Protein AF-A0A9D8J2C5-F1 (afdb_monomer_lite)

Radius of gyration: 29.08 Å; chains: 1; bounding box: 83×60×89 Å

Sequence (668 aa):
MTFWRFGPELDEENDNEKLGALWRLLPADTRIPDHSIWDHLDLTSAFAGAFADDPEDEVALLALSIGPVQGFIAAARTTSDLWAGSHLLSRLAWEAMKPVCAALGPDAILFPRLRGIPQVDLWLRDEMGLPRDLFRKCAWTKGGTDANPLFSAALPNRFVAVVPASKARQIAEQVTDAVRQWLQKLGQTVVKRLLEVADLSGEGEQHCHRQMREQLAGFPEVHWAAVPFSLIHPRNEARQTDLDVSALSSAMAPFFGAAANEGSGFLETNAWKTLSQSIDWGDNTAFFAPNPGVLYPAIYDLAERVLAAAKATRAFAQNAHSGWRCSLTGETEWLTTDPNHLAIPAGKRRSREDKQFREGEHTETLWTRVADKKPAWARKGEHLGALPAIKRLWPTLFVDEVRQALGGDVGRFVVSTHTMALAHQLDQWLEHGGHTDSDLAFVLKRYRAEPVALPNRLMRRHYANREALDDAKRILGLLELAGEADVDEQEASAINRAVRQTLGTSKDKKNEVKLEAYYALLMMDGDRMGAILSGDENTAISYRASFHPQVQKGFDEHAVRQARIRQYGAQKRAISPNRHLAISGALNDFSQTVVRHVIETEYLGRVIYAGGDDVLAMLPVADLLSTMQRLRHAYSGHDPEHPGGVSGLLTLHNGFAILRTGHAEKER

Secondary structure (DSSP, 8-state):
-HHHHHGGG---TTTTTSSGGGGGG-BS-TTS-SSBHHHHHHHHHHHHHHHHTSTTS-EEEEEEEEE--HHHHH--SSHHHHHHHHHHHHHHHHHHHHHHHHHH-GGGEEES--TT-HHHHHHHHHTS---GGGGTTSGGGS-SBTTSGGGS--S-SEEEEEEEGGGHHHHHHHHHHHHHHHHHHHHHHHHHHHHHHTT---SS--HHHHHHHHHHTT-SEEEEEEEEGGGSEEEETTTTEEEE-HHHHHHHGGGTT--TTS--GGGGSHHHHHHTS-EE-SSS-EEE---GGGGHHHHHHHHHHHHHHHHHT---PPPP--SPBPTTTSSSBPP-SSGGGGG--GGGB--TTSTT--BTTBB--HHHHHHHH-TTT--TT----HHHHHHHHHHHHHHHHHHHHHTS--B-----HHHHHHHHHHHHHHHTT-PPPHHHHHHHHHH-PPPPPPPHHHHHHTTT-HHHHHHHHHHHHHHHHHTSTTS-HHHHHHHHHHHHHHS-----TTSPPPPP--EEEEEE--TTHHHHTTT-TTTPPBHHHHS-HHHHHHHHHHHHH-HHHHHHHHSB----HHHHHHHHHHHHHIIIIIHHHIIIIISS-EEEEEETTEEEEEEEGGGHHHHHHHHHHHHHT--TT-TT--SSSEEEETTEEEE--S-TTT--

Foldseek 3Di:
DVCLQCVLPDDDPPPPCPCPNVSNQDACDQFQRQFRVSLVVLQVLLLVLQLVPAPVSWKKKKKKFWDDQPLQLVLDPFLLLNLLSLQVLLVLQCLLCVLVCVVRNQSQWLPQRPHLQVVVVLCCCPVVPDDPVSCPPRQQLDDQECLRLNSASAHHRMTIGMHRLVCSVVSLVVSVCRSLVVLLVLLVVLVQVLCVLLVNDDPDDFPLNVLLCVVSVCPTPMFMFIFMLVCWDQPPPVVQAQIDNLSLQLLCCVVAVHHSRDHDDPRPDLLCVLQNDWDALVPPHTPHTDHSQSCVLSSVVSRVSVRVVRVVVPPDDDDDADFAAFPRNRPHQFRWRDPVVRHDDLVQEADPPDPPDDPPSHDHTSQNSCCVRPVQQPHHSGTHGSSSSSSSCSVVVVQVVSCVSNVHNHDYADQHQLLQQQLVLLLVLVVVVLDADPLLVVLCVVPVFDFHGFFQQSCVVNVVNVPSVSSSRSLSSLQVVLPDPPDDVVSSVSSVVRSQVSSFPDPDPPDRRDRGPDKDKDKFADPPVVCCQSQPPVNFDFQLVSTDPVSNVVLVVSVVVDVSSVSNRRDGDGDGSSSSNSLSVLLSCLQSPVLCCLARNVFRKAWSHGYRRITIIMHHPVCPVVSVLSSVCQQQLADPVCACFDPDQWTRYDRDTDGDPDDPVPDD

Structure (mmCIF, N/CA/C/O backbone):
data_AF-A0A9D8J2C5-F1
#
_entry.id   AF-A0A9D8J2C5-F1
#
loop_
_atom_site.group_PDB
_atom_site.id
_atom_site.type_symbol
_atom_site.label_atom_id
_atom_site.label_alt_id
_atom_site.label_comp_id
_atom_site.label_asym_id
_atom_site.label_entity_id
_atom_site.label_seq_id
_atom_site.pdbx_PDB_ins_code
_atom_site.Cartn_x
_atom_site.Cartn_y
_atom_site.Cartn_z
_atom_site.occupancy
_atom_site.B_iso_or_equiv
_atom_site.auth_seq_id
_atom_site.auth_comp_id
_atom_site.auth_asym_id
_atom_site.auth_atom_id
_atom_site.pdbx_PDB_model_num
ATOM 1 N N . MET A 1 1 ? -1.207 -18.266 -14.008 1.00 89.44 1 MET A N 1
ATOM 2 C CA . MET A 1 1 ? -1.508 -17.885 -12.606 1.00 89.44 1 MET A CA 1
ATOM 3 C C . MET A 1 1 ? -0.879 -18.809 -11.561 1.00 89.44 1 MET A C 1
ATOM 5 O O . MET A 1 1 ? -0.047 -18.328 -10.805 1.00 89.44 1 MET A O 1
ATOM 9 N N . THR A 1 2 ? -1.191 -20.114 -11.506 1.00 92.06 2 THR A N 1
ATOM 10 C CA . THR A 1 2 ? -0.633 -21.026 -10.474 1.00 92.06 2 THR A CA 1
ATOM 11 C C . THR A 1 2 ? 0.895 -21.062 -10.450 1.00 92.06 2 THR A C 1
ATOM 13 O O . THR A 1 2 ? 1.495 -20.852 -9.399 1.00 92.06 2 THR A O 1
ATOM 16 N N . PHE A 1 3 ? 1.524 -21.264 -11.612 1.00 92.69 3 PHE A N 1
ATOM 17 C CA . PHE A 1 3 ? 2.984 -21.303 -11.725 1.00 92.69 3 PHE A CA 1
ATOM 18 C C . PHE A 1 3 ? 3.635 -19.968 -11.333 1.00 92.69 3 PHE A C 1
ATOM 20 O O . PHE A 1 3 ? 4.589 -19.959 -10.565 1.00 92.69 3 PHE A O 1
ATOM 27 N N . TRP A 1 4 ? 3.056 -18.839 -11.758 1.00 94.56 4 TRP A N 1
ATOM 28 C CA . TRP A 1 4 ? 3.518 -17.503 -11.361 1.00 94.56 4 TRP A CA 1
ATOM 29 C C . TRP A 1 4 ? 3.538 -17.311 -9.836 1.00 94.56 4 TRP A C 1
ATOM 31 O O . TRP A 1 4 ? 4.486 -16.737 -9.295 1.00 94.56 4 TRP A O 1
ATOM 41 N N . ARG A 1 5 ? 2.506 -17.793 -9.126 1.00 94.00 5 ARG A N 1
ATOM 42 C CA . ARG A 1 5 ? 2.392 -17.607 -7.674 1.00 94.00 5 ARG A CA 1
ATOM 43 C C . ARG A 1 5 ? 3.267 -18.570 -6.874 1.00 94.00 5 ARG A C 1
ATOM 45 O O . ARG A 1 5 ? 3.891 -18.133 -5.908 1.00 94.00 5 ARG A O 1
ATOM 52 N N . PHE A 1 6 ? 3.276 -19.852 -7.239 1.00 92.25 6 PHE A N 1
ATOM 53 C CA . PHE A 1 6 ? 3.847 -20.926 -6.416 1.00 92.25 6 PHE A CA 1
ATOM 54 C C . PHE A 1 6 ? 5.117 -21.564 -6.988 1.00 92.25 6 PHE A C 1
ATOM 56 O O . PHE A 1 6 ? 5.767 -22.317 -6.275 1.00 92.25 6 PHE A O 1
ATOM 63 N N . GLY A 1 7 ? 5.522 -21.238 -8.219 1.00 90.44 7 GLY A N 1
ATOM 64 C CA . GLY A 1 7 ? 6.789 -21.699 -8.802 1.00 90.44 7 GLY A CA 1
ATOM 65 C C . GLY A 1 7 ? 8.016 -21.407 -7.922 1.00 90.44 7 GLY A C 1
ATOM 66 O O . GLY A 1 7 ? 8.804 -22.320 -7.681 1.00 90.44 7 GLY A O 1
ATOM 67 N N . PRO A 1 8 ? 8.151 -20.200 -7.337 1.00 89.00 8 PRO A N 1
ATOM 68 C CA . PRO A 1 8 ? 9.231 -19.912 -6.389 1.00 89.00 8 PRO A CA 1
ATOM 69 C C . PRO A 1 8 ? 9.086 -20.623 -5.034 1.00 89.00 8 PRO A C 1
ATOM 71 O O . PRO A 1 8 ? 10.028 -20.665 -4.251 1.00 89.00 8 PRO A O 1
ATOM 74 N N . GLU A 1 9 ? 7.911 -21.155 -4.701 1.00 83.56 9 GLU A N 1
ATOM 75 C CA . GLU A 1 9 ? 7.611 -21.740 -3.386 1.00 83.56 9 GLU A CA 1
ATOM 76 C C . GLU A 1 9 ? 7.425 -23.259 -3.432 1.00 83.56 9 GLU A C 1
ATOM 78 O O . GLU A 1 9 ? 6.775 -23.821 -2.551 1.00 83.56 9 GLU A O 1
ATOM 83 N N . LEU A 1 10 ? 7.992 -23.920 -4.443 1.00 77.50 10 LEU A N 1
ATOM 84 C CA . LEU A 1 10 ? 7.979 -25.375 -4.526 1.00 77.50 10 LEU A CA 1
ATOM 85 C C . LEU A 1 10 ? 8.630 -25.981 -3.280 1.00 77.50 10 LEU A C 1
ATOM 87 O O . LEU A 1 10 ? 9.729 -25.598 -2.878 1.00 77.50 10 LEU A O 1
ATOM 91 N N . ASP A 1 11 ? 7.904 -26.911 -2.672 1.00 65.38 11 ASP A N 1
ATOM 92 C CA . ASP A 1 11 ? 8.341 -27.684 -1.519 1.00 65.38 11 ASP A CA 1
ATOM 93 C C . ASP A 1 11 ? 8.456 -29.135 -1.987 1.00 65.38 11 ASP A C 1
ATOM 95 O O . ASP A 1 11 ? 7.458 -29.855 -2.074 1.00 65.38 11 ASP A O 1
ATOM 99 N N . GLU A 1 12 ? 9.651 -29.518 -2.436 1.00 60.44 12 GLU A N 1
ATOM 100 C CA . GLU A 1 12 ? 9.917 -30.863 -2.939 1.00 60.44 12 GLU A CA 1
ATOM 101 C C . GLU A 1 12 ? 10.434 -31.757 -1.808 1.00 60.44 12 GLU A C 1
ATOM 103 O O . GLU A 1 12 ? 11.585 -31.658 -1.393 1.00 60.44 12 GLU A O 1
ATOM 108 N N . GLU A 1 13 ? 9.595 -32.692 -1.350 1.00 54.72 13 GLU A N 1
ATOM 109 C CA . GLU A 1 13 ? 9.981 -33.711 -0.358 1.00 54.72 13 GLU A CA 1
ATOM 110 C C . GLU A 1 13 ? 11.035 -34.700 -0.903 1.00 54.72 13 GLU A C 1
ATOM 112 O O . GLU A 1 13 ? 11.749 -35.338 -0.133 1.00 54.72 13 GLU A O 1
ATOM 117 N N . ASN A 1 14 ? 11.154 -34.821 -2.234 1.00 56.00 14 ASN A N 1
ATOM 118 C CA . ASN A 1 14 ? 12.012 -35.801 -2.911 1.00 56.00 14 ASN A CA 1
ATOM 119 C C . ASN A 1 14 ? 13.348 -35.238 -3.431 1.00 56.00 14 ASN A C 1
ATOM 121 O O . ASN A 1 14 ? 14.181 -36.029 -3.878 1.00 56.00 14 ASN A O 1
ATOM 125 N N . ASP A 1 15 ? 13.593 -33.924 -3.353 1.00 45.75 15 ASP A N 1
ATOM 126 C CA . ASP A 1 15 ? 14.863 -33.313 -3.782 1.00 45.75 15 ASP A CA 1
ATOM 127 C C . ASP A 1 15 ? 15.724 -32.847 -2.595 1.00 45.75 15 ASP A C 1
ATOM 129 O O . ASP A 1 15 ? 16.151 -31.700 -2.500 1.00 45.75 15 ASP A O 1
ATOM 133 N N . ASN A 1 16 ? 15.987 -33.769 -1.659 1.00 44.75 16 ASN A N 1
ATOM 134 C CA . ASN A 1 16 ? 17.093 -33.727 -0.685 1.00 44.75 16 ASN A CA 1
ATOM 135 C C . ASN A 1 16 ? 17.361 -32.388 0.048 1.00 44.75 16 ASN A C 1
ATOM 137 O O . ASN A 1 16 ? 18.508 -32.141 0.415 1.00 44.75 16 ASN A O 1
ATOM 141 N N . GLU A 1 17 ? 16.382 -31.497 0.234 1.00 50.44 17 GLU A N 1
ATOM 142 C CA . GLU A 1 17 ? 16.578 -30.177 0.865 1.00 50.44 17 GLU A CA 1
ATOM 143 C C . GLU A 1 17 ? 17.771 -29.358 0.295 1.00 50.44 17 GLU A C 1
ATOM 145 O O . GLU A 1 17 ? 18.248 -28.421 0.936 1.00 50.44 17 GLU A O 1
ATOM 150 N N . LYS A 1 18 ? 18.302 -29.685 -0.900 1.00 60.53 18 LYS A N 1
ATOM 151 C CA . LYS A 1 18 ? 19.633 -29.195 -1.321 1.00 60.53 18 LYS A CA 1
ATOM 152 C C . LYS A 1 18 ? 19.642 -27.710 -1.651 1.00 60.53 18 LYS A C 1
ATOM 154 O O . LYS A 1 18 ? 20.629 -27.030 -1.378 1.00 60.53 18 LYS A O 1
ATOM 159 N N . LEU A 1 19 ? 18.573 -27.222 -2.278 1.00 69.38 19 LEU A N 1
ATOM 160 C CA . LEU A 1 19 ? 18.426 -25.808 -2.620 1.00 69.38 19 LEU A CA 1
ATOM 161 C C . LEU A 1 19 ? 17.592 -25.065 -1.573 1.00 69.38 19 LEU A C 1
ATOM 163 O O . LEU A 1 19 ? 17.974 -23.966 -1.178 1.00 69.38 19 LEU A O 1
ATOM 167 N N . GLY A 1 20 ? 16.493 -25.652 -1.086 1.00 75.44 20 GLY A N 1
ATOM 168 C CA . GLY A 1 20 ? 15.657 -25.060 -0.036 1.00 75.44 20 GLY A CA 1
ATOM 169 C C . GLY A 1 20 ? 15.326 -23.586 -0.309 1.00 75.44 20 GLY A C 1
ATOM 170 O O . GLY A 1 20 ? 14.832 -23.229 -1.378 1.00 75.44 20 GLY A O 1
ATOM 171 N N . ALA A 1 21 ? 15.665 -22.699 0.632 1.00 73.88 21 ALA A N 1
ATOM 172 C CA . ALA A 1 21 ? 15.456 -21.254 0.494 1.00 73.88 21 ALA A CA 1
ATOM 173 C C . ALA A 1 21 ? 16.203 -20.612 -0.697 1.00 73.88 21 ALA A C 1
ATOM 175 O O . ALA A 1 21 ? 15.773 -19.568 -1.190 1.00 73.88 21 ALA A O 1
ATOM 176 N N . LEU A 1 22 ? 17.285 -21.227 -1.195 1.00 80.12 22 LEU A N 1
ATOM 177 C CA . LEU A 1 22 ? 18.041 -20.720 -2.345 1.00 80.12 22 LEU A CA 1
ATOM 178 C C . LEU A 1 22 ? 17.247 -20.800 -3.650 1.00 80.12 22 LEU A C 1
ATOM 180 O O . LEU A 1 22 ? 17.508 -19.999 -4.538 1.00 80.12 22 LEU A O 1
ATOM 184 N N . TRP A 1 23 ? 16.253 -21.690 -3.766 1.00 87.75 23 TRP A N 1
ATOM 185 C CA . TRP A 1 23 ? 15.404 -21.805 -4.961 1.00 87.75 23 TRP A CA 1
ATOM 186 C C . TRP A 1 23 ? 14.722 -20.480 -5.336 1.00 87.75 23 TRP A C 1
ATOM 188 O O . TRP A 1 23 ? 14.657 -20.094 -6.504 1.00 87.75 23 TRP A O 1
ATOM 198 N N . ARG A 1 24 ? 14.284 -19.725 -4.323 1.00 85.94 24 ARG A N 1
ATOM 199 C CA . ARG A 1 24 ? 13.674 -18.394 -4.482 1.00 85.94 24 ARG A CA 1
ATOM 200 C C . ARG A 1 24 ? 14.670 -17.328 -4.928 1.00 85.94 24 ARG A C 1
ATOM 202 O O . ARG A 1 24 ? 14.265 -16.310 -5.477 1.00 85.94 24 ARG A O 1
ATOM 209 N N . LEU A 1 25 ? 15.953 -17.556 -4.666 1.00 86.50 25 LEU A N 1
ATOM 210 C CA . LEU A 1 25 ? 17.028 -16.576 -4.795 1.00 86.50 25 LEU A CA 1
ATOM 211 C C . LEU A 1 25 ? 18.006 -16.906 -5.928 1.00 86.50 25 LEU A C 1
ATOM 213 O O . LEU A 1 25 ? 18.973 -16.169 -6.115 1.00 86.50 25 LEU A O 1
ATOM 217 N N . LEU A 1 26 ? 17.783 -17.993 -6.678 1.00 90.75 26 LEU A N 1
ATOM 218 C CA . LEU A 1 26 ? 18.641 -18.347 -7.804 1.00 90.75 26 LEU A CA 1
ATOM 219 C C . LEU A 1 26 ? 18.700 -17.175 -8.794 1.00 90.75 26 LEU A C 1
ATOM 221 O O . LEU A 1 26 ? 17.644 -16.688 -9.210 1.00 90.75 26 LEU A O 1
ATOM 225 N N . PRO A 1 27 ? 19.904 -16.706 -9.167 1.00 93.12 27 PRO A N 1
ATOM 226 C CA . PRO A 1 27 ? 20.040 -15.558 -10.046 1.00 93.12 27 PRO A CA 1
ATOM 227 C C . PRO A 1 27 ? 19.607 -15.915 -11.466 1.00 93.12 27 PRO A C 1
ATOM 229 O O . PRO A 1 27 ? 19.844 -17.029 -11.933 1.00 93.12 27 PRO A O 1
ATOM 232 N N . ALA A 1 28 ? 19.025 -14.949 -12.175 1.00 93.75 28 ALA A N 1
ATOM 233 C CA . ALA A 1 28 ? 18.710 -15.115 -13.594 1.00 93.75 28 ALA A CA 1
ATOM 234 C C . ALA A 1 28 ? 19.978 -15.243 -14.457 1.00 93.75 28 ALA A C 1
ATOM 236 O O . ALA A 1 28 ? 20.021 -16.020 -15.408 1.00 93.75 28 ALA A O 1
ATOM 237 N N . ASP A 1 29 ? 21.026 -14.498 -14.097 1.00 93.06 29 ASP A N 1
ATOM 238 C CA . ASP A 1 29 ? 22.338 -14.545 -14.733 1.00 93.06 29 ASP A CA 1
ATOM 239 C C . ASP A 1 29 ? 23.422 -14.677 -13.659 1.00 93.06 29 ASP A C 1
ATOM 241 O O . ASP A 1 29 ? 23.600 -13.804 -12.811 1.00 93.06 29 ASP A O 1
ATOM 245 N N . THR A 1 30 ? 24.185 -15.768 -13.690 1.00 93.50 30 THR A N 1
ATOM 246 C CA . THR A 1 30 ? 25.248 -16.026 -12.705 1.00 93.50 30 THR A CA 1
ATOM 247 C C . THR A 1 30 ? 26.406 -15.032 -12.797 1.00 93.50 30 THR A C 1
ATOM 249 O O . THR A 1 30 ? 27.160 -14.873 -11.837 1.00 93.50 30 THR A O 1
ATOM 252 N N . ARG A 1 31 ? 26.560 -14.340 -13.932 1.00 92.88 31 ARG A N 1
ATOM 253 C CA . ARG A 1 31 ? 27.607 -13.333 -14.150 1.00 92.88 31 ARG A CA 1
ATOM 254 C C . ARG A 1 31 ? 27.225 -11.989 -13.547 1.00 92.88 31 ARG A C 1
ATOM 256 O O . ARG A 1 31 ? 28.118 -11.251 -13.132 1.00 92.88 31 ARG A O 1
ATOM 263 N N . ILE A 1 32 ? 25.928 -11.685 -13.494 1.00 91.56 32 ILE A N 1
ATOM 264 C CA . ILE A 1 32 ? 25.352 -10.457 -12.932 1.00 91.56 32 ILE A CA 1
ATOM 265 C C . ILE A 1 32 ? 24.181 -10.864 -12.022 1.00 91.56 32 ILE A C 1
ATOM 267 O O . ILE A 1 32 ? 23.026 -10.778 -12.430 1.00 91.56 32 ILE A O 1
ATOM 271 N N . PRO A 1 33 ? 24.459 -11.361 -10.804 1.00 90.12 33 PRO A N 1
ATOM 272 C CA . PRO A 1 33 ? 23.443 -11.955 -9.939 1.00 90.12 33 PRO A CA 1
ATOM 273 C C . PRO A 1 33 ? 22.666 -10.883 -9.154 1.00 90.12 33 PRO A C 1
ATOM 275 O O . PRO A 1 33 ? 22.710 -10.842 -7.929 1.00 90.12 33 PRO A O 1
ATOM 278 N N . ASP A 1 34 ? 21.998 -9.967 -9.853 1.00 87.38 34 ASP A N 1
ATOM 279 C CA . ASP A 1 34 ? 21.334 -8.798 -9.256 1.00 87.38 34 ASP A CA 1
ATOM 280 C C . ASP A 1 34 ? 19.812 -8.941 -9.096 1.00 87.38 34 ASP A C 1
ATOM 282 O O . ASP A 1 34 ? 19.182 -8.103 -8.455 1.00 87.38 34 ASP A O 1
ATOM 286 N N . HIS A 1 35 ? 19.225 -9.974 -9.696 1.00 90.00 35 HIS A N 1
ATOM 287 C CA . HIS A 1 35 ? 17.810 -10.314 -9.585 1.00 90.00 35 HIS A CA 1
ATOM 288 C C . HIS A 1 35 ? 17.614 -11.826 -9.712 1.00 90.00 35 HIS A C 1
ATOM 290 O O . HIS A 1 35 ? 18.458 -12.536 -10.273 1.00 90.00 35 HIS A O 1
ATOM 296 N N . SER A 1 36 ? 16.493 -12.322 -9.188 1.00 91.69 36 SER A N 1
ATOM 297 C CA . SER A 1 36 ? 16.180 -13.748 -9.254 1.00 91.69 36 SER A CA 1
ATOM 298 C C . SER A 1 36 ? 15.708 -14.153 -10.652 1.00 91.69 36 SER A C 1
ATOM 300 O O . SER A 1 36 ? 15.173 -13.338 -11.409 1.00 91.69 36 SER A O 1
ATOM 302 N N . ILE A 1 37 ? 15.838 -15.440 -10.979 1.00 93.25 37 ILE A N 1
ATOM 303 C CA . ILE A 1 37 ? 15.249 -16.020 -12.191 1.00 93.25 37 ILE A CA 1
ATOM 304 C C . ILE A 1 37 ? 13.737 -15.777 -12.250 1.00 93.25 37 ILE A C 1
ATOM 306 O O . ILE A 1 37 ? 13.185 -15.568 -13.323 1.00 93.25 37 ILE A O 1
ATOM 310 N N . TRP A 1 38 ? 13.068 -15.718 -11.099 1.00 92.62 38 TRP A N 1
ATOM 311 C CA . TRP A 1 38 ? 11.634 -15.466 -11.025 1.00 92.62 38 TRP A CA 1
ATOM 312 C C . TRP A 1 38 ? 11.264 -14.054 -11.461 1.00 92.62 38 TRP A C 1
ATOM 314 O O . TRP A 1 38 ? 10.295 -13.893 -12.192 1.00 92.62 38 TRP A O 1
ATOM 324 N N . ASP A 1 39 ? 12.053 -13.052 -11.069 1.00 91.44 39 ASP A N 1
ATOM 325 C CA . ASP A 1 39 ? 11.845 -11.668 -11.519 1.00 91.44 39 ASP A CA 1
ATOM 326 C C . ASP A 1 39 ? 12.078 -11.551 -13.032 1.00 91.44 39 ASP A C 1
ATOM 328 O O . ASP A 1 39 ? 11.348 -10.862 -13.738 1.00 91.44 39 ASP A O 1
ATOM 332 N N . HIS A 1 40 ? 13.073 -12.278 -13.548 1.00 93.56 40 HIS A N 1
ATOM 333 C CA . HIS A 1 40 ? 13.368 -12.322 -14.977 1.00 93.56 40 HIS A CA 1
ATOM 334 C C . HIS A 1 40 ? 12.245 -12.966 -15.798 1.00 93.56 40 HIS A C 1
ATOM 336 O O . HIS A 1 40 ? 11.899 -12.472 -16.873 1.00 93.56 40 HIS A O 1
ATOM 342 N N . LEU A 1 41 ? 11.675 -14.063 -15.295 1.00 94.69 41 LEU A N 1
ATOM 343 C CA . LEU A 1 41 ? 10.537 -14.734 -15.918 1.00 94.69 41 LEU A CA 1
ATOM 344 C C . LEU A 1 41 ? 9.293 -13.841 -15.912 1.00 94.69 41 LEU A C 1
ATOM 346 O O . LEU A 1 41 ? 8.625 -13.763 -16.939 1.00 94.69 41 LEU A O 1
ATOM 350 N N . ASP A 1 42 ? 9.030 -13.134 -14.807 1.00 93.62 42 ASP A N 1
ATOM 351 C CA . ASP A 1 42 ? 7.922 -12.174 -14.713 1.00 93.62 42 ASP A CA 1
ATOM 352 C C . ASP A 1 42 ? 8.058 -11.087 -15.786 1.00 93.62 42 ASP A C 1
ATOM 354 O O . ASP A 1 42 ? 7.130 -10.848 -16.555 1.00 93.62 42 ASP A O 1
ATOM 358 N N . LEU A 1 43 ? 9.248 -10.493 -15.912 1.00 93.62 43 LEU A N 1
ATOM 359 C CA . LEU A 1 43 ? 9.509 -9.467 -16.917 1.00 93.62 43 LEU A CA 1
ATOM 360 C C . LEU A 1 43 ? 9.349 -9.997 -18.345 1.00 93.62 43 LEU A C 1
ATOM 362 O O . LEU A 1 43 ? 8.728 -9.350 -19.186 1.00 93.62 43 LEU A O 1
ATOM 366 N N . THR A 1 44 ? 9.921 -11.167 -18.625 1.00 94.75 44 THR A N 1
ATOM 367 C CA . THR A 1 44 ? 9.878 -11.767 -19.964 1.00 94.75 44 THR A CA 1
ATOM 368 C C . THR A 1 44 ? 8.441 -12.085 -20.365 1.00 94.75 44 THR A C 1
ATOM 370 O O . THR A 1 44 ? 8.037 -11.777 -21.482 1.00 94.75 44 THR A O 1
ATOM 373 N N . SER A 1 45 ? 7.663 -12.656 -19.443 1.00 95.81 45 SER A N 1
ATOM 374 C CA . SER A 1 45 ? 6.249 -12.978 -19.643 1.00 95.81 45 SER A CA 1
ATOM 375 C C . SER A 1 45 ? 5.406 -11.717 -19.855 1.00 95.81 45 SER A C 1
ATOM 377 O O . SER A 1 45 ? 4.644 -11.659 -20.818 1.00 95.81 45 SER A O 1
ATOM 379 N N . ALA A 1 46 ? 5.621 -10.669 -19.053 1.00 95.44 46 ALA A N 1
ATOM 380 C CA . ALA A 1 46 ? 4.923 -9.392 -19.191 1.00 95.44 46 ALA A CA 1
ATOM 381 C C . ALA A 1 46 ? 5.146 -8.731 -20.560 1.00 95.44 46 ALA A C 1
ATOM 383 O O . ALA A 1 46 ? 4.186 -8.341 -21.222 1.00 95.44 46 ALA A O 1
ATOM 384 N N . PHE A 1 47 ? 6.402 -8.628 -21.010 1.00 94.94 47 PHE A N 1
ATOM 385 C CA . PHE A 1 47 ? 6.714 -8.054 -22.322 1.00 94.94 47 PHE A CA 1
ATOM 386 C C . PHE A 1 47 ? 6.203 -8.938 -23.461 1.00 94.94 47 PHE A C 1
ATOM 388 O O . PHE A 1 47 ? 5.568 -8.426 -24.375 1.00 94.94 47 PHE A O 1
ATOM 395 N N . ALA A 1 48 ? 6.427 -10.254 -23.401 1.00 95.69 48 ALA A N 1
ATOM 396 C CA . ALA A 1 48 ? 5.959 -11.175 -24.435 1.00 95.69 48 ALA A CA 1
ATOM 397 C C . ALA A 1 48 ? 4.430 -11.156 -24.577 1.00 95.69 48 ALA A C 1
ATOM 399 O O . ALA A 1 48 ? 3.920 -11.132 -25.695 1.00 95.69 48 ALA A O 1
ATOM 400 N N . GLY A 1 49 ? 3.706 -11.132 -23.455 1.00 95.06 49 GLY A N 1
ATOM 401 C CA . GLY A 1 49 ? 2.250 -11.026 -23.442 1.00 95.06 49 GLY A CA 1
ATOM 402 C C . GLY A 1 49 ? 1.761 -9.696 -24.009 1.00 95.06 49 GLY A C 1
ATOM 403 O O . GLY A 1 49 ? 0.829 -9.684 -24.806 1.00 95.06 49 GLY A O 1
ATOM 404 N N . ALA A 1 50 ? 2.413 -8.588 -23.647 1.00 96.19 50 ALA A N 1
ATOM 405 C CA . ALA A 1 50 ? 2.048 -7.272 -24.154 1.00 96.19 50 ALA A CA 1
ATOM 406 C C . ALA A 1 50 ? 2.329 -7.119 -25.659 1.00 96.19 50 ALA A C 1
ATOM 408 O O . ALA A 1 50 ? 1.482 -6.579 -26.359 1.00 96.19 50 ALA A O 1
ATOM 409 N N . PHE A 1 51 ? 3.455 -7.646 -26.157 1.00 95.25 51 PHE A N 1
ATOM 410 C CA . PHE A 1 51 ? 3.752 -7.693 -27.591 1.00 95.25 51 PHE A CA 1
ATOM 411 C C . PHE A 1 51 ? 2.695 -8.492 -28.353 1.00 95.25 51 PHE A C 1
ATOM 413 O O . PHE A 1 51 ? 2.113 -7.983 -29.299 1.00 95.25 51 PHE A O 1
ATOM 420 N N . ALA A 1 52 ? 2.388 -9.713 -27.904 1.00 95.88 52 ALA A N 1
ATOM 421 C CA . ALA A 1 52 ? 1.481 -10.597 -28.636 1.00 95.88 52 ALA A CA 1
ATOM 422 C C . ALA A 1 52 ? 0.025 -10.097 -28.684 1.00 95.88 52 ALA A C 1
ATOM 424 O O . ALA A 1 52 ? -0.759 -10.558 -29.514 1.00 95.88 52 ALA A O 1
ATOM 425 N N . ASP A 1 53 ? -0.355 -9.216 -27.757 1.00 95.31 53 ASP A N 1
ATOM 426 C CA . ASP A 1 53 ? -1.703 -8.658 -27.640 1.00 95.31 53 ASP A CA 1
ATOM 427 C C . ASP A 1 53 ? -1.828 -7.247 -28.256 1.00 95.31 53 ASP A C 1
ATOM 429 O O . ASP A 1 53 ? -2.923 -6.669 -28.266 1.00 95.31 53 ASP A O 1
ATOM 433 N N . ASP A 1 54 ? -0.728 -6.697 -28.783 1.00 97.12 54 ASP A N 1
ATOM 434 C CA . ASP A 1 54 ? -0.698 -5.440 -29.525 1.00 97.12 54 ASP A CA 1
ATOM 435 C C . ASP A 1 54 ? -0.664 -5.690 -31.047 1.00 97.12 54 ASP A C 1
ATOM 437 O O . ASP A 1 54 ? 0.107 -6.529 -31.506 1.00 97.12 54 ASP A O 1
ATOM 441 N N . PRO A 1 55 ? -1.471 -4.986 -31.865 1.00 95.06 55 PRO A N 1
ATOM 442 C CA . PRO A 1 55 ? -1.495 -5.199 -33.314 1.00 95.06 55 PRO A CA 1
ATOM 443 C C . PRO A 1 55 ? -0.172 -4.920 -34.037 1.00 95.06 55 PRO A C 1
ATOM 445 O O . PRO A 1 55 ? 0.053 -5.496 -35.099 1.00 95.06 55 PRO A O 1
ATOM 448 N N . GLU A 1 56 ? 0.666 -4.039 -33.489 1.00 92.94 56 GLU A N 1
ATOM 449 C CA . GLU A 1 56 ? 1.930 -3.607 -34.098 1.00 92.94 56 GLU A CA 1
ATOM 450 C C . GLU A 1 56 ? 3.147 -4.132 -33.317 1.00 92.94 56 GLU A C 1
ATOM 452 O O . GLU A 1 56 ? 4.248 -3.598 -33.448 1.00 92.94 56 GLU A O 1
ATOM 457 N N . ASP A 1 57 ? 2.952 -5.154 -32.472 1.00 92.19 57 ASP A N 1
ATOM 458 C CA . ASP A 1 57 ? 3.963 -5.654 -31.537 1.00 92.19 57 ASP A CA 1
ATOM 459 C C . ASP A 1 57 ? 4.566 -4.511 -30.679 1.00 92.19 57 ASP A C 1
ATOM 461 O O . ASP A 1 57 ? 5.770 -4.475 -30.401 1.00 92.19 57 ASP A O 1
ATOM 465 N N . GLU A 1 58 ? 3.739 -3.543 -30.254 1.00 93.00 58 GLU A N 1
ATOM 466 C CA . GLU A 1 58 ? 4.165 -2.404 -29.435 1.00 93.00 58 GLU A CA 1
ATOM 467 C C . GLU A 1 58 ? 3.786 -2.532 -27.954 1.00 93.00 58 GLU A C 1
ATOM 469 O O . GLU A 1 58 ? 2.720 -3.010 -27.564 1.00 93.00 58 GLU A O 1
ATOM 474 N N . VAL A 1 59 ? 4.648 -1.991 -27.091 1.00 95.69 59 VAL A N 1
ATOM 475 C CA . VAL A 1 59 ? 4.432 -1.951 -25.639 1.00 95.69 59 VAL A CA 1
ATOM 476 C C . VAL A 1 59 ? 4.590 -0.545 -25.090 1.00 95.69 59 VAL A C 1
ATOM 478 O O . VAL A 1 59 ? 5.378 0.261 -25.589 1.00 95.69 59 VAL A O 1
ATOM 481 N N . ALA A 1 60 ? 3.871 -0.262 -24.009 1.00 97.19 60 ALA A N 1
ATOM 482 C CA . ALA A 1 60 ? 3.971 0.981 -23.264 1.00 97.19 60 ALA A CA 1
ATOM 483 C C . ALA A 1 60 ? 4.163 0.730 -21.768 1.00 97.19 60 ALA A C 1
ATOM 485 O O . ALA A 1 60 ? 3.654 -0.244 -21.210 1.00 97.19 60 ALA A O 1
ATOM 486 N N . LEU A 1 61 ? 4.867 1.653 -21.108 1.00 97.25 61 LEU A N 1
ATOM 487 C CA . LEU A 1 61 ? 4.819 1.761 -19.654 1.00 97.25 61 LEU A CA 1
ATOM 488 C C . LEU A 1 61 ? 3.596 2.578 -19.258 1.00 97.25 61 LEU A C 1
ATOM 490 O O . LEU A 1 61 ? 3.502 3.758 -19.596 1.00 97.25 61 LEU A O 1
ATOM 494 N N . LEU A 1 62 ? 2.691 1.955 -18.510 1.00 98.06 62 LEU A N 1
ATOM 495 C CA . LEU A 1 62 ? 1.559 2.605 -17.867 1.00 98.06 62 LEU A CA 1
ATOM 496 C C . LEU A 1 62 ? 1.920 2.905 -16.411 1.00 98.06 62 LEU A C 1
ATOM 498 O O . LEU A 1 62 ? 1.990 1.996 -15.586 1.00 98.06 62 LEU A O 1
ATOM 502 N N . ALA A 1 63 ? 2.132 4.177 -16.088 1.00 97.31 63 ALA A N 1
ATOM 503 C CA . ALA A 1 63 ? 2.301 4.647 -14.718 1.00 97.31 63 ALA A CA 1
ATOM 504 C C . ALA A 1 63 ? 0.970 5.210 -14.210 1.00 97.31 63 ALA A C 1
ATOM 506 O O . ALA A 1 63 ? 0.377 6.075 -14.854 1.00 97.31 63 ALA A O 1
ATOM 507 N N . LEU A 1 64 ? 0.500 4.744 -13.054 1.00 96.69 64 LEU A N 1
ATOM 508 C CA . LEU A 1 64 ? -0.773 5.160 -12.469 1.00 96.69 64 LEU A CA 1
ATOM 509 C C . LEU A 1 64 ? -0.618 5.477 -10.983 1.00 96.69 64 LEU A C 1
ATOM 511 O O . LEU A 1 64 ? 0.162 4.855 -10.264 1.00 96.69 64 LEU A O 1
ATOM 515 N N . SER A 1 65 ? -1.377 6.457 -10.502 1.00 94.94 65 SER A N 1
ATOM 516 C CA . SER A 1 65 ? -1.393 6.854 -9.102 1.00 94.94 65 SER A CA 1
ATOM 517 C C . SER A 1 65 ? -2.782 7.287 -8.651 1.00 94.94 65 SER A C 1
ATOM 519 O O . SER A 1 65 ? -3.492 8.001 -9.357 1.00 94.94 65 SER A O 1
ATOM 521 N N . ILE A 1 66 ? -3.123 6.867 -7.437 1.00 92.81 66 ILE A N 1
ATOM 522 C CA . ILE A 1 66 ? -4.367 7.167 -6.737 1.00 92.81 66 ILE A CA 1
ATOM 523 C C . ILE A 1 66 ? -4.118 8.248 -5.683 1.00 92.81 66 ILE A C 1
ATOM 525 O O . ILE A 1 66 ? -3.110 8.201 -4.968 1.00 92.81 66 ILE A O 1
ATOM 529 N N . GLY A 1 67 ? -5.039 9.201 -5.552 1.00 87.19 67 GLY A N 1
ATOM 530 C CA . GLY A 1 67 ? -4.989 10.235 -4.520 1.00 87.19 67 GLY A CA 1
ATOM 531 C C . GLY A 1 67 ? -6.362 10.769 -4.094 1.00 87.19 67 GLY A C 1
ATOM 532 O O . GLY A 1 67 ? -7.390 10.320 -4.610 1.00 87.19 67 GLY A O 1
ATOM 533 N N . PRO A 1 68 ? -6.377 11.724 -3.143 1.00 86.06 68 PRO A N 1
ATOM 534 C CA . PRO A 1 68 ? -5.253 12.167 -2.301 1.00 86.06 68 PRO A CA 1
ATOM 535 C C . PRO A 1 68 ? -4.865 11.147 -1.208 1.00 86.06 68 PRO A C 1
ATOM 537 O O . PRO A 1 68 ? -5.721 10.497 -0.620 1.00 86.06 68 PRO A O 1
ATOM 540 N N . VAL A 1 69 ? -3.565 11.032 -0.896 1.00 80.44 69 VAL A N 1
ATOM 541 C CA . VAL A 1 69 ? -3.032 10.072 0.104 1.00 80.44 69 VAL A CA 1
ATOM 542 C C . VAL A 1 69 ? -2.960 10.673 1.505 1.00 80.44 69 VAL A C 1
ATOM 544 O O . VAL A 1 69 ? -3.633 10.215 2.425 1.00 80.44 69 VAL A O 1
ATOM 547 N N . GLN A 1 70 ? -2.148 11.721 1.669 1.00 77.31 70 GLN A N 1
ATOM 548 C CA . GLN A 1 70 ? -1.811 12.268 2.986 1.00 77.31 70 GLN A CA 1
ATOM 549 C C . GLN A 1 70 ? -3.034 12.873 3.680 1.00 77.31 70 GLN A C 1
ATOM 551 O O . GLN A 1 70 ? -3.313 12.536 4.827 1.00 77.31 70 GLN A O 1
ATOM 556 N N . GLY A 1 71 ? -3.826 13.680 2.962 1.00 79.81 71 GLY A N 1
ATOM 557 C CA . GLY A 1 71 ? -5.074 14.240 3.496 1.00 79.81 71 GLY A CA 1
ATOM 558 C C . GLY A 1 71 ? -6.069 13.157 3.926 1.00 79.81 71 GLY A C 1
ATOM 559 O O . GLY A 1 71 ? -6.706 13.273 4.972 1.00 79.81 71 GLY A O 1
ATOM 560 N N . PHE A 1 72 ? -6.136 12.050 3.180 1.00 84.56 72 PHE A N 1
ATOM 561 C CA . PHE A 1 72 ? -7.022 10.934 3.497 1.00 84.56 72 PHE A CA 1
ATOM 562 C C . PHE A 1 72 ? -6.574 10.151 4.738 1.00 84.56 72 PHE A C 1
ATOM 564 O O . PHE A 1 72 ? -7.402 9.820 5.591 1.00 84.56 72 PHE A O 1
ATOM 571 N N . ILE A 1 73 ? -5.276 9.867 4.879 1.00 80.12 73 ILE A N 1
ATOM 572 C CA . ILE A 1 73 ? -4.730 9.146 6.039 1.00 80.12 73 ILE A CA 1
ATOM 573 C C . ILE A 1 73 ? -4.810 10.023 7.296 1.00 80.12 73 ILE A C 1
ATOM 575 O O . ILE A 1 73 ? -5.379 9.581 8.300 1.00 80.12 73 ILE A O 1
ATOM 579 N N . ALA A 1 74 ? -4.336 11.271 7.208 1.00 81.81 74 ALA A N 1
ATOM 580 C CA . ALA A 1 74 ? -4.239 12.216 8.322 1.00 81.81 74 ALA A CA 1
ATOM 581 C C . ALA A 1 74 ? -5.596 12.616 8.922 1.00 81.81 74 ALA A C 1
ATOM 583 O O . ALA A 1 74 ? -5.659 12.986 10.092 1.00 81.81 74 ALA A O 1
ATOM 584 N N . ALA A 1 75 ? -6.691 12.503 8.162 1.00 83.31 75 ALA A N 1
ATOM 585 C CA . ALA A 1 75 ? -8.052 12.705 8.655 1.00 83.31 75 ALA A CA 1
ATOM 586 C C . ALA A 1 75 ? -8.486 11.588 9.629 1.00 83.31 75 ALA A C 1
ATOM 588 O O . ALA A 1 75 ? -9.294 10.720 9.289 1.00 83.31 75 ALA A O 1
ATOM 589 N N . ALA A 1 76 ? -7.916 11.562 10.831 1.00 83.50 76 ALA A N 1
ATOM 590 C CA . ALA A 1 76 ? -8.100 10.522 11.838 1.00 83.50 76 ALA A CA 1
ATOM 591 C C . ALA A 1 76 ? -8.199 11.136 13.243 1.00 83.50 76 ALA A C 1
ATOM 593 O O . ALA A 1 76 ? -7.463 12.058 13.581 1.00 83.50 76 ALA A O 1
ATOM 594 N N . ARG A 1 77 ? -9.098 10.605 14.082 1.00 80.31 77 ARG A N 1
ATOM 595 C CA . ARG A 1 77 ? -9.211 10.972 15.511 1.00 80.31 77 ARG A CA 1
ATOM 596 C C . ARG A 1 77 ? -8.756 9.850 16.444 1.00 80.31 77 ARG A C 1
ATOM 598 O O . ARG A 1 77 ? -8.700 10.041 17.657 1.00 80.31 77 ARG A O 1
ATOM 605 N N . THR A 1 78 ? -8.479 8.672 15.888 1.00 76.38 78 THR A N 1
ATOM 606 C CA . THR A 1 78 ? -8.058 7.464 16.604 1.00 76.38 78 THR A CA 1
ATOM 607 C C . THR A 1 78 ? -6.998 6.700 15.820 1.00 76.38 78 THR A C 1
ATOM 609 O O . THR A 1 78 ? -6.888 6.838 14.601 1.00 76.38 78 THR A O 1
ATOM 612 N N . THR A 1 79 ? -6.265 5.820 16.502 1.00 75.75 79 THR A N 1
ATOM 613 C CA . THR A 1 79 ? -5.360 4.854 15.859 1.00 75.75 79 THR A CA 1
ATOM 614 C C . THR A 1 79 ? -6.110 3.898 14.925 1.00 75.75 79 THR A C 1
ATOM 616 O O . THR A 1 79 ? -5.583 3.518 13.882 1.00 75.75 79 THR A O 1
ATOM 619 N N . SER A 1 80 ? -7.367 3.559 15.244 1.00 80.81 80 SER A N 1
ATOM 620 C CA . SER A 1 80 ? -8.228 2.753 14.371 1.00 80.81 80 SER A CA 1
ATOM 621 C C . SER A 1 80 ? -8.566 3.473 13.065 1.00 80.81 80 SER A C 1
ATOM 623 O O . SER A 1 80 ? -8.486 2.848 12.009 1.00 80.81 80 SER A O 1
ATOM 625 N N . ASP A 1 81 ? -8.874 4.778 13.118 1.00 84.25 81 ASP A N 1
ATOM 626 C CA . ASP A 1 81 ? -9.086 5.601 11.919 1.00 84.25 81 ASP A CA 1
ATOM 627 C C . ASP A 1 81 ? -7.808 5.669 11.079 1.00 84.25 81 ASP A C 1
ATOM 629 O O . ASP A 1 81 ? -7.865 5.568 9.856 1.00 84.25 81 ASP A O 1
ATOM 633 N N . LEU A 1 82 ? -6.651 5.830 11.723 1.00 81.75 82 LEU A N 1
ATOM 634 C CA . LEU A 1 82 ? -5.368 5.931 11.033 1.00 81.75 82 LEU A CA 1
ATOM 635 C C . LEU A 1 82 ? -5.038 4.644 10.267 1.00 81.75 82 LEU A C 1
ATOM 637 O O . LEU A 1 82 ? -4.767 4.696 9.066 1.00 81.75 82 LEU A O 1
ATOM 641 N N . TRP A 1 83 ? -5.175 3.491 10.932 1.00 85.44 83 TRP A N 1
ATOM 642 C CA . TRP A 1 83 ? -5.094 2.184 10.276 1.00 85.44 83 TRP A CA 1
ATOM 643 C C . TRP A 1 83 ? -6.122 2.066 9.149 1.00 85.44 83 TRP A C 1
ATOM 645 O O . TRP A 1 83 ? -5.778 1.632 8.055 1.00 85.44 83 TRP A O 1
ATOM 655 N N . ALA A 1 84 ? -7.372 2.480 9.382 1.00 89.12 84 ALA A N 1
ATOM 656 C CA . ALA A 1 84 ? -8.435 2.326 8.395 1.00 89.12 84 ALA A CA 1
ATOM 657 C C . ALA A 1 84 ? -8.165 3.144 7.133 1.00 89.12 84 ALA A C 1
ATOM 659 O O . ALA A 1 84 ? -8.416 2.659 6.038 1.00 89.12 84 ALA A O 1
ATOM 660 N N . GLY A 1 85 ? -7.611 4.350 7.277 1.00 89.50 85 GLY A N 1
ATOM 661 C CA . GLY A 1 85 ? -7.198 5.177 6.146 1.00 89.50 85 GLY A CA 1
ATOM 662 C C . GLY A 1 85 ? -6.104 4.506 5.323 1.00 89.50 85 GLY A C 1
ATOM 663 O O . GLY A 1 85 ? -6.249 4.361 4.113 1.00 89.50 85 GLY A O 1
ATOM 664 N N . SER A 1 86 ? -5.039 4.042 5.975 1.00 84.44 86 SER A N 1
ATOM 665 C CA . SER A 1 86 ? -3.938 3.381 5.270 1.00 84.44 86 SER A CA 1
ATOM 666 C C . SER A 1 86 ? -4.369 2.060 4.614 1.00 84.44 86 SER A C 1
ATOM 668 O O . SER A 1 86 ? -4.136 1.832 3.426 1.00 84.44 86 SER A O 1
ATOM 670 N N . HIS A 1 87 ? -5.088 1.214 5.351 1.00 90.38 87 HIS A N 1
ATOM 671 C CA . HIS A 1 87 ? -5.556 -0.070 4.845 1.00 90.38 87 HIS A CA 1
ATOM 672 C C . HIS A 1 87 ? -6.562 0.083 3.702 1.00 90.38 87 HIS A C 1
ATOM 674 O O . HIS A 1 87 ? -6.484 -0.640 2.710 1.00 90.38 87 HIS A O 1
ATOM 680 N N . LEU A 1 88 ? -7.509 1.019 3.809 1.00 93.56 88 LEU A N 1
ATOM 681 C CA . LEU A 1 88 ? -8.469 1.280 2.738 1.00 93.56 88 LEU A CA 1
ATOM 682 C C . LEU A 1 88 ? -7.777 1.844 1.493 1.00 93.56 88 LEU A C 1
ATOM 684 O O . LEU A 1 88 ? -8.138 1.463 0.386 1.00 93.56 88 LEU A O 1
ATOM 688 N N . LEU A 1 89 ? -6.753 2.689 1.647 1.00 92.19 89 LEU A N 1
ATOM 689 C CA . LEU A 1 89 ? -5.953 3.157 0.514 1.00 92.19 89 LEU A CA 1
ATOM 690 C C . LEU A 1 89 ? -5.219 2.000 -0.175 1.00 92.19 89 LEU A C 1
ATOM 692 O O . LEU A 1 89 ? -5.227 1.911 -1.400 1.00 92.19 89 LEU A O 1
ATOM 696 N N . SER A 1 90 ? -4.642 1.085 0.604 1.00 91.19 90 SER A N 1
ATOM 697 C CA . SER A 1 90 ? -4.002 -0.117 0.068 1.00 91.19 90 SER A CA 1
ATOM 698 C C . SER A 1 90 ? -5.003 -1.037 -0.644 1.00 91.19 90 SER A C 1
ATOM 700 O O . SER A 1 90 ? -4.720 -1.564 -1.721 1.00 91.19 90 SER A O 1
ATOM 702 N N . ARG A 1 91 ? -6.225 -1.160 -0.105 1.00 95.00 91 ARG A N 1
ATOM 703 C CA . ARG A 1 91 ? -7.327 -1.878 -0.758 1.00 95.00 91 ARG A CA 1
ATOM 704 C C . ARG A 1 91 ? -7.750 -1.206 -2.066 1.00 95.00 91 ARG A C 1
ATOM 706 O O . ARG A 1 91 ? -7.926 -1.905 -3.055 1.00 95.00 91 ARG A O 1
ATOM 713 N N . LEU A 1 92 ? -7.860 0.123 -2.100 1.00 96.25 92 LEU A N 1
ATOM 714 C CA . LEU A 1 92 ? -8.144 0.883 -3.324 1.00 96.25 92 LEU A CA 1
ATOM 715 C C . LEU A 1 92 ? -7.048 0.685 -4.377 1.00 96.25 92 LEU A C 1
ATOM 717 O O . LEU A 1 92 ? -7.361 0.503 -5.550 1.00 96.25 92 LEU A O 1
ATOM 721 N N . ALA A 1 93 ? -5.778 0.672 -3.964 1.00 95.69 93 ALA A N 1
ATOM 722 C CA . ALA A 1 93 ? -4.661 0.381 -4.856 1.00 95.69 93 ALA A CA 1
ATOM 723 C C . ALA A 1 93 ? -4.767 -1.020 -5.467 1.00 95.69 93 ALA A C 1
ATOM 725 O O . ALA A 1 93 ? -4.593 -1.173 -6.674 1.00 95.69 93 ALA A O 1
ATOM 726 N N . TRP A 1 94 ? -5.129 -2.028 -4.668 1.00 96.94 94 TRP A N 1
ATOM 727 C CA . TRP A 1 94 ? -5.400 -3.363 -5.196 1.00 96.94 94 TRP A CA 1
ATOM 728 C C . TRP A 1 94 ? -6.564 -3.381 -6.188 1.00 96.94 94 TRP A C 1
ATOM 730 O O . TRP A 1 94 ? -6.421 -3.916 -7.283 1.00 96.94 94 TRP A O 1
ATOM 740 N N . GLU A 1 95 ? -7.704 -2.780 -5.838 1.00 97.50 95 GLU A N 1
ATOM 741 C CA . GLU A 1 95 ? -8.872 -2.739 -6.728 1.00 97.50 95 GLU A CA 1
ATOM 742 C C . GLU A 1 95 ? -8.586 -1.979 -8.033 1.00 97.50 95 GLU A C 1
ATOM 744 O O . GLU A 1 95 ? -9.209 -2.263 -9.052 1.00 97.50 95 GLU A O 1
ATOM 749 N N . ALA A 1 96 ? -7.602 -1.075 -8.041 1.00 97.62 96 ALA A N 1
ATOM 750 C CA . ALA A 1 96 ? -7.099 -0.441 -9.255 1.00 97.62 96 ALA A CA 1
ATOM 751 C C . ALA A 1 96 ? -6.123 -1.324 -10.057 1.00 97.62 96 ALA A C 1
ATOM 753 O O . ALA A 1 96 ? -6.134 -1.283 -11.281 1.00 97.62 96 ALA A O 1
ATOM 754 N N . MET A 1 97 ? -5.280 -2.136 -9.415 1.00 98.12 97 MET A N 1
ATOM 755 C CA . MET A 1 97 ? -4.362 -3.052 -10.118 1.00 98.12 97 MET A CA 1
ATOM 756 C C . MET A 1 97 ? -5.079 -4.297 -10.658 1.00 98.12 97 MET A C 1
ATOM 758 O O . MET A 1 97 ? -4.664 -4.883 -11.659 1.00 98.12 97 MET A O 1
ATOM 762 N N . LYS A 1 98 ? -6.167 -4.709 -10.006 1.00 97.81 98 LYS A N 1
ATOM 763 C CA . LYS A 1 98 ? -6.903 -5.942 -10.291 1.00 97.81 98 LYS A CA 1
ATOM 764 C C . LYS A 1 98 ? -7.412 -6.056 -11.742 1.00 97.81 98 LYS A C 1
ATOM 766 O O . LYS A 1 98 ? -7.226 -7.131 -12.310 1.00 97.81 98 LYS A O 1
ATOM 771 N N . PRO A 1 99 ? -7.983 -5.016 -12.389 1.00 97.56 99 PRO A N 1
ATOM 772 C CA . PRO A 1 99 ? -8.352 -5.076 -13.807 1.00 97.56 99 PRO A CA 1
ATOM 773 C C . PRO A 1 99 ? -7.163 -5.349 -14.732 1.00 97.56 99 PRO A C 1
ATOM 775 O O . PRO A 1 99 ? -7.284 -6.148 -15.656 1.00 97.56 99 PRO A O 1
ATOM 778 N N . VAL A 1 100 ? -5.999 -4.752 -14.448 1.00 97.81 100 VAL A N 1
ATOM 779 C CA . VAL A 1 100 ? -4.763 -5.000 -15.208 1.00 97.81 100 VAL A CA 1
ATOM 780 C C . VAL A 1 100 ? -4.328 -6.455 -15.038 1.00 97.81 100 VAL A C 1
ATOM 782 O O . VAL A 1 100 ? -4.071 -7.142 -16.021 1.00 97.81 100 VAL A O 1
ATOM 785 N N . CYS A 1 101 ? -4.335 -6.957 -13.798 1.00 97.56 101 CYS A N 1
ATOM 786 C CA . CYS A 1 101 ? -3.973 -8.342 -13.488 1.00 97.56 101 CYS A CA 1
ATOM 787 C C . CYS A 1 101 ? -4.916 -9.359 -14.144 1.00 97.56 101 CYS A C 1
ATOM 789 O O . CYS A 1 101 ? -4.476 -10.428 -14.559 1.00 97.56 101 CYS A O 1
ATOM 791 N N . ALA A 1 102 ? -6.211 -9.043 -14.224 1.00 95.69 102 ALA A N 1
ATOM 792 C CA . ALA A 1 102 ? -7.206 -9.892 -14.868 1.00 95.69 102 ALA A CA 1
ATOM 793 C C . ALA A 1 102 ? -7.055 -9.912 -16.398 1.00 95.69 102 ALA A C 1
ATOM 795 O O . ALA A 1 102 ? -7.295 -10.950 -17.008 1.00 95.69 102 ALA A O 1
ATOM 796 N N . ALA A 1 103 ? -6.662 -8.787 -17.003 1.00 94.94 103 ALA A N 1
ATOM 797 C CA . ALA A 1 103 ? -6.491 -8.670 -18.448 1.00 94.94 103 ALA A CA 1
ATOM 798 C C . ALA A 1 103 ? -5.158 -9.251 -18.945 1.00 94.94 103 ALA A C 1
ATOM 800 O O . ALA A 1 103 ? -5.144 -9.959 -19.946 1.00 94.94 103 ALA A O 1
ATOM 801 N N . LEU A 1 104 ? -4.053 -8.954 -18.253 1.00 96.38 104 LEU A N 1
ATOM 802 C CA . LEU A 1 104 ? -2.691 -9.209 -18.744 1.00 96.38 104 LEU A CA 1
ATOM 803 C C . LEU A 1 104 ? -1.887 -10.187 -17.881 1.00 96.38 104 LEU A C 1
ATOM 805 O O . LEU A 1 104 ? -0.851 -10.674 -18.317 1.00 96.38 104 LEU A O 1
ATOM 809 N N . GLY A 1 105 ? -2.356 -10.488 -16.671 1.00 96.00 105 GLY A N 1
ATOM 810 C CA . GLY A 1 105 ? -1.597 -11.238 -15.674 1.00 96.00 105 GLY A CA 1
ATOM 811 C C . GLY A 1 105 ? -0.959 -10.345 -14.598 1.00 96.00 105 GLY A C 1
ATOM 812 O O . GLY A 1 105 ? -0.710 -9.162 -14.833 1.00 96.00 105 GLY A O 1
ATOM 813 N N . PRO A 1 106 ? -0.717 -10.864 -13.375 1.00 96.12 106 PRO A N 1
ATOM 814 C CA . PRO A 1 106 ? -0.102 -10.098 -12.287 1.00 96.12 106 PRO A CA 1
ATOM 815 C C . PRO A 1 106 ? 1.352 -9.687 -12.547 1.00 96.12 106 PRO A C 1
ATOM 817 O O . PRO A 1 106 ? 1.837 -8.738 -11.940 1.00 96.12 106 PRO A O 1
ATOM 820 N N . ASP A 1 107 ? 2.049 -10.413 -13.417 1.00 94.88 107 ASP A N 1
ATOM 821 C CA . ASP A 1 107 ? 3.407 -10.142 -13.889 1.00 94.88 107 ASP A CA 1
ATOM 822 C C . ASP A 1 107 ? 3.504 -8.877 -14.751 1.00 94.88 107 ASP A C 1
ATOM 824 O O . ASP A 1 107 ? 4.565 -8.259 -14.792 1.00 94.88 107 ASP A O 1
ATOM 828 N N . ALA A 1 108 ? 2.396 -8.418 -15.345 1.00 96.25 108 ALA A N 1
ATOM 829 C CA . ALA A 1 108 ? 2.342 -7.127 -16.030 1.00 96.25 108 ALA A CA 1
ATOM 830 C C . ALA A 1 108 ? 2.623 -5.935 -15.095 1.00 96.25 108 ALA A C 1
ATOM 832 O O . ALA A 1 108 ? 3.032 -4.875 -15.569 1.00 96.25 108 ALA A O 1
ATOM 833 N N . ILE A 1 109 ? 2.426 -6.080 -13.777 1.00 96.06 109 ILE A N 1
ATOM 834 C CA . ILE A 1 109 ? 2.741 -5.043 -12.787 1.00 96.06 109 ILE A CA 1
ATOM 835 C C . ILE A 1 109 ? 4.230 -5.120 -12.414 1.00 96.06 109 ILE A C 1
ATOM 837 O O . ILE A 1 109 ? 4.653 -5.979 -11.641 1.00 96.06 109 ILE A O 1
ATOM 841 N N . LEU A 1 110 ? 5.025 -4.175 -12.922 1.00 92.00 110 LEU A N 1
ATOM 842 C CA . LEU A 1 110 ? 6.460 -4.054 -12.624 1.00 92.00 110 LEU A CA 1
ATOM 843 C C . LEU A 1 110 ? 6.731 -3.479 -11.230 1.00 92.00 110 LEU A C 1
ATOM 845 O O . LEU A 1 110 ? 7.757 -3.752 -10.610 1.00 92.00 110 LEU A O 1
ATOM 849 N N . PHE A 1 111 ? 5.827 -2.633 -10.746 1.00 90.00 111 PHE A N 1
ATOM 850 C CA . PHE A 1 111 ? 5.878 -2.062 -9.409 1.00 90.00 111 PHE A CA 1
ATOM 851 C C . PHE A 1 111 ? 4.450 -1.790 -8.937 1.00 90.00 111 PHE A C 1
ATOM 853 O O . PHE A 1 111 ? 3.702 -1.180 -9.698 1.00 90.00 111 PHE A O 1
ATOM 860 N N . PRO A 1 112 ? 4.063 -2.144 -7.702 1.00 90.44 112 PRO A N 1
ATOM 861 C CA . PRO A 1 112 ? 4.807 -2.938 -6.723 1.00 90.44 112 PRO A CA 1
ATOM 862 C C . PRO A 1 112 ? 4.841 -4.429 -7.097 1.00 90.44 112 PRO A C 1
ATOM 864 O O . PRO A 1 112 ? 4.024 -4.911 -7.878 1.00 90.44 112 PRO A O 1
ATOM 867 N N . ARG A 1 113 ? 5.730 -5.197 -6.466 1.00 90.50 113 ARG A N 1
ATOM 868 C CA . ARG A 1 113 ? 5.713 -6.662 -6.562 1.00 90.50 113 ARG A CA 1
ATOM 869 C C . ARG A 1 113 ? 4.436 -7.227 -5.922 1.00 90.50 113 ARG A C 1
ATOM 871 O O . ARG A 1 113 ? 4.198 -7.018 -4.736 1.00 90.50 113 ARG A O 1
ATOM 878 N N . LEU A 1 114 ? 3.647 -7.987 -6.686 1.00 93.06 114 LEU A N 1
ATOM 879 C CA . LEU A 1 114 ? 2.364 -8.549 -6.225 1.00 93.06 114 LEU A CA 1
ATOM 880 C C . LEU A 1 114 ? 2.451 -9.963 -5.637 1.00 93.06 114 LEU A C 1
ATOM 882 O O . LEU A 1 114 ? 1.554 -10.397 -4.911 1.00 93.06 114 LEU A O 1
ATOM 886 N N . ARG A 1 115 ? 3.508 -10.712 -5.964 1.00 91.44 115 ARG A N 1
ATOM 887 C CA . ARG A 1 115 ? 3.672 -12.098 -5.511 1.00 91.44 115 ARG A CA 1
ATOM 888 C C . ARG A 1 115 ? 3.752 -12.153 -3.983 1.00 91.44 115 ARG A C 1
ATOM 890 O O . ARG A 1 115 ? 4.561 -11.451 -3.388 1.00 91.44 115 ARG A O 1
ATOM 897 N N . GLY A 1 116 ? 2.948 -13.022 -3.369 1.00 89.31 116 GLY A N 1
ATOM 898 C CA . GLY A 1 116 ? 2.956 -13.239 -1.918 1.00 89.31 116 GLY A CA 1
ATOM 899 C C . GLY A 1 116 ? 2.124 -12.244 -1.111 1.00 89.31 116 GLY A C 1
ATOM 900 O O . GLY A 1 116 ? 1.999 -12.409 0.102 1.00 89.31 116 GLY A O 1
ATOM 901 N N . ILE A 1 117 ? 1.520 -11.241 -1.756 1.00 91.31 117 ILE A N 1
ATOM 902 C CA . ILE A 1 117 ? 0.634 -10.296 -1.079 1.00 91.31 117 ILE A CA 1
ATOM 903 C C . ILE A 1 117 ? -0.704 -10.992 -0.760 1.00 91.31 117 ILE A C 1
ATOM 905 O O . ILE A 1 117 ? -1.393 -11.430 -1.684 1.00 91.31 117 ILE A O 1
ATOM 909 N N . PRO A 1 118 ? -1.132 -11.060 0.518 1.00 91.94 118 PRO A N 1
ATOM 910 C CA . PRO A 1 118 ? -2.334 -11.797 0.924 1.00 91.94 118 PRO A CA 1
ATOM 911 C C . PRO A 1 118 ? -3.609 -11.410 0.167 1.00 91.94 118 PRO A C 1
ATOM 913 O O . PRO A 1 118 ? -4.423 -12.264 -0.171 1.00 91.94 118 PRO A O 1
ATOM 916 N N . GLN A 1 119 ? -3.778 -10.122 -0.140 1.00 93.81 119 GLN A N 1
ATOM 917 C CA . GLN A 1 119 ? -4.949 -9.643 -0.872 1.00 93.81 119 GLN A CA 1
ATOM 918 C C . GLN A 1 119 ? -4.999 -10.164 -2.320 1.00 93.81 119 GLN A C 1
ATOM 920 O O . GLN A 1 119 ? -6.084 -10.424 -2.843 1.00 93.81 119 GLN A O 1
ATOM 925 N N . VAL A 1 120 ? -3.831 -10.346 -2.943 1.00 95.88 120 VAL A N 1
ATOM 926 C CA . VAL A 1 120 ? -3.679 -10.929 -4.284 1.00 95.88 120 VAL A CA 1
ATOM 927 C C . VAL A 1 120 ? -3.963 -12.428 -4.230 1.00 95.88 120 VAL A C 1
ATOM 929 O O . VAL A 1 120 ? -4.650 -12.960 -5.099 1.00 95.88 120 VAL A O 1
ATOM 932 N N . ASP A 1 121 ? -3.502 -13.103 -3.175 1.00 95.75 121 ASP A N 1
ATOM 933 C CA . ASP A 1 121 ? -3.770 -14.525 -2.941 1.00 95.75 121 ASP A CA 1
ATOM 934 C C . ASP A 1 121 ? -5.270 -14.816 -2.796 1.00 95.75 121 ASP A C 1
ATOM 936 O O . ASP A 1 121 ? -5.757 -15.796 -3.361 1.00 95.75 121 ASP A O 1
ATOM 940 N N . LEU A 1 122 ? -6.017 -13.948 -2.100 1.00 95.38 122 LEU A N 1
ATOM 941 C CA . LEU A 1 122 ? -7.477 -14.054 -2.017 1.00 95.38 122 LEU A CA 1
ATOM 942 C C . LEU A 1 122 ? -8.133 -13.965 -3.395 1.00 95.38 122 LEU A C 1
ATOM 944 O O . LEU A 1 122 ? -8.961 -14.809 -3.725 1.00 95.38 122 LEU A O 1
ATOM 948 N N . TRP A 1 123 ? -7.732 -13.002 -4.227 1.00 96.62 123 TRP A N 1
ATOM 949 C CA . TRP A 1 123 ? -8.246 -12.882 -5.594 1.00 96.62 123 TRP A CA 1
ATOM 950 C C . TRP A 1 123 ? -7.913 -14.113 -6.447 1.00 96.62 123 TRP A C 1
ATOM 952 O O . TRP A 1 123 ? -8.782 -14.645 -7.140 1.00 96.62 123 TRP A O 1
ATOM 962 N N . LEU A 1 124 ? -6.679 -14.615 -6.357 1.00 97.06 124 LEU A N 1
ATOM 963 C CA . LEU A 1 124 ? -6.266 -15.826 -7.060 1.00 97.06 124 LEU A CA 1
ATOM 964 C C . LEU A 1 124 ? -7.112 -17.042 -6.655 1.00 97.06 124 LEU A C 1
ATOM 966 O O . LEU A 1 124 ? -7.527 -17.825 -7.509 1.00 97.06 124 LEU A O 1
ATOM 970 N N . ARG A 1 125 ? -7.367 -17.210 -5.357 1.00 95.88 125 ARG A N 1
ATOM 971 C CA . ARG A 1 125 ? -8.152 -18.325 -4.815 1.00 95.88 125 ARG A CA 1
ATOM 972 C C . ARG A 1 125 ? -9.636 -18.207 -5.162 1.00 95.88 125 ARG A C 1
ATOM 974 O O . ARG A 1 125 ? -10.229 -19.177 -5.625 1.00 95.88 125 ARG A O 1
ATOM 981 N N . ASP A 1 126 ? -10.228 -17.043 -4.913 1.00 94.50 126 ASP A N 1
ATOM 982 C CA . ASP A 1 126 ? -11.683 -16.874 -4.888 1.00 94.50 126 ASP A CA 1
ATOM 983 C C . ASP A 1 126 ? -12.257 -16.451 -6.241 1.00 94.50 126 ASP A C 1
ATOM 985 O O . ASP A 1 126 ? -13.333 -16.913 -6.614 1.00 94.50 126 ASP A O 1
ATOM 989 N N . GLU A 1 127 ? -11.545 -15.612 -6.997 1.00 95.31 127 GLU A N 1
ATOM 990 C CA . GLU A 1 127 ? -12.028 -15.089 -8.281 1.00 95.31 127 GLU A CA 1
ATOM 991 C C . GLU A 1 127 ? -11.384 -15.790 -9.476 1.00 95.31 127 GLU A C 1
ATOM 993 O O . GLU A 1 127 ? -12.073 -16.081 -10.450 1.00 95.31 127 GLU A O 1
ATOM 998 N N . MET A 1 128 ? -10.085 -16.109 -9.408 1.00 96.06 128 MET A N 1
ATOM 999 C CA . MET A 1 128 ? -9.399 -16.880 -10.461 1.00 96.06 128 MET A CA 1
ATOM 1000 C C . MET A 1 128 ? -9.507 -18.401 -10.268 1.00 96.06 128 MET A C 1
ATOM 1002 O O . MET A 1 128 ? -9.052 -19.162 -11.121 1.00 96.06 128 MET A O 1
ATOM 1006 N N . GLY A 1 129 ? -10.111 -18.855 -9.165 1.00 95.44 129 GLY A N 1
ATOM 1007 C CA . GLY A 1 129 ? -10.448 -20.261 -8.937 1.00 95.44 129 GLY A CA 1
ATOM 1008 C C . GLY A 1 129 ? -9.259 -21.184 -8.658 1.00 95.44 129 GLY A C 1
ATOM 1009 O O . GLY A 1 129 ? -9.350 -22.385 -8.919 1.00 95.44 129 GLY A O 1
ATOM 1010 N N . LEU A 1 130 ? -8.133 -20.668 -8.149 1.00 95.44 130 LEU A N 1
ATOM 1011 C CA . LEU A 1 130 ? -7.006 -21.526 -7.775 1.00 95.44 130 LEU A CA 1
ATOM 1012 C C . LEU A 1 130 ? -7.377 -22.440 -6.585 1.00 95.44 130 LEU A C 1
ATOM 1014 O O . LEU A 1 130 ? -8.035 -21.991 -5.641 1.00 95.44 130 LEU A O 1
ATOM 1018 N N . PRO A 1 131 ? -6.915 -23.708 -6.565 1.00 94.38 131 PRO A N 1
ATOM 1019 C CA . PRO A 1 131 ? -7.214 -24.636 -5.477 1.00 94.38 131 PRO A CA 1
ATOM 1020 C C . PRO A 1 131 ? -6.796 -24.104 -4.101 1.00 94.38 131 PRO A C 1
ATOM 1022 O O . PRO A 1 131 ? -5.647 -23.712 -3.896 1.00 94.38 131 PRO A O 1
ATOM 1025 N N . ARG A 1 132 ? -7.711 -24.176 -3.122 1.00 92.06 132 ARG A N 1
ATOM 1026 C CA . ARG A 1 132 ? -7.472 -23.737 -1.730 1.00 92.06 132 ARG A CA 1
ATOM 1027 C C . ARG A 1 132 ? -6.250 -24.401 -1.091 1.00 92.06 132 ARG A C 1
ATOM 1029 O O . ARG A 1 132 ? -5.583 -23.792 -0.260 1.00 92.06 132 ARG A O 1
ATOM 1036 N N . ASP A 1 133 ? -5.950 -25.628 -1.504 1.00 91.38 133 ASP A N 1
ATOM 1037 C CA . ASP A 1 133 ? -4.870 -26.440 -0.947 1.00 91.38 133 ASP A CA 1
ATOM 1038 C C . ASP A 1 133 ? -3.483 -25.844 -1.170 1.00 91.38 133 ASP A C 1
ATOM 1040 O O . ASP A 1 133 ? -2.615 -25.992 -0.310 1.00 91.38 133 ASP A O 1
ATOM 1044 N N . LEU A 1 134 ? -3.308 -25.091 -2.258 1.00 91.31 134 LEU A N 1
ATOM 1045 C CA . LEU A 1 134 ? -2.063 -24.383 -2.551 1.00 91.31 134 LEU A CA 1
ATOM 1046 C C . LEU A 1 134 ? -1.749 -23.310 -1.498 1.00 91.31 134 LEU A C 1
ATOM 1048 O O . LEU A 1 134 ? -0.588 -23.031 -1.221 1.00 91.31 134 LEU A O 1
ATOM 1052 N N . PHE A 1 135 ? -2.777 -22.744 -0.862 1.00 92.81 135 PHE A N 1
ATOM 1053 C CA . PHE A 1 135 ? -2.629 -21.649 0.096 1.00 92.81 135 PHE A CA 1
ATOM 1054 C C . PHE A 1 135 ? -2.488 -22.118 1.550 1.00 92.81 135 PHE A C 1
ATOM 1056 O O . PHE A 1 135 ? -2.247 -21.295 2.428 1.00 92.81 135 PHE A O 1
ATOM 1063 N N . ARG A 1 136 ? -2.593 -23.426 1.844 1.00 88.94 136 ARG A N 1
ATOM 1064 C CA . ARG A 1 136 ? -2.594 -23.968 3.226 1.00 88.94 136 ARG A CA 1
ATOM 1065 C C . ARG A 1 136 ? -1.371 -23.562 4.059 1.00 88.94 136 ARG A C 1
ATOM 1067 O O . ARG A 1 136 ? -1.448 -23.496 5.284 1.00 88.94 136 ARG A O 1
ATOM 1074 N N . LYS A 1 137 ? -0.225 -23.331 3.411 1.00 85.25 137 LYS A N 1
ATOM 1075 C CA . LYS A 1 137 ? 1.026 -22.926 4.074 1.00 85.25 137 LYS A CA 1
ATOM 1076 C C . LYS A 1 137 ? 1.168 -21.404 4.207 1.00 85.25 137 LYS A C 1
ATOM 1078 O O . LYS A 1 137 ? 1.994 -20.957 5.002 1.00 85.25 137 LYS A O 1
ATOM 1083 N N . CYS A 1 138 ? 0.358 -20.611 3.501 1.00 88.50 138 CYS A N 1
ATOM 1084 C CA . CYS A 1 138 ? 0.432 -19.153 3.527 1.00 88.50 138 CYS A CA 1
ATOM 1085 C C . CYS A 1 138 ? 0.054 -18.610 4.910 1.00 88.50 138 CYS A C 1
ATOM 1087 O O . CYS A 1 138 ? -0.957 -19.007 5.490 1.00 88.50 138 CYS A O 1
ATOM 1089 N N . ALA A 1 139 ? 0.838 -17.658 5.423 1.00 84.12 139 ALA A N 1
ATOM 1090 C CA . ALA A 1 139 ? 0.662 -17.110 6.769 1.00 84.12 139 ALA A CA 1
ATOM 1091 C C . ALA A 1 139 ? -0.734 -16.509 7.006 1.00 84.12 139 ALA A C 1
ATOM 1093 O O . ALA A 1 139 ? -1.267 -16.627 8.103 1.00 84.12 139 ALA A O 1
ATOM 1094 N N . TRP A 1 140 ? -1.353 -15.931 5.973 1.00 88.12 140 TRP A N 1
ATOM 1095 C CA . TRP A 1 140 ? -2.688 -15.338 6.062 1.00 88.12 140 TRP A CA 1
ATOM 1096 C C . TRP A 1 140 ? -3.819 -16.353 6.260 1.00 88.12 140 TRP A C 1
ATOM 1098 O O . TRP A 1 140 ? -4.890 -15.975 6.721 1.00 88.12 140 TRP A O 1
ATOM 1108 N N . THR A 1 141 ? -3.599 -17.640 5.973 1.00 87.00 141 THR A N 1
ATOM 1109 C CA . THR A 1 141 ? -4.593 -18.691 6.266 1.00 87.00 141 THR A CA 1
ATOM 1110 C C . THR A 1 141 ? -4.614 -19.094 7.741 1.00 87.00 141 THR A C 1
ATOM 1112 O O . THR A 1 141 ? -5.496 -19.837 8.170 1.00 87.00 141 THR A O 1
ATOM 1115 N N . LYS A 1 142 ? -3.647 -18.608 8.529 1.00 79.81 142 LYS A N 1
ATOM 1116 C CA . LYS A 1 142 ? -3.467 -18.933 9.943 1.00 79.81 142 LYS A CA 1
ATOM 1117 C C . LYS A 1 142 ? -3.803 -17.716 10.807 1.00 79.81 142 LYS A C 1
ATOM 1119 O O . LYS A 1 142 ? -3.489 -16.583 10.457 1.00 79.81 142 LYS A O 1
ATOM 1124 N N . GLY A 1 143 ? -4.369 -17.969 11.985 1.00 71.44 143 GLY A N 1
ATOM 1125 C CA . GLY A 1 143 ? -4.645 -16.941 12.991 1.00 71.44 143 GLY A CA 1
ATOM 1126 C C . GLY A 1 143 ? -5.962 -16.187 12.769 1.00 71.44 143 GLY A C 1
ATOM 1127 O O . GLY A 1 143 ? -6.227 -15.664 11.690 1.00 71.44 143 GLY A O 1
ATOM 1128 N N . GLY A 1 144 ? -6.770 -16.116 13.830 1.00 71.44 144 GLY A N 1
ATOM 1129 C CA . GLY A 1 144 ? -8.069 -15.427 13.873 1.00 71.44 144 GLY A CA 1
ATOM 1130 C C . GLY A 1 144 ? -8.005 -14.049 14.537 1.00 71.44 144 GLY A C 1
ATOM 1131 O O . GLY A 1 144 ? -8.946 -13.643 15.213 1.00 71.44 144 GLY A O 1
ATOM 1132 N N . THR A 1 145 ? -6.878 -13.348 14.421 1.00 76.06 145 THR A N 1
ATOM 1133 C CA . THR A 1 145 ? -6.707 -12.004 14.989 1.00 76.06 145 THR A CA 1
ATOM 1134 C C . THR A 1 145 ? -6.244 -11.021 13.922 1.00 76.06 145 THR A C 1
ATOM 1136 O O . THR A 1 145 ? -5.823 -11.411 12.834 1.00 76.06 145 THR A O 1
ATOM 1139 N N . ASP A 1 146 ? -6.257 -9.734 14.235 1.00 70.81 146 ASP A N 1
ATOM 1140 C CA . ASP A 1 146 ? -5.714 -8.676 13.378 1.00 70.81 146 ASP A CA 1
ATOM 1141 C C . ASP A 1 146 ? -4.178 -8.665 13.255 1.00 70.81 146 ASP A C 1
ATOM 1143 O O . ASP A 1 146 ? -3.622 -7.865 12.506 1.00 70.81 146 ASP A O 1
ATOM 1147 N N . ALA A 1 147 ? -3.481 -9.591 13.922 1.00 72.88 147 ALA A N 1
ATOM 1148 C CA . ALA A 1 147 ? -2.099 -9.939 13.588 1.00 72.88 147 ALA A CA 1
ATOM 1149 C C . ALA A 1 147 ? -1.995 -10.729 12.267 1.00 72.88 147 ALA A C 1
ATOM 1151 O O . ALA A 1 147 ? -0.894 -10.952 11.762 1.00 72.88 147 ALA A O 1
ATOM 1152 N N . ASN A 1 148 ? -3.122 -11.150 11.684 1.00 82.81 148 ASN A N 1
ATOM 1153 C CA . ASN A 1 148 ? -3.150 -11.779 10.372 1.00 82.81 148 ASN A CA 1
ATOM 1154 C C . ASN A 1 148 ? -2.591 -10.805 9.300 1.00 82.81 148 ASN A C 1
ATOM 1156 O O . ASN A 1 148 ? -2.920 -9.611 9.323 1.00 82.81 148 A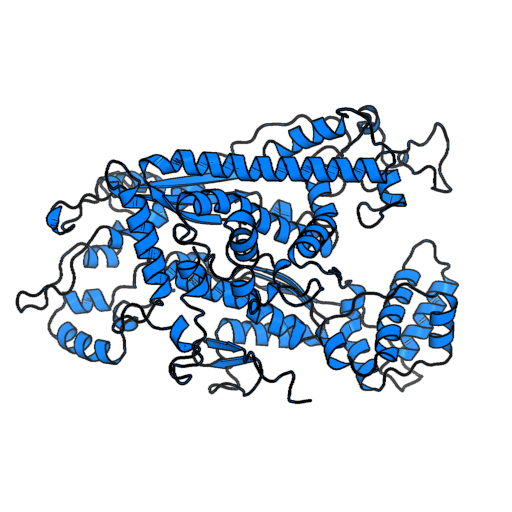SN A O 1
ATOM 1160 N N . PRO A 1 149 ? -1.723 -11.266 8.377 1.00 83.56 149 PRO A N 1
ATOM 1161 C CA . PRO A 1 149 ? -1.178 -10.450 7.287 1.00 83.56 149 PRO A CA 1
ATOM 1162 C C . PRO A 1 149 ? -2.222 -9.752 6.408 1.00 83.56 149 PRO A C 1
ATOM 1164 O O . PRO A 1 149 ? -1.911 -8.731 5.807 1.00 83.56 149 PRO A O 1
ATOM 1167 N N . LEU A 1 150 ? -3.465 -10.241 6.361 1.00 88.00 150 LEU A N 1
ATOM 1168 C CA . LEU A 1 150 ? -4.559 -9.567 5.654 1.00 88.00 150 LEU A CA 1
ATOM 1169 C C . LEU A 1 150 ? -4.844 -8.159 6.181 1.00 88.00 150 LEU A C 1
ATOM 1171 O O . LEU A 1 150 ? -5.295 -7.328 5.414 1.00 88.00 150 LEU A O 1
ATOM 1175 N N . PHE A 1 151 ? -4.548 -7.870 7.452 1.00 85.56 151 PHE A N 1
ATOM 1176 C CA . PHE A 1 151 ? -4.738 -6.539 8.042 1.00 85.56 151 PHE A CA 1
ATOM 1177 C C . PHE A 1 151 ? -3.565 -5.578 7.770 1.00 85.56 151 PHE A C 1
ATOM 1179 O O . PHE A 1 151 ? -3.543 -4.471 8.317 1.00 85.56 151 PHE A O 1
ATOM 1186 N N . SER A 1 152 ? -2.563 -5.989 6.985 1.00 81.69 152 SER A N 1
ATOM 1187 C CA . SER A 1 152 ? -1.460 -5.124 6.555 1.00 81.69 152 SER A CA 1
ATOM 1188 C C . SER A 1 152 ? -1.827 -4.308 5.320 1.00 81.69 152 SER A C 1
ATOM 1190 O O . SER A 1 152 ? -2.295 -4.842 4.319 1.00 81.69 152 SER A O 1
ATOM 1192 N N . ALA A 1 153 ? -1.493 -3.020 5.342 1.00 82.88 153 ALA A N 1
ATOM 1193 C CA . ALA A 1 153 ? -1.513 -2.167 4.159 1.00 82.88 153 ALA A CA 1
ATOM 1194 C C . ALA A 1 153 ? -0.228 -2.380 3.335 1.00 82.88 153 ALA A C 1
ATOM 1196 O O . ALA A 1 153 ? 0.755 -1.669 3.518 1.00 82.88 153 ALA A O 1
ATOM 1197 N N . ALA A 1 154 ? -0.216 -3.406 2.482 1.00 79.62 154 ALA A N 1
ATOM 1198 C CA . ALA A 1 154 ? 0.994 -3.853 1.784 1.00 79.62 154 ALA A CA 1
ATOM 1199 C C . ALA A 1 154 ? 1.250 -3.177 0.426 1.00 79.62 154 ALA A C 1
ATOM 1201 O O . ALA A 1 154 ? 2.371 -3.188 -0.071 1.00 79.62 154 ALA A O 1
ATOM 1202 N N . LEU A 1 155 ? 0.209 -2.627 -0.198 1.00 88.38 155 LEU A N 1
ATOM 1203 C CA . LEU A 1 155 ? 0.271 -2.069 -1.549 1.00 88.38 155 LEU A CA 1
ATOM 1204 C C . LEU A 1 155 ? 0.284 -0.531 -1.524 1.00 88.38 155 LEU A C 1
ATOM 1206 O O . LEU A 1 155 ? -0.615 0.050 -0.902 1.00 88.38 155 LEU A O 1
ATOM 1210 N N . PRO A 1 156 ? 1.244 0.125 -2.209 1.00 87.88 156 PRO A N 1
ATOM 1211 C CA . PRO A 1 156 ? 1.305 1.576 -2.354 1.00 87.88 156 PRO A CA 1
ATOM 1212 C C . PRO A 1 156 ? 0.199 2.118 -3.266 1.00 87.88 156 PRO A C 1
ATOM 1214 O O . PRO A 1 156 ? -0.367 1.412 -4.094 1.00 87.88 156 PRO A O 1
ATOM 1217 N N . ASN A 1 157 ? -0.046 3.426 -3.191 1.00 89.69 157 ASN A N 1
ATOM 1218 C CA . ASN A 1 157 ? -1.045 4.135 -3.999 1.00 89.69 157 ASN A CA 1
ATOM 1219 C C . ASN A 1 157 ? -0.628 4.382 -5.466 1.00 89.69 157 ASN A C 1
ATOM 1221 O O . ASN A 1 157 ? -1.288 5.151 -6.168 1.00 89.69 157 ASN A O 1
ATOM 1225 N N . ARG A 1 158 ? 0.496 3.825 -5.917 1.00 91.12 158 ARG A N 1
ATOM 1226 C CA . ARG A 1 158 ? 1.021 3.982 -7.278 1.00 91.12 158 ARG A CA 1
ATOM 1227 C C . ARG A 1 158 ? 1.462 2.634 -7.822 1.00 91.12 158 ARG A C 1
ATOM 1229 O O . ARG A 1 158 ? 1.966 1.811 -7.061 1.00 91.12 158 ARG A O 1
ATOM 1236 N N . PHE A 1 159 ? 1.331 2.448 -9.127 1.00 94.06 159 PHE A N 1
ATOM 1237 C CA . PHE A 1 159 ? 1.877 1.286 -9.811 1.00 94.06 159 PHE A CA 1
ATOM 1238 C C . PHE A 1 159 ? 2.422 1.646 -11.189 1.00 94.06 159 PHE A C 1
ATOM 1240 O O . PHE A 1 159 ? 2.053 2.665 -11.774 1.00 94.06 159 PHE A O 1
ATOM 1247 N N . VAL A 1 160 ? 3.304 0.789 -11.691 1.00 95.12 160 VAL A N 1
ATOM 1248 C CA . VAL A 1 160 ? 3.837 0.830 -13.051 1.00 95.12 160 VAL A CA 1
ATOM 1249 C C . VAL A 1 160 ? 3.619 -0.537 -13.674 1.00 95.12 160 VAL A C 1
ATOM 1251 O O . VAL A 1 160 ? 3.958 -1.552 -13.065 1.00 95.12 160 VAL A O 1
ATOM 1254 N N . ALA A 1 161 ? 3.044 -0.558 -14.871 1.00 97.00 161 ALA A N 1
ATOM 1255 C CA . ALA A 1 161 ? 2.720 -1.770 -15.605 1.00 97.00 161 ALA A CA 1
ATOM 1256 C C . ALA A 1 161 ? 3.269 -1.730 -17.036 1.00 97.00 161 ALA A C 1
ATOM 1258 O O . ALA A 1 161 ? 3.385 -0.655 -17.624 1.00 97.00 161 ALA A O 1
ATOM 1259 N N . VAL A 1 162 ? 3.564 -2.901 -17.597 1.00 97.06 162 VAL A N 1
ATOM 1260 C CA . VAL A 1 162 ? 3.775 -3.084 -19.040 1.00 97.06 162 VAL A CA 1
ATOM 1261 C C . VAL A 1 162 ? 2.443 -3.469 -19.657 1.00 97.06 162 VAL A C 1
ATOM 1263 O O . VAL A 1 162 ? 1.776 -4.384 -19.177 1.00 97.06 162 VAL A O 1
ATOM 1266 N N . VAL A 1 163 ? 2.043 -2.756 -20.704 1.00 98.06 163 VAL A N 1
ATOM 1267 C CA . VAL A 1 163 ? 0.766 -2.975 -21.393 1.00 98.06 163 VAL A CA 1
ATOM 1268 C C . VAL A 1 163 ? 0.953 -2.905 -22.912 1.00 98.06 163 VAL A C 1
ATOM 1270 O O . VAL A 1 163 ? 1.884 -2.226 -23.359 1.00 98.06 163 VAL A O 1
ATOM 1273 N N . PRO A 1 164 ? 0.069 -3.535 -23.711 1.00 98.25 164 PRO A N 1
ATOM 1274 C CA . PRO A 1 164 ? -0.029 -3.264 -25.146 1.00 98.25 164 PRO A CA 1
ATOM 1275 C C . PRO A 1 164 ? -0.233 -1.764 -25.384 1.00 98.25 164 PRO A C 1
ATOM 1277 O O . PRO A 1 164 ? -1.111 -1.152 -24.755 1.00 98.25 164 PRO A O 1
ATOM 1280 N N . ALA A 1 165 ? 0.567 -1.152 -26.258 1.00 97.44 165 ALA A N 1
ATOM 1281 C CA . ALA A 1 165 ? 0.533 0.298 -26.465 1.00 97.44 165 ALA A CA 1
ATOM 1282 C C . ALA A 1 165 ? -0.855 0.779 -26.930 1.00 97.44 165 ALA A C 1
ATOM 1284 O O . ALA A 1 165 ? -1.391 1.759 -26.401 1.00 97.44 165 ALA A O 1
ATOM 1285 N N . SER A 1 166 ? -1.486 0.029 -27.834 1.00 97.56 166 SER A N 1
ATOM 1286 C CA . SER A 1 166 ? -2.827 0.295 -28.367 1.00 97.56 166 SER A CA 1
ATOM 1287 C C . SER A 1 166 ? -3.942 0.242 -27.312 1.00 97.56 166 SER A C 1
ATOM 1289 O O . SER A 1 166 ? -4.963 0.921 -27.454 1.00 97.56 166 SER A O 1
ATOM 1291 N N . LYS A 1 167 ? -3.754 -0.518 -26.223 1.00 97.62 167 LYS A N 1
ATOM 1292 C CA . LYS A 1 167 ? -4.762 -0.724 -25.164 1.00 97.62 167 LYS A CA 1
ATOM 1293 C C . LYS A 1 167 ? -4.513 0.103 -23.906 1.00 97.62 167 LYS A C 1
ATOM 1295 O O . LYS A 1 167 ? -5.369 0.123 -23.020 1.00 97.62 167 LYS A O 1
ATOM 1300 N N . ALA A 1 168 ? -3.392 0.823 -23.815 1.00 97.44 168 ALA A N 1
ATOM 1301 C CA . ALA A 1 168 ? -2.980 1.528 -22.600 1.00 97.44 168 ALA A CA 1
ATOM 1302 C C . ALA A 1 168 ? -4.067 2.466 -22.040 1.00 97.44 168 ALA A C 1
ATOM 1304 O O . ALA A 1 168 ? -4.372 2.433 -20.846 1.00 97.44 168 ALA A O 1
ATOM 1305 N N . ARG A 1 169 ? -4.706 3.259 -22.911 1.00 97.56 169 ARG A N 1
ATOM 1306 C CA . ARG A 1 169 ? -5.797 4.167 -22.524 1.00 97.56 169 ARG A CA 1
ATOM 1307 C C . ARG A 1 169 ? -7.032 3.414 -22.029 1.00 97.56 169 ARG A C 1
ATOM 1309 O O . ARG A 1 169 ? -7.563 3.756 -20.977 1.00 97.56 169 ARG A O 1
ATOM 1316 N N . GLN A 1 170 ? -7.468 2.398 -22.774 1.00 97.88 170 GLN A N 1
ATOM 1317 C CA . GLN A 1 170 ? -8.631 1.588 -22.413 1.00 97.88 170 GLN A CA 1
ATOM 1318 C C . GLN A 1 170 ? -8.434 0.943 -21.037 1.00 97.88 170 GLN A C 1
ATOM 1320 O O . GLN A 1 170 ? -9.333 0.987 -20.201 1.00 97.88 170 GLN A O 1
ATOM 1325 N N . ILE A 1 171 ? -7.249 0.382 -20.784 1.00 98.00 171 ILE A N 1
ATOM 1326 C CA . ILE A 1 171 ? -6.902 -0.224 -19.496 1.00 98.00 171 ILE A CA 1
ATOM 1327 C C . ILE A 1 171 ? -6.951 0.830 -18.380 1.00 98.00 171 ILE A C 1
ATOM 1329 O O . ILE A 1 171 ? -7.559 0.589 -17.341 1.00 98.00 171 ILE A O 1
ATOM 1333 N N . ALA A 1 172 ? -6.374 2.017 -18.583 1.00 97.31 172 ALA A N 1
ATOM 1334 C CA . ALA A 1 172 ? -6.378 3.076 -17.573 1.00 97.31 172 ALA A CA 1
ATOM 1335 C C . ALA A 1 172 ? -7.792 3.598 -17.232 1.00 97.31 172 ALA A C 1
ATOM 1337 O O . ALA A 1 172 ? -8.107 3.859 -16.065 1.00 97.31 172 ALA A O 1
ATOM 1338 N N . GLU A 1 173 ? -8.663 3.719 -18.236 1.00 96.81 173 GLU A N 1
ATOM 1339 C CA . GLU A 1 173 ? -10.077 4.074 -18.056 1.00 96.81 173 GLU A CA 1
ATOM 1340 C C . GLU A 1 173 ? -10.825 2.962 -17.297 1.00 96.81 173 GLU A C 1
ATOM 1342 O O . GLU A 1 173 ? -11.490 3.242 -16.299 1.00 96.81 173 GLU A O 1
ATOM 1347 N N . GLN A 1 174 ? -10.616 1.690 -17.660 1.00 97.88 174 GLN A N 1
ATOM 1348 C CA . GLN A 1 174 ? -11.187 0.540 -16.943 1.00 97.88 174 GLN A CA 1
ATOM 1349 C C . GLN A 1 174 ? -10.749 0.475 -15.477 1.00 97.88 174 GLN A C 1
ATOM 1351 O O . GLN A 1 174 ? -11.565 0.182 -14.603 1.00 97.88 174 GLN A O 1
ATOM 1356 N N . VAL A 1 175 ? -9.479 0.770 -15.190 1.00 97.69 175 VAL A N 1
ATOM 1357 C CA . VAL A 1 175 ? -8.958 0.862 -13.820 1.00 97.69 175 VAL A CA 1
ATOM 1358 C C . VAL A 1 175 ? -9.687 1.950 -13.032 1.00 97.69 175 VAL A C 1
ATOM 1360 O O . VAL A 1 175 ? -10.122 1.707 -11.904 1.00 97.69 175 VAL A O 1
ATOM 1363 N N . THR A 1 176 ? -9.855 3.129 -13.636 1.00 96.19 176 THR A N 1
ATOM 1364 C CA . THR A 1 176 ? -10.547 4.272 -13.021 1.00 96.19 176 THR A CA 1
ATOM 1365 C C . THR A 1 176 ? -11.997 3.929 -12.687 1.00 96.19 176 THR A C 1
ATOM 1367 O O . THR A 1 176 ? -12.461 4.186 -11.572 1.00 96.19 176 THR A O 1
ATOM 1370 N N . ASP A 1 177 ? -12.701 3.307 -13.627 1.00 96.88 177 ASP A N 1
ATOM 1371 C CA . ASP A 1 177 ? -14.093 2.914 -13.446 1.00 96.88 177 ASP A CA 1
ATOM 1372 C C . ASP A 1 177 ? -14.235 1.815 -12.392 1.00 96.88 177 ASP A C 1
ATOM 1374 O O . ASP A 1 177 ? -15.088 1.920 -11.510 1.00 96.88 177 ASP A O 1
ATOM 1378 N N . ALA A 1 178 ? -13.379 0.791 -12.428 1.00 97.56 178 ALA A N 1
ATOM 1379 C CA . ALA A 1 178 ? -13.435 -0.331 -11.496 1.00 97.56 178 ALA A CA 1
ATOM 1380 C C . ALA A 1 178 ? -13.255 0.120 -10.039 1.00 97.56 178 ALA A C 1
ATOM 1382 O O . ALA A 1 178 ? -14.085 -0.214 -9.187 1.00 97.56 178 ALA A O 1
ATOM 1383 N N . VAL A 1 179 ? -12.227 0.928 -9.750 1.00 97.19 179 VAL A N 1
ATOM 1384 C CA . VAL A 1 179 ? -11.950 1.380 -8.377 1.00 97.19 179 VAL A CA 1
ATOM 1385 C C . VAL A 1 179 ? -13.048 2.313 -7.848 1.00 97.19 179 VAL A C 1
ATOM 1387 O O . VAL A 1 179 ? -13.463 2.195 -6.691 1.00 97.19 179 VAL A O 1
ATOM 1390 N N . ARG A 1 180 ? -13.593 3.197 -8.697 1.00 96.38 180 ARG A N 1
ATOM 1391 C CA . ARG A 1 180 ? -14.703 4.090 -8.322 1.00 96.38 180 ARG A CA 1
ATOM 1392 C C . ARG A 1 180 ? -16.001 3.322 -8.113 1.00 96.38 180 ARG A C 1
ATOM 1394 O O . ARG A 1 180 ? -16.696 3.558 -7.128 1.00 96.38 180 ARG A O 1
ATOM 1401 N N . GLN A 1 181 ? -16.322 2.368 -8.984 1.00 97.62 181 GLN A N 1
ATOM 1402 C CA . GLN A 1 181 ? -17.501 1.514 -8.823 1.00 97.62 181 GLN A CA 1
ATOM 1403 C C . GLN A 1 181 ? -17.411 0.653 -7.563 1.00 97.62 181 GLN A C 1
ATOM 1405 O O . GLN A 1 181 ? -18.411 0.493 -6.859 1.00 97.62 181 GLN A O 1
ATOM 1410 N N . TRP A 1 182 ? -16.231 0.113 -7.255 1.00 97.75 182 TRP A N 1
ATOM 1411 C CA . TRP A 1 182 ? -16.003 -0.626 -6.018 1.00 97.75 182 TRP A CA 1
ATOM 1412 C C . TRP A 1 182 ? -16.273 0.251 -4.791 1.00 97.75 182 TRP A C 1
ATOM 1414 O O . TRP A 1 182 ? -17.047 -0.135 -3.913 1.00 97.75 182 TRP A O 1
ATOM 1424 N N . LEU A 1 183 ? -15.732 1.473 -4.767 1.00 97.62 183 LEU A N 1
ATOM 1425 C CA . LEU A 1 183 ? -15.951 2.388 -3.651 1.00 97.62 183 LEU A CA 1
ATOM 1426 C C . LEU A 1 183 ? -17.417 2.833 -3.534 1.00 97.62 183 LEU A C 1
ATOM 1428 O O . LEU A 1 183 ? -17.937 2.938 -2.425 1.00 97.62 183 LEU A O 1
ATOM 1432 N N . GLN A 1 184 ? -18.109 3.045 -4.654 1.00 97.69 184 GLN A N 1
ATOM 1433 C CA . GLN A 1 184 ? -19.544 3.345 -4.665 1.00 97.69 184 GLN A CA 1
ATOM 1434 C C . GLN A 1 184 ? -20.358 2.199 -4.046 1.00 97.69 184 GLN A C 1
ATOM 1436 O O . GLN A 1 184 ? -21.228 2.444 -3.209 1.00 97.69 184 GLN A O 1
ATOM 1441 N N . LYS A 1 185 ? -20.047 0.937 -4.374 1.00 97.88 185 LYS A N 1
ATOM 1442 C CA . LYS A 1 185 ? -20.678 -0.244 -3.749 1.00 97.88 185 LYS A CA 1
ATOM 1443 C C . LYS A 1 185 ? -20.378 -0.329 -2.249 1.00 97.88 185 LYS A C 1
ATOM 1445 O O . LYS A 1 185 ? -21.267 -0.647 -1.453 1.00 97.88 185 LYS A O 1
ATOM 1450 N N . LEU A 1 186 ? -19.151 0.001 -1.846 1.00 98.06 186 LEU A N 1
ATOM 1451 C CA . LEU A 1 186 ? -18.772 0.076 -0.435 1.00 98.06 186 LEU A CA 1
ATOM 1452 C C . LEU A 1 186 ? -19.562 1.174 0.295 1.00 98.06 186 LEU A C 1
ATOM 1454 O O . LEU A 1 186 ? -20.109 0.930 1.369 1.00 98.06 186 LEU A O 1
ATOM 1458 N N . GLY A 1 187 ? -19.703 2.352 -0.317 1.00 97.81 187 GLY A N 1
ATOM 1459 C CA . GLY A 1 187 ? -20.509 3.461 0.192 1.00 97.81 187 GLY A CA 1
ATOM 1460 C C . GLY A 1 187 ? -21.986 3.102 0.350 1.00 97.81 187 GLY A C 1
ATOM 1461 O O . GLY A 1 187 ? -22.576 3.387 1.391 1.00 97.81 187 GLY A O 1
ATOM 1462 N N . GLN A 1 188 ? -22.575 2.401 -0.623 1.00 97.50 188 GLN A N 1
ATOM 1463 C CA . GLN A 1 188 ? -23.941 1.867 -0.516 1.00 97.50 188 GLN A CA 1
ATOM 1464 C C . GLN A 1 188 ? -24.083 0.904 0.667 1.00 97.50 188 GLN A C 1
ATOM 1466 O O . GLN A 1 188 ? -25.030 1.015 1.444 1.00 97.50 188 GLN A O 1
ATOM 1471 N N . THR A 1 189 ? -23.116 -0.000 0.844 1.00 97.56 189 THR A N 1
ATOM 1472 C CA . THR A 1 189 ? -23.090 -0.946 1.972 1.00 97.56 189 THR A CA 1
ATOM 1473 C C . THR A 1 189 ? -23.012 -0.218 3.317 1.00 97.56 189 THR A C 1
ATOM 1475 O O . THR A 1 189 ? -23.723 -0.570 4.257 1.00 97.56 189 THR A O 1
ATOM 1478 N N . VAL A 1 190 ? -22.192 0.831 3.405 1.00 97.81 190 VAL A N 1
ATOM 1479 C CA . VAL A 1 190 ? -22.051 1.673 4.602 1.00 97.81 190 VAL A CA 1
ATOM 1480 C C . VAL A 1 190 ? -23.346 2.412 4.916 1.00 97.81 190 VAL A C 1
ATOM 1482 O O . VAL A 1 190 ? -23.821 2.330 6.046 1.00 97.81 190 VAL A O 1
ATOM 1485 N N . VAL A 1 191 ? -23.958 3.079 3.932 1.00 97.81 191 VAL A N 1
ATOM 1486 C CA . VAL A 1 191 ? -25.241 3.777 4.121 1.00 97.81 191 VAL A CA 1
ATOM 1487 C C . VAL A 1 191 ? -26.320 2.803 4.586 1.00 97.81 191 VAL A C 1
ATOM 1489 O O . VAL A 1 191 ? -27.013 3.095 5.557 1.00 97.81 191 VAL A O 1
ATOM 1492 N N . LYS A 1 192 ? -26.409 1.621 3.966 1.00 96.81 192 LYS A N 1
ATOM 1493 C CA . LYS A 1 192 ? -27.342 0.568 4.380 1.00 96.81 192 LYS A CA 1
ATOM 1494 C C . LYS A 1 192 ? -27.152 0.193 5.854 1.00 96.81 192 LYS A C 1
ATOM 1496 O O . LYS A 1 192 ? -28.111 0.264 6.615 1.00 96.81 192 LYS A O 1
ATOM 1501 N N . ARG A 1 193 ? -25.921 -0.114 6.283 1.00 96.62 193 ARG A N 1
ATOM 1502 C CA . ARG A 1 193 ? -25.631 -0.465 7.687 1.00 96.62 193 ARG A CA 1
ATOM 1503 C C . ARG A 1 193 ? -25.952 0.669 8.664 1.00 96.62 193 ARG A C 1
ATOM 1505 O O . ARG A 1 193 ? -26.442 0.404 9.758 1.00 96.62 193 ARG A O 1
ATOM 1512 N N . LEU A 1 194 ? -25.693 1.924 8.291 1.00 97.44 194 LEU A N 1
ATOM 1513 C CA . LEU A 1 194 ? -26.032 3.084 9.125 1.00 97.44 194 LEU A CA 1
ATOM 1514 C C . LEU A 1 194 ? -27.550 3.215 9.318 1.00 97.44 194 LEU A C 1
ATOM 1516 O O . LEU A 1 194 ? -28.001 3.454 10.435 1.00 97.44 194 LEU A O 1
ATOM 1520 N N . LEU A 1 195 ? -28.334 3.033 8.250 1.00 97.25 195 LEU A N 1
ATOM 1521 C CA . LEU A 1 195 ? -29.799 3.088 8.304 1.00 97.25 195 LEU A CA 1
ATOM 1522 C C . LEU A 1 195 ? -30.400 1.913 9.079 1.00 97.25 195 LEU A C 1
ATOM 1524 O O . LEU A 1 195 ? -31.373 2.105 9.805 1.00 97.25 195 LEU A O 1
ATOM 1528 N N . GLU A 1 196 ? -29.829 0.715 8.946 1.00 96.06 196 GLU A N 1
ATOM 1529 C CA . GLU A 1 196 ? -30.217 -0.464 9.728 1.00 96.06 196 GLU A CA 1
ATOM 1530 C C . GLU A 1 196 ? -29.983 -0.229 11.220 1.00 96.06 196 GLU A C 1
ATOM 1532 O O . GLU A 1 196 ? -30.898 -0.401 12.016 1.00 96.06 196 GLU A O 1
ATOM 1537 N N . VAL A 1 197 ? -28.793 0.244 11.605 1.00 95.38 197 VAL A N 1
ATOM 1538 C CA . VAL A 1 197 ? -28.495 0.541 13.013 1.00 95.38 197 VAL A CA 1
ATOM 1539 C C . VAL A 1 197 ? -29.395 1.649 13.545 1.00 95.38 197 VAL A C 1
ATOM 1541 O O . VAL A 1 197 ? -29.911 1.531 14.649 1.00 95.38 197 VAL A O 1
ATOM 1544 N N . ALA A 1 198 ? -29.640 2.712 12.784 1.00 95.38 198 ALA A N 1
ATOM 1545 C CA . ALA A 1 198 ? -30.465 3.826 13.243 1.00 95.38 198 ALA A CA 1
ATOM 1546 C C . ALA A 1 198 ? -31.984 3.543 13.265 1.00 95.38 198 ALA A C 1
ATOM 1548 O O . ALA A 1 198 ? -32.750 4.445 13.609 1.00 95.38 198 ALA A O 1
ATOM 1549 N N . ASP A 1 199 ? -32.432 2.337 12.894 1.00 95.12 199 ASP A N 1
ATOM 1550 C CA . ASP A 1 199 ? -33.841 2.011 12.613 1.00 95.12 199 ASP A CA 1
ATOM 1551 C C . ASP A 1 199 ? -34.498 3.031 11.659 1.00 95.12 199 ASP A C 1
ATOM 1553 O O . ASP A 1 199 ? -35.617 3.497 11.868 1.00 95.12 199 ASP A O 1
ATOM 1557 N N . LEU A 1 200 ? -33.762 3.435 10.621 1.00 94.50 200 LEU A N 1
ATOM 1558 C CA . LEU A 1 200 ? -34.196 4.380 9.582 1.00 94.50 200 LEU A CA 1
ATOM 1559 C C . LEU A 1 200 ? -34.222 3.725 8.194 1.00 94.50 200 LEU A C 1
ATOM 1561 O O . LEU A 1 200 ? -34.174 4.406 7.169 1.00 94.50 200 LEU A O 1
ATOM 1565 N N . SER A 1 201 ? -34.267 2.395 8.146 1.00 90.56 201 SER A N 1
ATOM 1566 C CA . SER A 1 201 ? -34.382 1.646 6.893 1.00 90.56 201 SER A CA 1
ATOM 1567 C C . SER A 1 201 ? -35.733 1.914 6.224 1.00 90.56 201 SER A C 1
ATOM 1569 O O . SER A 1 201 ? -36.755 2.024 6.895 1.00 90.56 201 SER A O 1
ATOM 1571 N N . GLY A 1 202 ? -35.744 2.019 4.896 1.00 81.56 202 GLY A N 1
ATOM 1572 C CA . GLY A 1 202 ? -36.959 2.240 4.109 1.00 81.56 202 GLY A CA 1
ATOM 1573 C C . GLY A 1 202 ? -36.862 1.588 2.733 1.00 81.56 202 GLY A C 1
ATOM 1574 O O . GLY A 1 202 ? -35.767 1.253 2.287 1.00 81.56 202 GLY A O 1
ATOM 1575 N N . GLU A 1 203 ? -37.997 1.423 2.053 1.00 71.62 203 GLU A N 1
ATOM 1576 C CA . GLU A 1 203 ? -38.110 0.666 0.790 1.00 71.62 203 GLU A CA 1
ATOM 1577 C C . GLU A 1 203 ? -37.608 1.418 -0.463 1.00 71.62 203 GLU A C 1
ATOM 1579 O O . GLU A 1 203 ? -37.898 1.026 -1.590 1.00 71.62 203 GLU A O 1
ATOM 1584 N N . GLY A 1 204 ? -36.829 2.494 -0.311 1.00 82.62 204 GLY A N 1
ATOM 1585 C CA . GLY A 1 204 ? -36.389 3.301 -1.447 1.00 82.62 204 GLY A CA 1
ATOM 1586 C C . GLY A 1 204 ? -35.189 4.200 -1.179 1.00 82.62 204 GLY A C 1
ATOM 1587 O O . GLY A 1 204 ? -34.613 4.235 -0.090 1.00 82.62 204 GLY A O 1
ATOM 1588 N N . GLU A 1 205 ? -34.808 4.946 -2.213 1.00 90.25 205 GLU A N 1
ATOM 1589 C CA . GLU A 1 205 ? -33.680 5.866 -2.159 1.00 90.25 205 GLU A CA 1
ATOM 1590 C C . GLU A 1 205 ? -33.960 7.069 -1.243 1.00 90.25 205 GLU A C 1
ATOM 1592 O O . GLU A 1 205 ? -34.804 7.917 -1.528 1.00 90.25 205 GLU A O 1
ATOM 1597 N N . GLN A 1 206 ? -33.188 7.174 -0.161 1.00 93.94 206 GLN A N 1
ATOM 1598 C CA . GLN A 1 206 ? -33.204 8.321 0.757 1.00 93.94 206 GLN A CA 1
ATOM 1599 C C . GLN A 1 206 ? -32.140 9.373 0.401 1.00 93.94 206 GLN A C 1
ATOM 1601 O O . GLN A 1 206 ? -31.206 9.093 -0.352 1.00 93.94 206 GLN A O 1
ATOM 1606 N N . HIS A 1 207 ? -32.229 10.569 0.995 1.00 94.88 207 HIS A N 1
ATOM 1607 C CA . HIS A 1 207 ? -31.301 11.680 0.732 1.00 94.88 207 HIS A CA 1
ATOM 1608 C C . HIS A 1 207 ? -29.820 11.297 0.924 1.00 94.88 207 HIS A C 1
ATOM 1610 O O . HIS A 1 207 ? -28.995 11.596 0.060 1.00 94.88 207 HIS A O 1
ATOM 1616 N N . CYS A 1 208 ? -29.493 10.543 1.977 1.00 95.94 208 CYS A N 1
ATOM 1617 C CA . CYS A 1 208 ? -28.134 10.068 2.252 1.00 95.94 208 CYS A CA 1
ATOM 1618 C C . CYS A 1 208 ? -27.536 9.202 1.129 1.00 95.94 208 CYS A C 1
ATOM 1620 O O . CYS A 1 208 ? -26.324 9.222 0.938 1.00 95.94 208 CYS A O 1
ATOM 1622 N N . HIS A 1 209 ? -28.353 8.476 0.356 1.00 96.81 209 HIS A N 1
ATOM 1623 C CA . HIS A 1 209 ? -27.871 7.690 -0.783 1.00 96.81 209 HIS A CA 1
ATOM 1624 C C . HIS A 1 209 ? -27.403 8.598 -1.922 1.00 96.81 209 HIS A C 1
ATOM 1626 O O . HIS A 1 209 ? -26.356 8.343 -2.517 1.00 96.81 209 HIS A O 1
ATOM 1632 N N . ARG A 1 210 ? -28.153 9.676 -2.197 1.00 95.00 210 ARG A N 1
ATOM 1633 C CA . ARG A 1 210 ? -27.762 10.688 -3.188 1.00 95.00 210 ARG A CA 1
ATOM 1634 C C . ARG A 1 210 ? -26.508 11.431 -2.743 1.00 95.00 210 ARG A C 1
ATOM 1636 O O . ARG A 1 210 ? -25.534 11.439 -3.490 1.00 95.00 210 ARG A O 1
ATOM 1643 N N . GLN A 1 211 ? -26.491 11.921 -1.497 1.00 95.19 211 GLN A N 1
ATOM 1644 C CA . GLN A 1 211 ? -25.311 12.569 -0.914 1.00 95.19 211 GLN A CA 1
ATOM 1645 C C . GLN A 1 211 ? -24.077 11.668 -1.003 1.00 95.19 211 GLN A C 1
ATOM 1647 O O . GLN A 1 211 ? -23.012 12.127 -1.394 1.00 95.19 211 GLN A O 1
ATOM 1652 N N . MET A 1 212 ? -24.208 10.380 -0.668 1.00 96.25 212 MET A N 1
ATOM 1653 C CA . MET A 1 212 ? -23.096 9.436 -0.744 1.00 96.25 212 MET A CA 1
ATOM 1654 C C . MET A 1 212 ? -22.553 9.308 -2.169 1.00 96.25 212 MET A C 1
ATOM 1656 O O . MET A 1 212 ? -21.345 9.431 -2.355 1.00 96.25 212 MET A O 1
ATOM 1660 N N . ARG A 1 213 ? -23.416 9.143 -3.180 1.00 95.56 213 ARG A N 1
ATOM 1661 C CA . ARG A 1 213 ? -22.951 9.040 -4.571 1.00 95.56 213 ARG A CA 1
ATOM 1662 C C . ARG A 1 213 ? -22.234 10.298 -5.040 1.00 95.56 213 ARG A C 1
ATOM 1664 O O . ARG A 1 213 ? -21.164 10.186 -5.629 1.00 95.56 213 ARG A O 1
ATOM 1671 N N . GLU A 1 214 ? -22.811 11.464 -4.763 1.00 93.56 214 GLU A N 1
ATOM 1672 C CA . GLU A 1 214 ? -22.267 12.770 -5.152 1.00 93.56 214 GLU A CA 1
ATOM 1673 C C . GLU A 1 214 ? -20.930 13.056 -4.457 1.00 93.56 214 GLU A C 1
ATOM 1675 O O . GLU A 1 214 ? -19.962 13.445 -5.107 1.00 93.56 214 GLU A O 1
ATOM 1680 N N . GLN A 1 215 ? -20.841 12.788 -3.149 1.00 93.56 215 GLN A N 1
ATOM 1681 C CA . GLN A 1 215 ? -19.614 12.983 -2.370 1.00 93.56 215 GLN A CA 1
ATOM 1682 C C . GLN A 1 215 ? -18.481 12.038 -2.792 1.00 93.56 215 GLN A C 1
ATO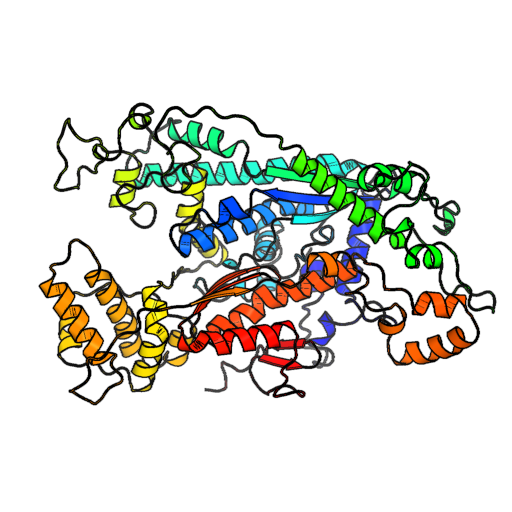M 1684 O O . GLN A 1 215 ? -17.316 12.399 -2.651 1.00 93.56 215 GLN A O 1
ATOM 1689 N N . LEU A 1 216 ? -18.796 10.841 -3.300 1.00 94.00 216 LEU A N 1
ATOM 1690 C CA . LEU A 1 216 ? -17.800 9.863 -3.751 1.00 94.00 216 LEU A CA 1
ATOM 1691 C C . LEU A 1 216 ? -17.506 9.929 -5.257 1.00 94.00 216 LEU A C 1
ATOM 1693 O O . LEU A 1 216 ? -16.590 9.255 -5.712 1.00 94.00 216 LEU A O 1
ATOM 1697 N N . ALA A 1 217 ? -18.246 10.710 -6.051 1.00 90.75 217 ALA A N 1
ATOM 1698 C CA . ALA A 1 217 ? -18.157 10.680 -7.517 1.00 90.75 217 ALA A CA 1
ATOM 1699 C C . ALA A 1 217 ? -16.744 10.967 -8.062 1.00 90.75 217 ALA A C 1
ATOM 1701 O O . ALA A 1 217 ? -16.324 10.369 -9.051 1.00 90.75 217 ALA A O 1
ATOM 1702 N N . GLY A 1 218 ? -16.008 11.871 -7.409 1.00 86.50 218 GLY A N 1
ATOM 1703 C CA . GLY A 1 218 ? -14.648 12.251 -7.801 1.00 86.50 218 GLY A CA 1
ATOM 1704 C C . GLY A 1 218 ? -13.535 11.427 -7.150 1.00 86.50 218 GLY A C 1
ATOM 1705 O O . GLY A 1 218 ? -12.390 11.544 -7.578 1.00 86.50 218 GLY A O 1
ATOM 1706 N N . PHE A 1 219 ? -13.847 10.602 -6.144 1.00 90.81 219 PHE A N 1
ATOM 1707 C CA . PHE A 1 219 ? -12.854 9.893 -5.339 1.00 90.81 219 PHE A CA 1
ATOM 1708 C C . PHE A 1 219 ? -12.881 8.372 -5.620 1.00 90.81 219 PHE A C 1
ATOM 1710 O O . PHE A 1 219 ? -13.957 7.782 -5.706 1.00 90.81 219 PHE A O 1
ATOM 1717 N N . PRO A 1 220 ? -11.721 7.700 -5.714 1.00 92.88 220 PRO A N 1
ATOM 1718 C CA . PRO A 1 220 ? -10.393 8.303 -5.744 1.00 92.88 220 PRO A CA 1
ATOM 1719 C C . PRO A 1 220 ? -10.139 9.148 -7.002 1.00 92.88 220 PRO A C 1
ATOM 1721 O O . PRO A 1 220 ? -10.728 8.920 -8.068 1.00 92.88 220 PRO A O 1
ATOM 1724 N N . GLU A 1 221 ? -9.219 10.103 -6.869 1.00 92.38 221 GLU A N 1
ATOM 1725 C CA . GLU A 1 221 ? -8.550 10.715 -8.012 1.00 92.38 221 GLU A CA 1
ATOM 1726 C C . GLU A 1 221 ? -7.608 9.673 -8.613 1.00 92.38 221 GLU A C 1
ATOM 1728 O O . GLU A 1 221 ? -6.808 9.066 -7.896 1.00 92.38 221 GLU A O 1
ATOM 1733 N N . VAL A 1 222 ? -7.715 9.450 -9.921 1.00 93.88 222 VAL A N 1
ATOM 1734 C CA . VAL A 1 222 ? -6.879 8.497 -10.653 1.00 93.88 222 VAL A CA 1
ATOM 1735 C C . VAL A 1 222 ? -6.142 9.269 -11.732 1.00 93.88 222 VAL A C 1
ATOM 1737 O O . VAL A 1 222 ? -6.750 9.793 -12.663 1.00 93.88 222 VAL A O 1
ATOM 1740 N N . HIS A 1 223 ? -4.824 9.352 -11.588 1.00 95.38 223 HIS A N 1
ATOM 1741 C CA . HIS A 1 223 ? -3.939 9.961 -12.571 1.00 95.38 223 HIS A CA 1
ATOM 1742 C C . HIS A 1 223 ? -3.102 8.875 -13.216 1.00 95.38 223 HIS A C 1
ATOM 1744 O O . HIS A 1 223 ? -2.573 8.012 -12.517 1.00 95.38 223 HIS A O 1
ATOM 1750 N N . TRP A 1 224 ? -2.944 8.940 -14.530 1.00 96.38 224 TRP A N 1
ATOM 1751 C CA . TRP A 1 224 ? -2.159 7.969 -15.272 1.00 96.38 224 TRP A CA 1
ATOM 1752 C C . TRP A 1 224 ? -1.394 8.633 -16.416 1.00 96.38 224 TRP A C 1
ATOM 1754 O O . TRP A 1 224 ? -1.747 9.720 -16.872 1.00 96.38 224 TRP A O 1
ATOM 1764 N N . ALA A 1 225 ? -0.333 7.968 -16.853 1.00 97.31 225 ALA A N 1
ATOM 1765 C CA . ALA A 1 225 ? 0.462 8.309 -18.019 1.00 97.31 225 ALA A CA 1
ATOM 1766 C C . ALA A 1 225 ? 0.874 7.018 -18.728 1.00 97.31 225 ALA A C 1
ATOM 1768 O O . ALA A 1 225 ? 1.187 6.027 -18.070 1.00 97.31 225 ALA A O 1
ATOM 1769 N N . ALA A 1 226 ? 0.886 7.041 -20.057 1.00 97.62 226 ALA A N 1
ATOM 1770 C CA . ALA A 1 226 ? 1.368 5.940 -20.875 1.00 97.62 226 ALA A CA 1
ATOM 1771 C C . ALA A 1 226 ? 2.479 6.448 -21.795 1.00 97.62 226 ALA A C 1
ATOM 1773 O O . ALA A 1 226 ? 2.287 7.447 -22.490 1.00 97.62 226 ALA A O 1
ATOM 1774 N N . VAL A 1 227 ? 3.630 5.777 -21.786 1.00 97.50 227 VAL A N 1
ATOM 1775 C CA . VAL A 1 227 ? 4.767 6.106 -22.656 1.00 97.50 227 VAL A CA 1
ATOM 1776 C C . VAL A 1 227 ? 5.139 4.865 -23.465 1.00 97.50 227 VAL A C 1
ATOM 1778 O O . VAL A 1 227 ? 5.557 3.870 -22.865 1.00 97.50 227 VAL A O 1
ATOM 1781 N N . PRO A 1 228 ? 4.969 4.888 -24.797 1.00 96.31 228 PRO A N 1
ATOM 1782 C CA . PRO A 1 228 ? 5.266 3.741 -25.638 1.00 96.31 228 PRO A CA 1
ATOM 1783 C C . PRO A 1 228 ? 6.768 3.618 -25.911 1.00 96.31 228 PRO A C 1
ATOM 1785 O O . PRO A 1 228 ? 7.489 4.613 -26.019 1.00 96.31 228 PRO A O 1
ATOM 1788 N N . PHE A 1 229 ? 7.242 2.382 -26.064 1.00 94.31 229 PHE A N 1
ATOM 1789 C CA . PHE A 1 229 ? 8.621 2.102 -26.469 1.00 94.31 229 PHE A CA 1
ATOM 1790 C C . PHE A 1 229 ? 8.887 2.444 -27.939 1.00 94.31 229 PHE A C 1
ATOM 1792 O O . PHE A 1 229 ? 10.048 2.598 -28.308 1.00 94.31 229 PHE A O 1
ATOM 1799 N N . SER A 1 230 ? 7.844 2.653 -28.749 1.00 92.94 230 SER A N 1
ATOM 1800 C CA . SER A 1 230 ? 7.959 3.102 -30.141 1.00 92.94 230 SER A CA 1
ATOM 1801 C C . SER A 1 230 ? 8.549 4.502 -30.301 1.00 92.94 230 SER A C 1
ATOM 1803 O O . SER A 1 230 ? 8.924 4.880 -31.401 1.00 92.94 230 SER A O 1
ATOM 1805 N N . LEU A 1 231 ? 8.767 5.249 -29.211 1.00 94.25 231 LEU A N 1
ATOM 1806 C CA . LEU A 1 231 ? 9.628 6.440 -29.223 1.00 94.25 231 LEU A CA 1
ATOM 1807 C C . LEU A 1 231 ? 11.111 6.125 -29.515 1.00 94.25 231 LEU A C 1
ATOM 1809 O O . LEU A 1 231 ? 11.911 7.050 -29.683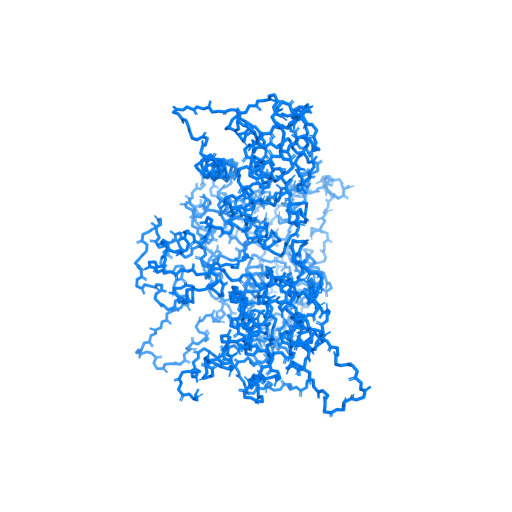 1.00 94.25 231 LEU A O 1
ATOM 1813 N N . ILE A 1 232 ? 11.483 4.842 -29.532 1.00 93.69 232 ILE A N 1
ATOM 1814 C CA . ILE A 1 232 ? 12.822 4.329 -29.811 1.00 93.69 232 ILE A CA 1
ATOM 1815 C C . ILE A 1 232 ? 12.742 3.456 -31.065 1.00 93.69 232 ILE A C 1
ATOM 1817 O O . ILE A 1 232 ? 12.165 2.370 -31.030 1.00 93.69 232 ILE A O 1
ATOM 1821 N N . HIS A 1 233 ? 13.381 3.882 -32.153 1.00 90.25 233 HIS A N 1
ATOM 1822 C CA . HIS A 1 233 ? 13.375 3.123 -33.405 1.00 90.25 233 HIS A CA 1
ATOM 1823 C C . HIS A 1 233 ? 14.743 2.478 -33.661 1.00 90.25 233 HIS A C 1
ATOM 1825 O O . HIS A 1 233 ? 15.723 3.197 -33.858 1.00 90.25 233 HIS A O 1
ATOM 1831 N N . PRO A 1 234 ? 14.870 1.140 -33.679 1.00 88.19 234 PRO A N 1
ATOM 1832 C CA . PRO A 1 234 ? 16.110 0.504 -34.103 1.00 88.19 234 PRO A CA 1
ATOM 1833 C C . PRO A 1 234 ? 16.276 0.642 -35.621 1.00 88.19 234 PRO A C 1
ATOM 1835 O O . PRO A 1 234 ? 15.453 0.150 -36.386 1.00 88.19 234 PRO A O 1
ATOM 1838 N N . ARG A 1 235 ? 17.370 1.258 -36.082 1.00 87.31 235 ARG A N 1
ATOM 1839 C CA . ARG A 1 235 ? 17.680 1.345 -37.523 1.00 87.31 235 ARG A CA 1
ATOM 1840 C C . ARG A 1 235 ? 18.049 -0.010 -38.115 1.00 87.31 235 ARG A C 1
ATOM 1842 O O . ARG A 1 235 ? 17.858 -0.244 -39.305 1.00 87.31 235 ARG A O 1
ATOM 1849 N N . ASN A 1 236 ? 18.579 -0.911 -37.290 1.00 83.19 236 ASN A N 1
ATOM 1850 C CA . ASN A 1 236 ? 18.746 -2.314 -37.635 1.00 83.19 236 ASN A CA 1
ATOM 1851 C C . ASN A 1 236 ? 17.642 -3.135 -36.964 1.00 83.19 236 ASN A C 1
ATOM 1853 O O . ASN A 1 236 ? 17.830 -3.620 -35.849 1.00 83.19 236 ASN A O 1
ATOM 1857 N N . GLU A 1 237 ? 16.515 -3.304 -37.653 1.00 80.81 237 GLU A N 1
ATOM 1858 C CA . GLU A 1 237 ? 15.343 -4.030 -37.144 1.00 80.81 237 GLU A CA 1
ATOM 1859 C C . GLU A 1 237 ? 15.666 -5.488 -36.790 1.00 80.81 237 GLU A C 1
ATOM 1861 O O . GLU A 1 237 ? 15.319 -5.957 -35.710 1.00 80.81 237 GLU A O 1
ATOM 1866 N N . ALA A 1 238 ? 16.421 -6.188 -37.645 1.00 78.81 238 ALA A N 1
ATOM 1867 C CA . ALA A 1 238 ? 16.719 -7.612 -37.471 1.00 78.81 238 ALA A CA 1
ATOM 1868 C C . ALA A 1 238 ? 17.529 -7.923 -36.201 1.00 78.81 238 ALA A C 1
ATOM 1870 O O . ALA A 1 238 ? 17.428 -9.020 -35.655 1.00 78.81 238 ALA A O 1
ATOM 1871 N N . ARG A 1 239 ? 18.367 -6.982 -35.744 1.00 76.38 239 ARG A N 1
ATOM 1872 C CA . ARG A 1 239 ? 19.161 -7.123 -34.509 1.00 76.38 239 ARG A CA 1
ATOM 1873 C C . ARG A 1 239 ? 18.681 -6.226 -33.370 1.00 76.38 239 ARG A C 1
ATOM 1875 O O . ARG A 1 239 ? 19.225 -6.326 -32.276 1.00 76.38 239 ARG A O 1
ATOM 1882 N N . GLN A 1 240 ? 17.710 -5.354 -33.634 1.00 79.94 240 GLN A N 1
ATOM 1883 C CA . GLN A 1 240 ? 17.252 -4.290 -32.741 1.00 79.94 240 GLN A CA 1
ATOM 1884 C C . GLN A 1 240 ? 18.392 -3.401 -32.207 1.00 79.94 240 GLN A C 1
ATOM 1886 O O . GLN A 1 240 ? 18.434 -3.071 -31.025 1.00 79.94 240 GLN A O 1
ATOM 1891 N N . THR A 1 241 ? 19.327 -3.015 -33.080 1.00 81.19 241 THR A N 1
ATOM 1892 C CA . THR A 1 241 ? 20.490 -2.167 -32.742 1.00 81.19 241 THR A CA 1
ATOM 1893 C C . THR A 1 241 ? 20.479 -0.848 -33.522 1.00 81.19 241 THR A C 1
ATOM 1895 O O . THR A 1 241 ? 19.658 -0.676 -34.419 1.00 81.19 241 THR A O 1
ATOM 1898 N N . ASP A 1 242 ? 21.440 0.043 -33.239 1.00 84.00 242 ASP A N 1
ATOM 1899 C CA . ASP A 1 242 ? 21.558 1.379 -33.859 1.00 84.00 242 ASP A CA 1
ATOM 1900 C C . ASP A 1 242 ? 20.292 2.218 -33.621 1.00 84.00 242 ASP A C 1
ATOM 1902 O O . ASP A 1 242 ? 19.465 2.427 -34.504 1.00 84.00 242 ASP A O 1
ATOM 1906 N N . LEU A 1 243 ? 20.094 2.592 -32.355 1.00 90.88 243 LEU A N 1
ATOM 1907 C CA . LEU A 1 243 ? 18.842 3.158 -31.860 1.00 90.88 243 LEU A CA 1
ATOM 1908 C C . LEU A 1 243 ? 18.714 4.637 -32.237 1.00 90.88 243 LEU A C 1
ATOM 1910 O O . LEU A 1 243 ? 19.543 5.461 -31.849 1.00 90.88 243 LEU A O 1
ATOM 1914 N N . ASP A 1 244 ? 17.632 4.975 -32.929 1.00 91.50 244 ASP A N 1
ATOM 1915 C CA . ASP A 1 244 ? 17.170 6.340 -33.119 1.00 91.50 244 ASP A CA 1
ATOM 1916 C C . ASP A 1 244 ? 16.316 6.774 -31.923 1.00 91.50 244 ASP A C 1
ATOM 1918 O O . ASP A 1 244 ? 15.309 6.146 -31.588 1.00 91.50 244 ASP A O 1
ATOM 1922 N N . VAL A 1 245 ? 16.751 7.848 -31.266 1.00 92.94 245 VAL A N 1
ATOM 1923 C CA . VAL A 1 245 ? 16.136 8.390 -30.048 1.00 92.94 245 VAL A CA 1
ATOM 1924 C C . VAL A 1 245 ? 15.543 9.781 -30.261 1.00 92.94 245 VAL A C 1
ATOM 1926 O O . VAL A 1 245 ? 15.190 10.442 -29.287 1.00 92.94 245 VAL A O 1
ATOM 1929 N N . SER A 1 246 ? 15.436 10.263 -31.505 1.00 92.69 246 SER A N 1
ATOM 1930 C CA . SER A 1 246 ? 14.964 11.625 -31.785 1.00 92.69 246 SER A CA 1
ATOM 1931 C C . SER A 1 246 ? 13.545 11.875 -31.268 1.00 92.69 246 SER A C 1
ATOM 1933 O O . SER A 1 246 ? 13.305 12.906 -30.637 1.00 92.69 246 SER A O 1
ATOM 1935 N N . ALA A 1 247 ? 12.626 10.921 -31.455 1.00 94.00 247 ALA A N 1
ATOM 1936 C CA . ALA A 1 247 ? 11.254 11.027 -30.955 1.00 94.00 247 ALA A CA 1
ATOM 1937 C C . ALA A 1 247 ? 11.207 11.059 -29.419 1.00 94.00 247 ALA A C 1
ATOM 1939 O O . ALA A 1 247 ? 10.544 11.920 -28.837 1.00 94.00 247 ALA A O 1
ATOM 1940 N N . LEU A 1 248 ? 11.971 10.180 -28.760 1.00 94.38 248 LEU A N 1
ATOM 1941 C CA . LEU A 1 248 ? 12.117 10.182 -27.305 1.00 94.38 248 LEU A CA 1
ATOM 1942 C C . LEU A 1 248 ? 12.691 11.510 -26.785 1.00 94.38 248 LEU A C 1
ATOM 1944 O O . LEU A 1 248 ? 12.139 12.087 -25.851 1.00 94.38 248 LEU A O 1
ATOM 1948 N N . SER A 1 249 ? 13.746 12.034 -27.416 1.00 94.19 249 SER A N 1
ATOM 1949 C CA . SER A 1 249 ? 14.356 13.321 -27.048 1.00 94.19 249 SER A CA 1
ATOM 1950 C C . SER A 1 249 ? 13.354 14.470 -27.169 1.00 94.19 249 SER A C 1
ATOM 1952 O O . SER A 1 249 ? 13.198 15.261 -26.239 1.00 94.19 249 SER A O 1
ATOM 1954 N N . SER A 1 250 ? 12.603 14.513 -28.274 1.00 93.88 250 SER A N 1
ATOM 1955 C CA . SER A 1 250 ? 11.554 15.511 -28.503 1.00 93.88 250 SER A CA 1
ATOM 1956 C C . SER A 1 250 ? 10.430 15.431 -27.467 1.00 93.88 250 SER A C 1
ATOM 1958 O O . SER A 1 250 ? 9.946 16.467 -27.014 1.00 93.88 250 SER A O 1
ATOM 1960 N N . ALA A 1 251 ? 10.032 14.223 -27.056 1.00 94.31 251 ALA A N 1
ATOM 1961 C CA . ALA A 1 251 ? 9.015 14.022 -26.025 1.00 94.31 251 ALA A CA 1
ATOM 1962 C C . ALA A 1 251 ? 9.499 14.439 -24.622 1.00 94.31 251 ALA A C 1
ATOM 1964 O O . ALA A 1 251 ? 8.706 14.915 -23.810 1.00 94.31 251 ALA A O 1
ATOM 1965 N N . MET A 1 252 ? 10.797 14.290 -24.336 1.00 94.00 252 MET A N 1
ATOM 1966 C CA . MET A 1 252 ? 11.396 14.684 -23.057 1.00 94.00 252 MET A CA 1
ATOM 1967 C C . MET A 1 252 ? 11.656 16.192 -22.955 1.00 94.00 252 MET A C 1
ATOM 1969 O O . MET A 1 252 ? 11.485 16.757 -21.874 1.00 94.00 252 MET A O 1
ATOM 1973 N N . ALA A 1 253 ? 12.028 16.853 -24.055 1.00 92.56 253 ALA A N 1
ATOM 1974 C CA . ALA A 1 253 ? 12.493 18.243 -24.081 1.00 92.56 253 ALA A CA 1
ATOM 1975 C C . ALA A 1 253 ? 11.631 19.257 -23.282 1.00 92.56 253 ALA A C 1
ATOM 1977 O O . ALA A 1 253 ? 12.207 20.032 -22.506 1.00 92.56 253 ALA A O 1
ATOM 1978 N N . PRO A 1 254 ? 10.278 19.235 -23.340 1.00 92.38 254 PRO A N 1
ATOM 1979 C CA . PRO A 1 254 ? 9.443 20.174 -22.582 1.00 92.38 254 PRO A CA 1
ATOM 1980 C C . PRO A 1 254 ? 9.627 20.097 -21.060 1.00 92.38 254 PRO A C 1
ATOM 1982 O O . PRO A 1 254 ? 9.463 21.100 -20.370 1.00 92.38 254 PRO A O 1
ATOM 1985 N N . PHE A 1 255 ? 9.985 18.926 -20.524 1.00 91.44 255 PHE A N 1
ATOM 1986 C CA . PHE A 1 255 ? 10.165 18.719 -19.082 1.00 91.44 255 PHE A CA 1
ATOM 1987 C C . PHE A 1 255 ? 11.545 19.140 -18.565 1.00 91.44 255 PHE A C 1
ATOM 1989 O O . PHE A 1 255 ? 11.752 19.173 -17.349 1.00 91.44 255 PHE A O 1
ATOM 1996 N N . PHE A 1 256 ? 12.477 19.439 -19.471 1.00 89.00 256 PHE A N 1
ATOM 1997 C CA . PHE A 1 256 ? 13.848 19.849 -19.159 1.00 89.00 256 PHE A CA 1
ATOM 1998 C C . PHE A 1 256 ? 14.166 21.277 -19.618 1.00 89.00 256 PHE A C 1
ATOM 2000 O O . PHE A 1 256 ? 15.228 21.794 -19.289 1.00 89.00 256 PHE A O 1
ATOM 2007 N N . GLY A 1 257 ? 13.252 21.933 -20.343 1.00 86.94 257 GLY A N 1
ATOM 2008 C CA . GLY A 1 257 ? 13.500 23.256 -20.921 1.00 86.94 257 GLY A CA 1
ATOM 2009 C C . GLY A 1 257 ? 14.537 23.236 -22.050 1.00 86.94 257 GLY A C 1
ATOM 2010 O O . GLY A 1 257 ? 15.139 24.270 -22.330 1.00 86.94 257 GLY A O 1
ATOM 2011 N N . ALA A 1 258 ? 14.750 22.073 -22.668 1.00 84.81 258 ALA A N 1
ATOM 2012 C CA . ALA A 1 258 ? 15.669 21.873 -23.784 1.00 84.81 258 ALA A CA 1
ATOM 2013 C C . ALA A 1 258 ? 14.955 22.055 -25.136 1.00 84.81 258 ALA A C 1
ATOM 2015 O O . ALA A 1 258 ? 13.722 22.017 -25.213 1.00 84.81 258 ALA A O 1
ATOM 2016 N N . ALA A 1 259 ? 15.713 22.230 -26.222 1.00 81.25 259 ALA A N 1
ATOM 2017 C CA . ALA A 1 259 ? 15.150 22.149 -27.570 1.00 81.25 259 ALA A CA 1
ATOM 2018 C C . ALA A 1 259 ? 14.826 20.689 -27.956 1.00 81.25 259 ALA A C 1
ATOM 2020 O O . ALA A 1 259 ? 15.450 19.754 -27.470 1.00 81.25 259 ALA A O 1
ATOM 2021 N N . ALA A 1 260 ? 13.891 20.472 -28.891 1.00 71.94 260 ALA A N 1
ATOM 2022 C CA . ALA A 1 260 ? 13.419 19.129 -29.281 1.00 71.94 260 ALA A CA 1
ATOM 2023 C C . ALA A 1 260 ? 14.521 18.164 -29.785 1.00 71.94 260 ALA A C 1
ATOM 2025 O O . ALA A 1 260 ? 14.355 16.946 -29.723 1.00 71.94 260 ALA A O 1
ATOM 2026 N N . ASN A 1 261 ? 15.645 18.708 -30.263 1.00 69.88 261 ASN A N 1
ATOM 2027 C CA . ASN A 1 261 ? 16.791 17.955 -30.783 1.00 69.88 261 ASN A CA 1
ATOM 2028 C C . ASN A 1 261 ? 18.002 17.959 -29.835 1.00 69.88 261 ASN A C 1
ATOM 2030 O O . ASN A 1 261 ? 19.057 17.434 -30.189 1.00 69.88 261 ASN A O 1
ATOM 2034 N N . GLU A 1 262 ? 17.879 18.576 -28.661 1.00 77.94 262 GLU A N 1
ATOM 2035 C CA . GLU A 1 262 ? 18.889 18.505 -27.612 1.00 77.94 262 GLU A CA 1
ATOM 2036 C C . GLU A 1 262 ? 18.578 17.305 -26.716 1.00 77.94 262 GLU A C 1
ATOM 2038 O O . GLU A 1 262 ? 17.415 17.008 -26.428 1.00 77.94 262 GLU A O 1
ATOM 2043 N N . GLY A 1 263 ? 19.622 16.578 -26.310 1.00 76.94 263 GLY A N 1
ATOM 2044 C CA . GLY A 1 263 ? 19.467 15.494 -25.348 1.00 76.94 263 GLY A CA 1
ATOM 2045 C C . GLY A 1 263 ? 18.913 16.033 -24.030 1.00 76.94 263 GLY A C 1
ATOM 2046 O O . GLY A 1 263 ? 19.061 17.206 -23.704 1.00 76.94 263 GLY A O 1
ATOM 2047 N N . SER A 1 264 ? 18.250 15.187 -23.248 1.00 85.00 264 SER A N 1
ATOM 2048 C CA . SER A 1 264 ? 17.795 15.554 -21.904 1.00 85.00 264 SER A CA 1
ATOM 2049 C C . SER A 1 264 ? 17.776 14.345 -20.976 1.00 85.00 264 SER A C 1
ATOM 2051 O O . SER A 1 264 ? 17.634 13.202 -21.422 1.00 85.00 264 SER A O 1
ATOM 2053 N N . GLY A 1 265 ? 17.918 14.587 -19.671 1.00 87.31 265 GLY A N 1
ATOM 2054 C CA . GLY A 1 265 ? 17.880 13.536 -18.652 1.00 87.31 265 GLY A CA 1
ATOM 2055 C C . GLY A 1 265 ? 18.916 12.439 -18.916 1.00 87.31 265 GLY A C 1
ATOM 2056 O O . GLY A 1 265 ? 20.101 12.719 -19.097 1.00 87.31 265 GLY A O 1
ATOM 2057 N N . PHE A 1 266 ? 18.471 11.177 -18.977 1.00 89.06 266 PHE A N 1
ATOM 2058 C CA . PHE A 1 266 ? 19.356 10.034 -19.239 1.00 89.06 266 PHE A CA 1
ATOM 2059 C C . PHE A 1 266 ? 20.132 10.159 -20.562 1.00 89.06 266 PHE A C 1
ATOM 2061 O O . PHE A 1 266 ? 21.287 9.734 -20.622 1.00 89.06 266 PHE A O 1
ATOM 2068 N N . LEU A 1 267 ? 19.552 10.789 -21.591 1.00 90.75 267 LEU A N 1
ATOM 2069 C CA . LEU A 1 267 ? 20.169 10.922 -22.917 1.00 90.75 267 LEU A CA 1
ATOM 2070 C C . LEU A 1 267 ? 21.410 11.837 -22.931 1.00 90.75 267 LEU A C 1
ATOM 2072 O O . LEU A 1 267 ? 22.194 11.783 -23.874 1.00 90.75 267 LEU A O 1
ATOM 2076 N N . GLU A 1 268 ? 21.646 12.644 -21.893 1.00 89.69 268 GLU A N 1
ATOM 2077 C CA . GLU A 1 268 ? 22.863 13.471 -21.783 1.00 89.69 268 GLU A CA 1
ATOM 2078 C C . GLU A 1 268 ? 23.954 12.848 -20.907 1.00 89.69 268 GLU A C 1
ATOM 2080 O O . GLU A 1 268 ? 25.106 13.305 -20.898 1.00 89.69 268 GLU A O 1
ATOM 2085 N N . THR A 1 269 ? 23.610 11.784 -20.181 1.00 88.88 269 THR A N 1
ATOM 2086 C CA . THR A 1 269 ? 24.512 11.151 -19.221 1.00 88.88 269 THR A CA 1
ATOM 2087 C C . THR A 1 269 ? 25.712 10.503 -19.909 1.00 88.88 269 THR A C 1
ATOM 2089 O O . THR A 1 269 ? 25.655 10.028 -21.048 1.00 88.88 269 THR A O 1
ATOM 2092 N N . ASN A 1 270 ? 26.825 10.406 -19.177 1.00 88.19 270 ASN A N 1
ATOM 2093 C CA . ASN A 1 270 ? 27.984 9.632 -19.631 1.00 88.19 270 ASN A CA 1
ATOM 2094 C C . ASN A 1 270 ? 27.656 8.138 -19.792 1.00 88.19 270 ASN A C 1
ATOM 2096 O O . ASN A 1 270 ? 28.273 7.460 -20.622 1.00 88.19 270 ASN A O 1
ATOM 2100 N N . ALA A 1 271 ? 26.653 7.648 -19.055 1.00 88.44 271 ALA A N 1
ATOM 2101 C CA . ALA A 1 271 ? 26.139 6.297 -19.193 1.00 88.44 271 ALA A CA 1
ATOM 2102 C C . ALA A 1 271 ? 25.579 6.079 -20.604 1.00 88.44 271 ALA A C 1
ATOM 2104 O O . ALA A 1 271 ? 26.074 5.204 -21.312 1.00 88.44 271 ALA A O 1
ATOM 2105 N N . TRP A 1 272 ? 24.653 6.921 -21.072 1.00 91.19 272 TRP A N 1
ATOM 2106 C CA . TRP A 1 272 ? 24.107 6.797 -22.428 1.00 91.19 272 TRP A CA 1
ATOM 2107 C C . TRP A 1 272 ? 25.154 7.019 -23.526 1.00 91.19 272 TRP A C 1
ATOM 2109 O O . TRP A 1 272 ? 25.209 6.257 -24.490 1.00 91.19 272 TRP A O 1
ATOM 2119 N N . LYS A 1 273 ? 26.074 7.979 -23.367 1.00 89.88 273 LYS A N 1
ATOM 2120 C CA . LYS A 1 273 ? 27.191 8.163 -24.322 1.00 89.88 273 LYS A CA 1
ATOM 2121 C C . LYS A 1 273 ? 28.038 6.897 -24.493 1.00 89.88 273 LYS A C 1
ATOM 2123 O O . LYS A 1 273 ? 28.576 6.661 -25.568 1.00 89.88 273 LYS A O 1
ATOM 2128 N N . THR A 1 274 ? 28.146 6.087 -23.441 1.00 90.06 274 THR A N 1
ATOM 2129 C CA . THR A 1 274 ? 28.873 4.811 -23.467 1.00 90.06 274 THR A CA 1
ATOM 2130 C C . THR A 1 274 ? 28.008 3.672 -24.014 1.00 90.06 274 THR A C 1
ATOM 2132 O O . THR A 1 274 ? 28.499 2.845 -24.775 1.00 90.06 274 THR A O 1
ATOM 2135 N N . LEU A 1 275 ? 26.730 3.632 -23.631 1.00 90.25 275 LEU A N 1
ATOM 2136 C CA . LEU A 1 275 ? 25.787 2.558 -23.951 1.00 90.25 275 LEU A CA 1
ATOM 2137 C C . LEU A 1 275 ? 25.081 2.730 -25.302 1.00 90.25 275 LEU A C 1
ATOM 2139 O O . LEU A 1 275 ? 24.437 1.803 -25.759 1.00 90.25 275 LEU A O 1
ATOM 2143 N N . SER A 1 276 ? 25.175 3.884 -25.955 1.00 89.50 276 SER A N 1
ATOM 2144 C CA . SER A 1 276 ? 24.546 4.132 -27.263 1.00 89.50 276 SER A CA 1
ATOM 2145 C C . SER A 1 276 ? 25.258 3.438 -28.425 1.00 89.50 276 SER A C 1
ATOM 2147 O O . SER A 1 276 ? 24.731 3.390 -29.533 1.00 89.50 276 SER A O 1
ATOM 2149 N N . GLN A 1 277 ? 26.456 2.897 -28.196 1.00 86.38 277 GLN A N 1
ATOM 2150 C CA . GLN A 1 277 ? 27.296 2.299 -29.229 1.00 86.38 277 GLN A CA 1
ATOM 2151 C C . GLN A 1 277 ? 27.641 0.856 -28.877 1.00 86.38 277 GLN A C 1
ATOM 2153 O O . GLN A 1 277 ? 27.766 0.504 -27.703 1.00 86.38 277 GLN A O 1
ATOM 2158 N N . SER A 1 278 ? 27.838 0.022 -29.901 1.00 88.25 278 SER A N 1
ATOM 2159 C CA . SER A 1 278 ? 28.380 -1.315 -29.687 1.00 88.25 278 SER A CA 1
ATOM 2160 C C . SER A 1 278 ? 29.817 -1.242 -29.165 1.00 88.25 278 SER A C 1
ATOM 2162 O O . SER A 1 278 ? 30.603 -0.349 -29.509 1.00 88.25 278 SER A O 1
ATOM 2164 N N . ILE A 1 279 ? 30.155 -2.196 -28.307 1.00 90.19 279 ILE A N 1
ATOM 2165 C CA . ILE A 1 279 ? 31.502 -2.393 -27.783 1.00 90.19 279 ILE A CA 1
ATOM 2166 C C . ILE A 1 279 ? 31.908 -3.810 -28.162 1.00 90.19 279 ILE A C 1
ATOM 2168 O O . ILE A 1 279 ? 31.181 -4.751 -27.852 1.00 90.19 279 ILE A O 1
ATOM 2172 N N . ASP A 1 280 ? 33.062 -3.959 -28.801 1.00 87.69 280 ASP A N 1
ATOM 2173 C CA . ASP A 1 280 ? 33.610 -5.250 -29.214 1.00 87.69 280 ASP A CA 1
ATOM 2174 C C . ASP A 1 280 ? 34.781 -5.651 -28.316 1.00 87.69 280 ASP A C 1
ATOM 2176 O O . ASP A 1 280 ? 35.500 -4.796 -27.796 1.00 87.69 280 ASP A O 1
ATOM 2180 N N . TRP A 1 281 ? 35.011 -6.955 -28.182 1.00 83.75 281 TRP A N 1
ATOM 2181 C CA . TRP A 1 281 ? 36.141 -7.519 -27.442 1.00 83.75 281 TRP A CA 1
ATOM 2182 C C . TRP A 1 281 ? 37.481 -7.400 -28.179 1.00 83.75 281 TRP A C 1
ATOM 2184 O O . TRP A 1 281 ? 38.525 -7.728 -27.615 1.00 83.75 281 TRP A O 1
ATOM 2194 N N . GLY A 1 282 ? 37.487 -6.912 -29.422 1.00 79.62 282 GLY A N 1
ATOM 2195 C CA . GLY A 1 282 ? 38.687 -6.785 -30.259 1.00 79.62 282 GLY A CA 1
ATOM 2196 C C . GLY A 1 282 ? 39.085 -8.062 -31.012 1.00 79.62 282 GLY A C 1
ATOM 2197 O O . GLY A 1 282 ? 40.084 -8.051 -31.723 1.00 79.62 282 GLY A O 1
ATOM 2198 N N . ASP A 1 283 ? 38.302 -9.135 -30.893 1.00 81.88 283 ASP A N 1
ATOM 2199 C CA . ASP A 1 283 ? 38.437 -10.418 -31.602 1.00 81.88 283 ASP A CA 1
ATOM 2200 C C . ASP A 1 283 ? 37.263 -10.676 -32.574 1.00 81.88 283 ASP A C 1
ATOM 2202 O O . ASP A 1 283 ? 36.948 -11.817 -32.906 1.00 81.88 283 ASP A O 1
ATOM 2206 N N . ASN A 1 284 ? 36.610 -9.599 -33.028 1.00 79.75 284 ASN A N 1
ATOM 2207 C CA . ASN A 1 284 ? 35.370 -9.594 -33.817 1.00 79.75 284 ASN A CA 1
ATOM 2208 C C . ASN A 1 284 ? 34.132 -10.167 -33.103 1.00 79.75 284 ASN A C 1
ATOM 2210 O O . ASN A 1 284 ? 33.112 -10.396 -33.757 1.00 79.75 284 ASN A O 1
ATOM 2214 N N . THR A 1 285 ? 34.174 -10.362 -31.783 1.00 85.19 285 THR A N 1
ATOM 2215 C CA . THR A 1 285 ? 32.979 -10.664 -30.987 1.00 85.19 285 THR A CA 1
ATOM 2216 C C . THR A 1 285 ? 32.478 -9.426 -30.240 1.00 85.19 285 THR A C 1
ATOM 2218 O O . THR A 1 285 ? 33.260 -8.603 -29.757 1.00 85.19 285 THR A O 1
ATOM 2221 N N . ALA A 1 286 ? 31.154 -9.281 -30.150 1.00 86.56 286 ALA A N 1
ATOM 2222 C CA . ALA A 1 286 ? 30.525 -8.164 -29.453 1.00 86.56 286 ALA A CA 1
ATOM 2223 C C . ALA A 1 286 ? 30.548 -8.398 -27.933 1.00 86.56 286 ALA A C 1
ATOM 2225 O O . ALA A 1 286 ? 30.086 -9.430 -27.446 1.00 86.56 286 ALA A O 1
ATOM 2226 N N . PHE A 1 287 ? 31.048 -7.420 -27.179 1.00 89.44 287 PHE A N 1
ATOM 2227 C CA . PHE A 1 287 ? 30.886 -7.355 -25.725 1.00 89.44 287 PHE A CA 1
ATOM 2228 C C . PHE A 1 287 ? 29.497 -6.844 -25.351 1.00 89.44 287 PHE A C 1
ATOM 2230 O O . PHE A 1 287 ? 28.835 -7.398 -24.475 1.00 89.44 287 PHE A O 1
ATOM 2237 N N . PHE A 1 288 ? 29.062 -5.780 -26.019 1.00 89.81 288 PHE A N 1
ATOM 2238 C CA . PHE A 1 288 ? 27.802 -5.114 -25.743 1.00 89.81 288 PHE A CA 1
ATOM 2239 C C . PHE A 1 288 ? 27.206 -4.568 -27.039 1.00 89.81 288 PHE A C 1
ATOM 2241 O O . PHE A 1 288 ? 27.907 -3.947 -27.839 1.00 89.81 288 PHE A O 1
ATOM 2248 N N . ALA A 1 289 ? 25.903 -4.770 -27.219 1.00 88.75 289 ALA A N 1
ATOM 2249 C CA . ALA A 1 289 ? 25.122 -4.181 -28.295 1.00 88.75 289 ALA A CA 1
ATOM 2250 C C . ALA A 1 289 ? 23.868 -3.525 -27.692 1.00 88.75 289 ALA A C 1
ATOM 2252 O O . ALA A 1 289 ? 23.143 -4.197 -26.953 1.00 88.75 289 ALA A O 1
ATOM 2253 N N . PRO A 1 290 ? 23.612 -2.234 -27.964 1.00 88.38 290 PRO A N 1
ATOM 2254 C CA . PRO A 1 290 ? 22.426 -1.563 -27.450 1.00 88.38 290 PRO A CA 1
ATOM 2255 C C . PRO A 1 290 ? 21.151 -2.121 -28.068 1.00 88.38 290 PRO A C 1
ATOM 2257 O O . PRO A 1 290 ? 21.083 -2.292 -29.282 1.00 88.38 290 PRO A O 1
ATOM 2260 N N . ASN A 1 291 ? 20.135 -2.312 -27.229 1.00 90.25 291 ASN A N 1
ATOM 2261 C CA . ASN A 1 291 ? 18.761 -2.603 -27.628 1.00 90.25 291 ASN A CA 1
ATOM 2262 C C . ASN A 1 291 ? 17.798 -1.581 -26.989 1.00 90.25 291 ASN A C 1
ATOM 2264 O O . ASN A 1 291 ? 18.213 -0.863 -26.069 1.00 90.25 291 ASN A O 1
ATOM 2268 N N . PRO A 1 292 ? 16.525 -1.499 -27.423 1.00 89.25 292 PRO A N 1
ATOM 2269 C CA . PRO A 1 292 ? 15.577 -0.525 -26.877 1.00 89.25 292 PRO A CA 1
ATOM 2270 C C . PRO A 1 292 ? 15.425 -0.585 -25.348 1.00 89.25 292 PRO A C 1
ATOM 2272 O O . PRO A 1 292 ? 15.223 0.441 -24.702 1.00 89.25 292 PRO A O 1
ATOM 2275 N N . GLY A 1 293 ? 15.611 -1.761 -24.738 1.00 89.19 293 GLY A N 1
ATOM 2276 C CA . GLY A 1 293 ? 15.554 -1.945 -23.285 1.00 89.19 293 GLY A CA 1
ATOM 2277 C C . GLY A 1 293 ? 16.602 -1.144 -22.501 1.00 89.19 293 GLY A C 1
ATOM 2278 O O . GLY A 1 293 ? 16.353 -0.773 -21.355 1.00 89.19 293 GLY A O 1
ATOM 2279 N N . VAL A 1 294 ? 17.742 -0.797 -23.113 1.00 90.44 294 VAL A N 1
ATOM 2280 C CA . VAL A 1 294 ? 18.780 0.063 -22.503 1.00 90.44 294 VAL A CA 1
ATOM 2281 C C . VAL A 1 294 ? 18.240 1.458 -22.159 1.00 90.44 294 VAL A C 1
ATOM 2283 O O . VAL A 1 294 ? 18.742 2.105 -21.241 1.00 90.44 294 VAL A O 1
ATOM 2286 N N . LEU A 1 295 ? 17.200 1.909 -22.864 1.00 93.12 295 LEU A N 1
ATOM 2287 C CA . LEU A 1 295 ? 16.563 3.214 -22.686 1.00 93.12 295 LEU A CA 1
ATOM 2288 C C . LEU A 1 295 ? 15.363 3.186 -21.729 1.00 93.12 295 LEU A C 1
ATOM 2290 O O . LEU A 1 295 ? 14.709 4.215 -21.553 1.00 93.12 295 LEU A O 1
ATOM 2294 N N . TYR A 1 296 ? 15.119 2.067 -21.033 1.00 93.06 296 TYR A N 1
ATOM 2295 C CA . TYR A 1 296 ? 14.135 2.005 -19.947 1.00 93.06 296 TYR A CA 1
ATOM 2296 C C . TYR A 1 296 ? 14.234 3.177 -18.947 1.00 93.06 296 TYR A C 1
ATOM 2298 O O . TYR A 1 296 ? 13.186 3.739 -18.634 1.00 93.06 296 TYR A O 1
ATOM 2306 N N . PRO A 1 297 ? 15.425 3.627 -18.485 1.00 91.56 297 PRO A N 1
ATOM 2307 C CA . PRO A 1 297 ? 15.527 4.790 -17.599 1.00 91.56 297 PRO A CA 1
ATOM 2308 C C . PRO A 1 297 ? 14.879 6.057 -18.166 1.00 91.56 297 PRO A C 1
ATOM 2310 O O . PRO A 1 297 ? 14.219 6.787 -17.433 1.00 91.56 297 PRO A O 1
ATOM 2313 N N . ALA A 1 298 ? 15.057 6.314 -19.466 1.00 92.75 298 ALA A N 1
ATOM 2314 C CA . ALA A 1 298 ? 14.511 7.491 -20.134 1.00 92.75 298 ALA A CA 1
ATOM 2315 C C . ALA A 1 298 ? 12.989 7.380 -20.314 1.00 92.75 298 ALA A C 1
ATOM 2317 O O . ALA A 1 298 ? 12.270 8.338 -20.041 1.00 92.75 298 ALA A O 1
ATOM 2318 N N . ILE A 1 299 ? 12.495 6.199 -20.706 1.00 94.31 299 ILE A N 1
ATOM 2319 C CA . ILE A 1 299 ? 11.054 5.922 -20.831 1.00 94.31 299 ILE A CA 1
ATOM 2320 C C . ILE A 1 299 ? 10.358 6.039 -19.468 1.00 94.31 299 ILE A C 1
ATOM 2322 O O . ILE A 1 299 ? 9.302 6.660 -19.362 1.00 94.31 299 ILE A O 1
ATOM 2326 N N . TYR A 1 300 ? 10.966 5.493 -18.414 1.00 92.75 300 TYR A N 1
ATOM 2327 C CA . TYR A 1 300 ? 10.450 5.567 -17.049 1.00 92.75 300 TYR A CA 1
ATOM 2328 C C . TYR A 1 300 ? 10.437 7.006 -16.506 1.00 92.75 300 TYR A C 1
ATOM 2330 O O . TYR A 1 300 ? 9.414 7.445 -15.985 1.00 92.75 300 TYR A O 1
ATOM 2338 N N . ASP A 1 301 ? 11.527 7.768 -16.664 1.00 91.94 301 ASP A N 1
ATOM 2339 C CA . ASP A 1 301 ? 11.584 9.179 -16.245 1.00 91.94 301 ASP A CA 1
ATOM 2340 C C . ASP A 1 301 ? 10.550 10.034 -16.997 1.00 91.94 301 ASP A C 1
ATOM 2342 O O . ASP A 1 301 ? 9.849 10.848 -16.392 1.00 91.94 301 ASP A O 1
ATOM 2346 N N . LEU A 1 302 ? 10.373 9.798 -18.303 1.00 94.88 302 LEU A N 1
ATOM 2347 C CA . LEU A 1 302 ? 9.317 10.445 -19.078 1.00 94.88 302 LEU A CA 1
ATOM 2348 C C . LEU A 1 302 ? 7.923 10.086 -18.538 1.00 94.88 302 LEU A C 1
ATOM 2350 O O . LEU A 1 302 ? 7.104 10.983 -18.346 1.00 94.88 302 LEU A O 1
ATOM 2354 N N . ALA A 1 303 ? 7.657 8.812 -18.232 1.00 94.75 303 ALA A N 1
ATOM 2355 C CA . ALA A 1 303 ? 6.373 8.381 -17.677 1.00 94.75 303 ALA A CA 1
ATOM 2356 C C . ALA A 1 303 ? 6.074 9.043 -16.321 1.00 94.75 303 ALA A C 1
ATOM 2358 O O . ALA A 1 303 ? 4.965 9.537 -16.108 1.00 94.75 303 ALA A O 1
ATOM 2359 N N . GLU A 1 304 ? 7.066 9.133 -15.431 1.00 92.50 304 GLU A N 1
ATOM 2360 C CA . GLU A 1 304 ? 6.938 9.814 -14.137 1.00 92.50 304 GLU A CA 1
ATOM 2361 C C . GLU A 1 304 ? 6.674 11.319 -14.298 1.00 92.50 304 GLU A C 1
ATOM 2363 O O . GLU A 1 304 ? 5.805 11.876 -13.621 1.00 92.50 304 GLU A O 1
ATOM 2368 N N . ARG A 1 305 ? 7.371 11.988 -15.223 1.00 93.56 305 ARG A N 1
ATOM 2369 C CA . ARG A 1 305 ? 7.192 13.425 -15.493 1.00 93.56 305 ARG A CA 1
ATOM 2370 C C . ARG A 1 305 ? 5.836 13.736 -16.112 1.00 93.56 305 ARG A C 1
ATOM 2372 O O . ARG A 1 305 ? 5.175 14.682 -15.680 1.00 93.56 305 ARG A O 1
ATOM 2379 N N . VAL A 1 306 ? 5.389 12.924 -17.069 1.00 95.31 306 VAL A N 1
ATOM 2380 C CA . VAL A 1 306 ? 4.052 13.048 -17.668 1.00 95.31 306 VAL A CA 1
ATOM 2381 C C . VAL A 1 306 ? 2.979 12.805 -16.607 1.00 95.31 306 VAL A C 1
ATOM 2383 O O . VAL A 1 306 ? 2.029 13.581 -16.514 1.00 95.31 306 VAL A O 1
ATOM 2386 N N . LEU A 1 307 ? 3.150 11.799 -15.743 1.00 94.81 307 LEU A N 1
ATOM 2387 C CA . LEU A 1 307 ? 2.231 11.540 -14.633 1.00 94.81 307 LEU A CA 1
ATOM 2388 C C . LEU A 1 307 ? 2.186 12.711 -13.640 1.00 94.81 307 LEU A C 1
ATOM 2390 O O . LEU A 1 307 ? 1.109 13.102 -13.183 1.00 94.81 307 LEU A O 1
ATOM 2394 N N . ALA A 1 308 ? 3.338 13.296 -13.306 1.00 93.00 308 ALA A N 1
ATOM 2395 C CA . ALA A 1 308 ? 3.414 14.471 -12.443 1.00 93.00 308 ALA A CA 1
ATOM 2396 C C . ALA A 1 308 ? 2.713 15.688 -13.071 1.00 93.00 308 ALA A C 1
ATOM 2398 O O . ALA A 1 308 ? 1.967 16.389 -12.384 1.00 93.00 308 ALA A O 1
ATOM 2399 N N . ALA A 1 309 ? 2.879 15.904 -14.379 1.00 93.50 309 ALA A N 1
ATOM 2400 C CA . ALA A 1 309 ? 2.157 16.942 -15.108 1.00 93.50 309 ALA A CA 1
ATOM 2401 C C . ALA A 1 309 ? 0.643 16.685 -15.114 1.00 93.50 309 ALA A C 1
ATOM 2403 O O . ALA A 1 309 ? -0.127 17.602 -14.830 1.00 93.50 309 ALA A O 1
ATOM 2404 N N . ALA A 1 310 ? 0.210 15.438 -15.328 1.00 92.06 310 ALA A N 1
ATOM 2405 C CA . ALA A 1 310 ? -1.198 15.052 -15.257 1.00 92.06 310 ALA A CA 1
ATOM 2406 C C . ALA A 1 310 ? -1.803 15.361 -13.876 1.00 92.06 310 ALA A C 1
ATOM 2408 O O . ALA A 1 310 ? -2.896 15.921 -13.796 1.00 92.06 310 ALA A O 1
ATOM 2409 N N . LYS A 1 311 ? -1.074 15.094 -12.784 1.00 90.69 311 LYS A N 1
ATOM 2410 C CA . LYS A 1 311 ? -1.474 15.484 -11.417 1.00 90.69 311 LYS A CA 1
ATOM 2411 C C . LYS A 1 311 ? -1.570 17.002 -11.243 1.00 90.69 311 LYS A C 1
ATOM 2413 O O . LYS A 1 311 ? -2.502 17.499 -10.612 1.00 90.69 311 LYS A O 1
ATOM 2418 N N . ALA A 1 312 ? -0.629 17.752 -11.815 1.00 90.69 312 ALA A N 1
ATOM 2419 C CA . ALA A 1 312 ? -0.585 19.209 -11.702 1.00 90.69 312 ALA A CA 1
ATOM 2420 C C . ALA A 1 312 ? -1.763 19.915 -12.396 1.00 90.69 312 ALA A C 1
ATOM 2422 O O . ALA A 1 312 ? -2.105 21.030 -12.002 1.00 90.69 312 ALA A O 1
ATOM 2423 N N . THR A 1 313 ? -2.423 19.268 -13.365 1.00 86.50 313 THR A N 1
ATOM 2424 C CA . THR A 1 313 ? -3.616 19.829 -14.028 1.00 86.50 313 THR A CA 1
ATOM 2425 C C . THR A 1 313 ? -4.813 20.020 -13.092 1.00 86.50 313 THR A C 1
ATOM 2427 O O . THR A 1 313 ? -5.696 20.807 -13.421 1.00 86.50 313 THR A O 1
ATOM 2430 N N . ARG A 1 314 ? -4.837 19.347 -11.925 1.00 73.38 314 ARG A N 1
ATOM 2431 C CA . ARG A 1 314 ? -5.892 19.452 -10.898 1.00 73.38 314 ARG A CA 1
ATOM 2432 C C . ARG A 1 314 ? -7.303 19.442 -11.498 1.00 73.38 314 ARG A C 1
ATOM 2434 O O . ARG A 1 314 ? -8.084 20.367 -11.286 1.00 73.38 314 ARG A O 1
ATOM 2441 N N . ALA A 1 315 ? -7.639 18.403 -12.255 1.00 69.50 315 ALA A N 1
ATOM 2442 C CA . ALA A 1 315 ? -8.998 18.228 -12.753 1.00 69.50 315 ALA A CA 1
ATOM 2443 C C . ALA A 1 315 ? -9.951 17.908 -11.582 1.00 69.50 315 ALA A C 1
ATOM 2445 O O . ALA A 1 315 ? -10.087 16.750 -11.196 1.00 69.50 315 ALA A O 1
ATOM 2446 N N . PHE A 1 316 ? -10.597 18.927 -11.000 1.00 69.81 316 PHE A N 1
ATOM 2447 C CA . PHE A 1 316 ? -11.605 18.755 -9.949 1.00 69.81 316 PHE A CA 1
ATOM 2448 C C . PHE A 1 316 ? -12.968 19.296 -10.384 1.00 69.81 316 PHE A C 1
ATOM 2450 O O . PHE A 1 316 ? -13.072 20.334 -11.037 1.00 69.81 316 PHE A O 1
ATOM 2457 N N . ALA A 1 317 ? -14.025 18.592 -9.985 1.00 73.94 317 ALA A N 1
ATOM 2458 C CA . ALA A 1 317 ? -15.388 19.096 -10.068 1.00 73.94 317 ALA A CA 1
ATOM 2459 C C . ALA A 1 317 ? -15.721 19.862 -8.780 1.00 73.94 317 ALA A C 1
ATOM 2461 O O . ALA A 1 317 ? -15.407 19.407 -7.679 1.00 73.94 317 ALA A O 1
ATOM 2462 N N . GLN A 1 318 ? -16.351 21.031 -8.905 1.00 78.62 318 GLN A N 1
ATOM 2463 C CA . GLN A 1 318 ? -16.848 21.772 -7.746 1.00 78.62 318 GLN A CA 1
ATOM 2464 C C . GLN A 1 318 ? -18.196 21.206 -7.303 1.00 78.62 318 GLN A C 1
ATOM 2466 O O . GLN A 1 318 ? -19.153 21.215 -8.074 1.00 78.62 318 GLN A O 1
ATOM 2471 N N . ASN A 1 319 ? -18.277 20.779 -6.043 1.00 80.25 319 ASN A N 1
ATOM 2472 C CA . ASN A 1 319 ? -19.524 20.350 -5.417 1.00 80.25 319 ASN A CA 1
ATOM 2473 C C . ASN A 1 319 ? -20.038 21.445 -4.475 1.00 80.25 319 ASN A C 1
ATOM 2475 O O . ASN A 1 319 ? -19.307 21.939 -3.614 1.00 80.25 319 ASN A O 1
ATOM 2479 N N . ALA A 1 320 ? -21.303 21.834 -4.640 1.00 84.00 320 ALA A N 1
ATOM 2480 C CA . ALA A 1 320 ? -21.947 22.808 -3.768 1.00 84.00 320 ALA A CA 1
ATOM 2481 C C . ALA A 1 320 ? -22.440 22.136 -2.478 1.00 84.00 320 ALA A C 1
ATOM 2483 O O . ALA A 1 320 ? -23.112 21.109 -2.515 1.00 84.00 320 ALA A O 1
ATOM 2484 N N . HIS A 1 321 ? -22.132 22.753 -1.338 1.00 86.56 321 HIS A N 1
ATOM 2485 C CA . HIS A 1 321 ? -22.522 22.281 -0.012 1.00 86.56 321 HIS A CA 1
ATOM 2486 C C . HIS A 1 321 ? -23.020 23.468 0.829 1.00 86.56 321 HIS A C 1
ATOM 2488 O O . HIS A 1 321 ? -22.261 24.404 1.096 1.00 86.56 321 HIS A O 1
ATOM 2494 N N . SER A 1 322 ? -24.267 23.436 1.292 1.00 86.25 322 SER A N 1
ATOM 2495 C CA . SER A 1 322 ? -24.948 24.519 2.027 1.00 86.25 322 SER A CA 1
ATOM 2496 C C . SER A 1 322 ? -25.124 24.271 3.534 1.00 86.25 322 SER A C 1
ATOM 2498 O O . SER A 1 322 ? -25.395 25.207 4.278 1.00 86.25 322 SER A O 1
ATOM 2500 N N . GLY A 1 323 ? -24.972 23.030 3.994 1.00 89.62 323 GLY A N 1
ATOM 2501 C CA . GLY A 1 323 ? -25.217 22.599 5.371 1.00 89.62 323 GLY A CA 1
ATOM 2502 C C . GLY A 1 323 ? -23.995 22.572 6.288 1.00 89.62 323 GLY A C 1
ATOM 2503 O O . GLY A 1 323 ? -22.879 22.917 5.910 1.00 89.62 323 GLY A O 1
ATOM 2504 N N . TRP A 1 324 ? -24.173 22.082 7.513 1.00 92.81 324 TRP A N 1
ATOM 2505 C CA . TRP A 1 324 ? -23.041 21.815 8.407 1.00 92.81 324 TRP A CA 1
ATOM 2506 C C . TRP A 1 324 ? -22.108 20.725 7.860 1.00 92.81 324 TRP A C 1
ATOM 2508 O O . TRP A 1 324 ? -22.541 19.780 7.203 1.00 92.81 324 TRP A O 1
ATOM 2518 N N . ARG A 1 325 ? -20.808 20.856 8.136 1.00 93.56 325 ARG A N 1
ATOM 2519 C CA . ARG A 1 325 ? -19.774 19.962 7.599 1.00 93.56 325 ARG A CA 1
ATOM 2520 C C . ARG A 1 325 ? -19.521 18.741 8.477 1.00 93.56 325 ARG A C 1
ATOM 2522 O O . ARG A 1 325 ? -19.850 18.721 9.665 1.00 93.56 325 ARG A O 1
ATOM 2529 N N . CYS A 1 326 ? -18.909 17.732 7.865 1.00 93.31 326 CYS A N 1
ATOM 2530 C CA . CYS A 1 326 ? -18.435 16.524 8.512 1.00 93.31 326 CYS A CA 1
ATOM 2531 C C . CYS A 1 326 ? -17.509 16.863 9.686 1.00 93.31 326 CYS A C 1
ATOM 2533 O O . CYS A 1 326 ? -16.567 17.637 9.549 1.00 93.31 326 CYS A O 1
ATOM 2535 N N . SER A 1 327 ? -17.734 16.225 10.832 1.00 91.94 327 SER A N 1
ATOM 2536 C CA . SER A 1 327 ? -16.930 16.421 12.038 1.00 91.94 327 SER A CA 1
ATOM 2537 C C . SER A 1 327 ? -15.481 15.940 11.906 1.00 91.94 327 SER A C 1
ATOM 2539 O O . SER A 1 327 ? -14.631 16.422 12.650 1.00 91.94 327 SER A O 1
ATOM 2541 N N . LEU A 1 328 ? -15.192 14.984 11.015 1.00 90.12 328 LEU A N 1
ATOM 2542 C CA . LEU A 1 328 ? -13.850 14.417 10.860 1.00 90.12 328 LEU A CA 1
ATOM 2543 C C . LEU A 1 328 ? -12.974 15.229 9.901 1.00 90.12 328 LEU A C 1
ATOM 2545 O O . LEU A 1 328 ? -11.836 15.522 10.244 1.00 90.12 328 LEU A O 1
ATOM 2549 N N . THR A 1 329 ? -13.495 15.584 8.723 1.00 88.50 329 THR A N 1
ATOM 2550 C CA . THR A 1 329 ? -12.714 16.268 7.674 1.00 88.50 329 THR A CA 1
ATOM 2551 C C . THR A 1 329 ? -13.054 17.745 7.526 1.00 88.50 329 THR A C 1
ATOM 2553 O O . THR A 1 329 ? -12.215 18.521 7.092 1.00 88.50 329 THR A O 1
ATOM 2556 N N . GLY A 1 330 ? -14.282 18.157 7.852 1.00 89.62 330 GLY A N 1
ATOM 2557 C CA . GLY A 1 330 ? -14.768 19.511 7.575 1.00 89.62 330 GLY A CA 1
ATOM 2558 C C . GLY A 1 330 ? -15.031 19.815 6.092 1.00 89.62 330 GLY A C 1
ATOM 2559 O O . GLY A 1 330 ? -15.458 20.922 5.781 1.00 89.62 330 GLY A O 1
ATOM 2560 N N . GLU A 1 331 ? -14.823 18.857 5.184 1.00 87.75 331 GLU A N 1
ATOM 2561 C CA . GLU A 1 331 ? -14.860 19.090 3.732 1.00 87.75 331 GLU A CA 1
ATOM 2562 C C . GLU A 1 331 ? -16.269 18.946 3.143 1.00 87.75 331 GLU A C 1
ATOM 2564 O O . GLU A 1 331 ? -16.776 19.861 2.494 1.00 87.75 331 GLU A O 1
ATOM 2569 N N . THR A 1 332 ? -16.933 17.817 3.404 1.00 91.62 332 THR A N 1
ATOM 2570 C CA . THR A 1 332 ? -18.269 17.513 2.872 1.00 91.62 332 THR A CA 1
ATOM 2571 C C . THR A 1 332 ? -19.363 17.732 3.910 1.00 91.62 332 THR A C 1
ATOM 2573 O O . THR A 1 332 ? -19.107 17.802 5.114 1.00 91.62 332 THR A O 1
ATOM 2576 N N . GLU A 1 333 ? -20.615 17.828 3.464 1.00 94.75 333 GLU A N 1
ATOM 2577 C CA . GLU A 1 333 ? -21.765 17.705 4.363 1.00 94.75 333 GLU A CA 1
ATOM 2578 C C . GLU A 1 333 ? -21.834 16.302 4.974 1.00 94.75 333 GLU A C 1
ATOM 2580 O O . GLU A 1 333 ? -21.563 15.290 4.327 1.00 94.75 333 GLU A O 1
ATOM 2585 N N . TRP A 1 334 ? -22.243 16.235 6.233 1.00 95.50 334 TRP A N 1
ATOM 2586 C CA . TRP A 1 334 ? -22.665 14.991 6.862 1.00 95.50 334 TRP A CA 1
ATOM 2587 C C . TRP A 1 334 ? -23.855 14.331 6.151 1.00 95.50 334 TRP A C 1
ATOM 2589 O O . TRP A 1 334 ? -24.745 15.004 5.628 1.00 95.50 334 TRP A O 1
ATOM 2599 N N . LEU A 1 335 ? -23.873 12.997 6.164 1.00 96.75 335 LEU A N 1
ATOM 2600 C CA . LEU A 1 335 ? -24.980 12.209 5.631 1.00 96.75 335 LEU A CA 1
ATOM 2601 C C . LEU A 1 335 ? -26.225 12.365 6.507 1.00 96.75 335 LEU A C 1
ATOM 2603 O O . LEU A 1 335 ? -26.139 12.239 7.731 1.00 96.75 335 LEU A O 1
ATOM 2607 N N . THR A 1 336 ? -27.387 12.567 5.888 1.00 95.75 336 THR A N 1
ATOM 2608 C CA . THR A 1 336 ? -28.680 12.637 6.583 1.00 95.75 336 THR A CA 1
ATOM 2609 C C . THR A 1 336 ? -29.812 12.028 5.757 1.00 95.75 336 THR A C 1
ATOM 2611 O O . THR A 1 336 ? -29.771 12.006 4.529 1.00 95.75 336 THR A O 1
ATOM 2614 N N . THR A 1 337 ? -30.839 11.521 6.435 1.00 95.19 337 THR A N 1
ATOM 2615 C CA . THR A 1 337 ? -32.075 11.032 5.809 1.00 95.19 337 THR A CA 1
ATOM 2616 C C . THR A 1 337 ? -33.023 12.175 5.440 1.00 95.19 337 THR A C 1
ATOM 2618 O O . THR A 1 337 ? -33.702 12.089 4.418 1.00 95.19 337 THR A O 1
ATOM 2621 N N . ASP A 1 338 ? -33.006 13.265 6.216 1.00 93.12 338 ASP A N 1
ATOM 2622 C CA . ASP A 1 338 ? -33.771 14.494 5.982 1.00 93.12 338 ASP A CA 1
ATOM 2623 C C . ASP A 1 338 ? -32.813 15.668 5.692 1.00 93.12 338 ASP A C 1
ATOM 2625 O O . ASP A 1 338 ? -31.978 15.988 6.551 1.00 93.12 338 ASP A O 1
ATOM 2629 N N . PRO A 1 339 ? -32.905 16.328 4.520 1.00 92.94 339 PRO A N 1
ATOM 2630 C CA . PRO A 1 339 ? -32.075 17.485 4.186 1.00 92.94 339 PRO A CA 1
ATOM 2631 C C . PRO A 1 339 ? -32.237 18.660 5.162 1.00 92.94 339 PRO A C 1
ATOM 2633 O O . PRO A 1 339 ? -31.285 19.413 5.357 1.00 92.94 339 PRO A O 1
ATOM 2636 N N . ASN A 1 340 ? -33.381 18.810 5.837 1.00 93.25 340 ASN A N 1
ATOM 2637 C CA . ASN A 1 340 ? -33.586 19.883 6.816 1.00 93.25 340 ASN A CA 1
ATOM 2638 C C . ASN A 1 340 ? -32.634 19.764 8.014 1.00 93.25 340 ASN A C 1
ATOM 2640 O O . ASN A 1 340 ? -32.262 20.773 8.621 1.00 93.25 340 ASN A O 1
ATOM 2644 N N . HIS A 1 341 ? -32.167 18.549 8.327 1.00 94.62 341 HIS A N 1
ATOM 2645 C CA . HIS A 1 341 ? -31.189 18.342 9.394 1.00 94.62 341 HIS A CA 1
ATOM 2646 C C . HIS A 1 341 ? -29.870 19.071 9.127 1.00 94.62 341 HIS A C 1
ATOM 2648 O O . HIS A 1 341 ? -29.199 19.481 10.075 1.00 94.62 341 HIS A O 1
ATOM 2654 N N . LEU A 1 342 ? -29.521 19.313 7.859 1.00 93.25 342 LEU A N 1
ATOM 2655 C CA . LEU A 1 342 ? -28.289 19.998 7.477 1.00 93.25 342 LEU A CA 1
ATOM 2656 C C . LEU A 1 342 ? -28.194 21.436 8.003 1.00 93.25 342 LEU A C 1
ATOM 2658 O O . LEU A 1 342 ? -27.079 21.947 8.097 1.00 93.25 342 LEU A O 1
ATOM 2662 N N . ALA A 1 343 ? -29.313 22.068 8.376 1.00 93.94 343 ALA A N 1
ATOM 2663 C CA . ALA A 1 343 ? -29.353 23.419 8.938 1.00 93.94 343 ALA A CA 1
ATOM 2664 C C . ALA A 1 343 ? -29.261 23.453 10.479 1.00 93.94 343 ALA A C 1
ATOM 2666 O O . ALA A 1 343 ? -29.006 24.504 11.070 1.00 93.94 343 ALA A O 1
ATOM 2667 N N . ILE A 1 344 ? -29.433 22.315 11.158 1.00 92.88 344 ILE A N 1
ATOM 2668 C CA . ILE A 1 344 ? -29.554 22.260 12.621 1.00 92.88 344 ILE A CA 1
ATOM 2669 C C . ILE A 1 344 ? -28.182 22.484 13.272 1.00 92.88 344 ILE A C 1
ATOM 2671 O O . ILE A 1 344 ? -27.252 21.739 12.968 1.00 92.88 344 ILE A O 1
ATOM 2675 N N . PRO A 1 345 ? -28.002 23.456 14.184 1.00 91.56 345 PRO A N 1
ATOM 2676 C CA . PRO A 1 345 ? -26.718 23.700 14.848 1.00 91.56 345 PRO A CA 1
ATOM 2677 C C . PRO A 1 345 ? -26.366 22.592 15.852 1.00 91.56 345 PRO A C 1
ATOM 2679 O O . PRO A 1 345 ? -27.254 21.955 16.411 1.00 91.56 345 PRO A O 1
ATOM 2682 N N . ALA A 1 346 ? -25.071 22.389 16.125 1.00 88.62 346 ALA A N 1
ATOM 2683 C CA . ALA A 1 346 ? -24.574 21.279 16.951 1.00 88.62 346 ALA A CA 1
ATOM 2684 C C . ALA A 1 346 ? -25.253 21.164 18.331 1.00 88.62 346 ALA A C 1
ATOM 2686 O O . ALA A 1 346 ? -25.624 20.067 18.730 1.00 88.62 346 ALA A O 1
ATOM 2687 N N . GLY A 1 347 ? -25.501 22.286 19.020 1.00 87.81 347 GLY A N 1
ATOM 2688 C CA . GLY A 1 347 ? -26.144 22.287 20.343 1.00 87.81 347 GLY A CA 1
ATOM 2689 C C . GLY A 1 347 ? -27.600 21.803 20.359 1.00 87.81 347 GLY A C 1
ATOM 2690 O O . GLY A 1 347 ? -28.105 21.457 21.422 1.00 87.81 347 GLY A O 1
ATOM 2691 N N . LYS A 1 348 ? -28.265 21.751 19.195 1.00 92.00 348 LYS A N 1
ATOM 2692 C CA . LYS A 1 348 ? -29.644 21.263 19.045 1.00 92.00 348 LYS A CA 1
ATOM 2693 C C . LYS A 1 348 ? -29.730 19.814 18.554 1.00 92.00 348 LYS A C 1
ATOM 2695 O O . LYS A 1 348 ? -30.828 19.288 18.427 1.00 92.00 348 LYS A O 1
ATOM 2700 N N . ARG A 1 349 ? -28.603 19.155 18.273 1.00 92.75 349 ARG A N 1
ATOM 2701 C CA . ARG A 1 349 ? -28.569 17.755 17.818 1.00 92.75 349 ARG A CA 1
ATOM 2702 C C . ARG A 1 349 ? -28.372 16.856 19.031 1.00 92.75 349 ARG A C 1
ATOM 2704 O O . ARG A 1 349 ? -27.282 16.855 19.598 1.00 92.75 349 ARG A O 1
ATOM 2711 N N . ARG A 1 350 ? -29.404 16.126 19.450 1.00 91.94 350 ARG A N 1
ATOM 2712 C CA . ARG A 1 350 ? -29.325 15.233 20.618 1.00 91.94 350 ARG A CA 1
ATOM 2713 C C . ARG A 1 350 ? -30.139 13.974 20.414 1.00 91.94 350 ARG A C 1
ATOM 2715 O O . ARG A 1 350 ? -31.152 14.002 19.718 1.00 91.94 350 ARG A O 1
ATOM 2722 N N . SER A 1 351 ? -29.687 12.900 21.048 1.00 91.56 351 SER A N 1
ATOM 2723 C CA . SER A 1 351 ? -30.458 11.667 21.121 1.00 91.56 351 SER A CA 1
ATOM 2724 C C . SER A 1 351 ? -31.657 11.838 22.045 1.00 91.56 351 SER A C 1
ATOM 2726 O O . SER A 1 351 ? -31.563 12.555 23.042 1.00 91.56 351 SER A O 1
ATOM 2728 N N . ARG A 1 352 ? -32.762 11.139 21.760 1.00 90.38 352 ARG A N 1
ATOM 2729 C CA . ARG A 1 352 ? -33.879 11.007 22.707 1.00 90.38 352 ARG A CA 1
ATOM 2730 C C . ARG A 1 352 ? -33.484 10.257 23.986 1.00 90.38 352 ARG A C 1
ATOM 2732 O O . ARG A 1 352 ? -34.170 10.401 24.993 1.00 90.38 352 ARG A O 1
ATOM 2739 N N . GLU A 1 353 ? -32.388 9.499 23.960 1.00 87.38 353 GLU A N 1
ATOM 2740 C CA . GLU A 1 353 ? -31.832 8.787 25.117 1.00 87.38 353 GLU A CA 1
ATOM 2741 C C . GLU A 1 353 ? -31.006 9.700 26.044 1.00 87.38 353 GLU A C 1
ATOM 2743 O O . GLU A 1 353 ? -30.742 9.354 27.198 1.00 87.38 353 GLU A O 1
ATOM 2748 N N . ASP A 1 354 ? -30.623 10.900 25.587 1.00 85.00 354 ASP A N 1
ATOM 2749 C CA . ASP A 1 354 ? -29.888 11.852 26.417 1.00 85.00 354 ASP A CA 1
ATOM 2750 C C . ASP A 1 354 ? -30.798 12.462 27.497 1.00 85.00 354 ASP A C 1
ATOM 2752 O O . ASP A 1 354 ? -31.838 13.050 27.203 1.00 85.00 354 ASP A O 1
ATOM 2756 N N . LYS A 1 355 ? -30.344 12.476 28.760 1.00 84.06 355 LYS A N 1
ATOM 2757 C CA . LYS A 1 355 ? -31.076 13.090 29.897 1.00 84.06 355 LYS A CA 1
ATOM 2758 C C . LYS A 1 355 ? -31.458 14.564 29.680 1.00 84.06 355 LYS A C 1
ATOM 2760 O O . LYS A 1 355 ? -32.366 15.073 30.326 1.00 84.06 355 LYS A O 1
ATOM 2765 N N . GLN A 1 356 ? -30.721 15.267 28.821 1.00 84.25 356 GLN A N 1
ATOM 2766 C CA . GLN A 1 356 ? -30.916 16.687 28.508 1.00 84.25 356 GLN A CA 1
ATOM 2767 C C . GLN A 1 356 ? -31.822 16.912 27.286 1.00 84.25 356 GLN A C 1
ATOM 2769 O O . GLN A 1 356 ? -32.011 18.060 26.878 1.00 84.25 356 GLN A O 1
ATOM 2774 N N . PHE A 1 357 ? -32.352 15.847 26.677 1.00 89.19 357 PHE A N 1
ATOM 2775 C CA . PHE A 1 357 ? -33.237 15.957 25.527 1.00 89.19 357 PHE A CA 1
ATOM 2776 C C . PHE A 1 357 ? -34.534 16.682 25.899 1.00 89.19 357 PHE A C 1
ATOM 2778 O O . PHE A 1 357 ? -35.117 16.478 26.963 1.00 89.19 357 PHE A O 1
ATOM 2785 N N . ARG A 1 358 ? -34.984 17.551 24.996 1.00 90.56 358 ARG A N 1
ATOM 2786 C CA . ARG A 1 358 ? -36.205 18.348 25.145 1.00 90.56 358 ARG A CA 1
ATOM 2787 C C . ARG A 1 358 ? -36.920 18.389 23.805 1.00 90.56 358 ARG A C 1
ATOM 2789 O O . ARG A 1 358 ? -36.349 18.882 22.829 1.00 90.56 358 ARG A O 1
ATOM 2796 N N . GLU A 1 359 ? -38.144 17.867 23.773 1.00 89.50 359 GLU A N 1
ATOM 2797 C CA . GLU A 1 359 ? -38.986 17.851 22.575 1.00 89.50 359 GLU A CA 1
ATOM 2798 C C . GLU A 1 359 ? -39.203 19.286 22.065 1.00 89.50 359 GLU A C 1
ATOM 2800 O O . GLU A 1 359 ? -39.453 20.199 22.851 1.00 89.50 359 GLU A O 1
ATOM 2805 N N . GLY A 1 360 ? -39.066 19.506 20.757 1.00 86.88 360 GLY A N 1
ATOM 2806 C CA . GLY A 1 360 ? -39.196 20.829 20.131 1.00 86.88 360 GLY A CA 1
ATOM 2807 C C . GLY A 1 360 ? -37.952 21.728 20.213 1.00 86.88 360 GLY A C 1
ATOM 2808 O O . GLY A 1 360 ? -37.793 22.609 19.368 1.00 86.88 360 GLY A O 1
ATOM 2809 N N . GLU A 1 361 ? -37.033 21.497 21.158 1.00 88.75 361 GLU A N 1
ATOM 2810 C CA . GLU A 1 361 ? -35.740 22.205 21.224 1.00 88.75 361 GLU A CA 1
ATOM 2811 C C . GLU A 1 361 ? -34.611 21.435 20.528 1.00 88.75 361 GLU A C 1
ATOM 2813 O O . GLU A 1 361 ? -33.726 22.048 19.919 1.00 88.75 361 GLU A O 1
ATOM 2818 N N . HIS A 1 362 ? -34.651 20.104 20.620 1.00 94.31 362 HIS A N 1
ATOM 2819 C CA . HIS A 1 362 ? -33.634 19.208 20.090 1.00 94.31 362 HIS A CA 1
ATOM 2820 C C . HIS A 1 362 ? -34.176 18.321 18.971 1.00 94.31 362 HIS A C 1
ATOM 2822 O O . HIS A 1 362 ? -35.359 17.987 18.920 1.00 94.31 362 HIS A O 1
ATOM 2828 N N . THR A 1 363 ? -33.277 17.907 18.085 1.00 94.12 363 THR A N 1
ATOM 2829 C CA . THR A 1 363 ? -33.576 17.008 16.976 1.00 94.12 363 THR A CA 1
ATOM 2830 C C . THR A 1 363 ? -32.652 15.807 17.022 1.00 94.12 363 THR A C 1
ATOM 2832 O O . THR A 1 363 ? -31.428 15.944 17.102 1.00 94.12 363 THR A O 1
ATOM 2835 N N . GLU A 1 364 ? -33.265 14.634 16.947 1.00 94.75 364 GLU A N 1
ATOM 2836 C CA . GLU A 1 364 ? -32.579 13.364 16.791 1.00 94.75 364 GLU A CA 1
ATOM 2837 C C . GLU A 1 364 ? -32.258 13.140 15.311 1.00 94.75 364 GLU A C 1
ATOM 2839 O O . GLU A 1 364 ? -33.104 13.324 14.437 1.00 94.75 364 GLU A O 1
ATOM 2844 N N . THR A 1 365 ? -31.018 12.769 15.020 1.00 95.50 365 THR A N 1
ATOM 2845 C CA . THR A 1 365 ? -30.487 12.645 13.663 1.00 95.50 365 THR A CA 1
ATOM 2846 C C . THR A 1 365 ? -30.073 11.200 13.391 1.00 95.50 365 THR A C 1
ATOM 2848 O O . THR A 1 365 ? -30.012 10.373 14.302 1.00 95.50 365 THR A O 1
ATOM 2851 N N . LEU A 1 366 ? -29.721 10.896 12.135 1.00 96.31 366 LEU A N 1
ATOM 2852 C CA . LEU A 1 366 ? -29.107 9.612 11.775 1.00 96.31 366 LEU A CA 1
ATOM 2853 C C . LEU A 1 366 ? -27.935 9.269 12.711 1.00 96.31 366 LEU A C 1
ATOM 2855 O O . LEU A 1 366 ? -27.843 8.157 13.219 1.00 96.31 366 LEU A O 1
ATOM 2859 N N . TRP A 1 367 ? -27.053 10.233 12.963 1.00 96.62 367 TRP A N 1
ATOM 2860 C CA . TRP A 1 367 ? -25.814 9.986 13.692 1.00 96.62 367 TRP A CA 1
ATOM 2861 C C . TRP A 1 367 ? -25.975 9.973 15.204 1.00 96.62 367 TRP A C 1
ATOM 2863 O O . TRP A 1 367 ? -25.216 9.263 15.852 1.00 96.62 367 TRP A O 1
ATOM 2873 N N . THR A 1 368 ? -26.947 10.696 15.776 1.00 95.62 368 THR A N 1
ATOM 2874 C CA . THR A 1 368 ? -27.213 10.566 17.218 1.00 95.62 368 THR A CA 1
ATOM 2875 C C . THR A 1 368 ? -27.668 9.143 17.532 1.00 95.62 368 THR A C 1
ATOM 2877 O O . THR A 1 368 ? -27.086 8.514 18.404 1.00 95.62 368 THR A O 1
ATOM 2880 N N . ARG A 1 369 ? -28.571 8.572 16.719 1.00 96.12 369 ARG A N 1
ATOM 2881 C CA . ARG A 1 369 ? -29.008 7.171 16.865 1.00 96.12 369 ARG A CA 1
ATOM 2882 C C . ARG A 1 369 ? -27.880 6.162 16.658 1.00 96.12 369 ARG A C 1
ATOM 2884 O O . ARG A 1 369 ? -27.797 5.164 17.370 1.00 96.12 369 ARG A O 1
ATOM 2891 N N . VAL A 1 370 ? -27.013 6.398 15.667 1.00 95.75 370 VAL A N 1
ATOM 2892 C CA . VAL A 1 370 ? -25.832 5.546 15.444 1.00 95.75 370 VAL A CA 1
ATOM 2893 C C . VAL A 1 370 ? -24.878 5.627 16.633 1.00 95.75 370 VAL A C 1
ATOM 2895 O O . VAL A 1 370 ? -24.361 4.592 17.039 1.00 95.75 370 VAL A O 1
ATOM 2898 N N . ALA A 1 371 ? -24.661 6.814 17.205 1.00 93.19 371 ALA A N 1
ATOM 2899 C CA . ALA A 1 371 ? -23.768 6.991 18.344 1.00 93.19 371 ALA A CA 1
ATOM 2900 C C . ALA A 1 371 ? -24.257 6.251 19.597 1.00 93.19 371 ALA A C 1
ATOM 2902 O O . ALA A 1 371 ? -23.427 5.685 20.303 1.00 93.19 371 ALA A O 1
ATOM 2903 N N . ASP A 1 372 ? -25.568 6.192 19.839 1.00 90.25 372 ASP A N 1
ATOM 2904 C CA . ASP A 1 372 ? -26.118 5.456 20.986 1.00 90.25 372 ASP A CA 1
ATOM 2905 C C . ASP A 1 372 ? -25.989 3.940 20.805 1.00 90.25 372 ASP A C 1
ATOM 2907 O O . ASP A 1 372 ? -25.535 3.221 21.693 1.00 90.25 372 ASP A O 1
ATOM 2911 N N . LYS A 1 373 ? -26.334 3.436 19.615 1.00 91.81 373 LYS A N 1
ATOM 2912 C CA . LYS A 1 373 ? -26.387 1.990 19.352 1.00 91.81 373 LYS A CA 1
ATOM 2913 C C . LYS A 1 373 ? -25.048 1.369 18.978 1.00 91.81 373 LYS A C 1
ATOM 2915 O O . LYS A 1 373 ? -24.824 0.177 19.201 1.00 91.81 373 LYS A O 1
ATOM 2920 N N . LYS A 1 374 ? -24.174 2.142 18.333 1.00 90.38 374 LYS A N 1
ATOM 2921 C CA . LYS A 1 374 ? -22.835 1.737 17.885 1.00 90.38 374 LYS A CA 1
ATOM 2922 C C . LYS A 1 374 ? -21.828 2.876 18.119 1.00 90.38 374 LYS A C 1
ATOM 2924 O O . LYS A 1 374 ? -21.340 3.463 17.151 1.00 90.38 374 LYS A O 1
ATOM 2929 N N . PRO A 1 375 ? -21.406 3.118 19.375 1.00 84.94 375 PRO A N 1
ATOM 2930 C CA . PRO A 1 375 ? -20.416 4.152 19.708 1.00 84.94 375 PRO A CA 1
ATOM 2931 C C . PRO A 1 375 ? -19.080 4.017 18.955 1.00 84.94 375 PRO A C 1
ATOM 2933 O O . PRO A 1 375 ? -18.393 5.002 18.685 1.00 84.94 375 PRO A O 1
ATOM 2936 N N . ALA A 1 376 ? -18.713 2.791 18.557 1.00 81.31 376 ALA A N 1
ATOM 2937 C CA . ALA A 1 376 ? -17.533 2.529 17.731 1.00 81.31 376 ALA A CA 1
ATOM 2938 C C . ALA A 1 376 ? -17.634 3.129 16.311 1.00 81.31 376 ALA A C 1
ATOM 2940 O O . ALA A 1 376 ? -16.611 3.381 15.676 1.00 81.31 376 ALA A O 1
ATOM 2941 N N . TRP A 1 377 ? -18.850 3.351 15.799 1.00 89.31 377 TRP A N 1
ATOM 2942 C CA . TRP A 1 377 ? -19.105 3.901 14.463 1.00 89.31 377 TRP A CA 1
ATOM 2943 C C . TRP A 1 377 ? -19.289 5.419 14.467 1.00 89.31 377 TRP A C 1
ATOM 2945 O O . TRP A 1 377 ? -19.007 6.064 13.463 1.00 89.31 377 TRP A O 1
ATOM 2955 N N . ALA A 1 378 ? -19.734 6.011 15.571 1.00 90.56 378 ALA A N 1
ATOM 2956 C CA . ALA A 1 378 ? -19.805 7.458 15.738 1.00 90.56 378 ALA A CA 1
ATOM 2957 C C . ALA A 1 378 ? -19.766 7.805 17.225 1.00 90.56 378 ALA A C 1
ATOM 2959 O O . ALA A 1 378 ? -20.474 7.200 18.025 1.00 90.56 378 ALA A O 1
ATOM 2960 N N . ARG A 1 379 ? -18.959 8.797 17.601 1.00 87.62 379 ARG A N 1
ATOM 2961 C CA . ARG A 1 379 ? -18.967 9.318 18.974 1.00 87.62 379 ARG A CA 1
ATOM 2962 C C . ARG A 1 379 ? -20.172 10.230 19.192 1.00 87.62 379 ARG A C 1
ATOM 2964 O O . ARG A 1 379 ? -20.707 10.801 18.241 1.00 87.62 379 ARG A O 1
ATOM 2971 N N . LYS A 1 380 ? -20.543 10.460 20.455 1.00 87.12 380 LYS A N 1
ATOM 2972 C CA . LYS A 1 380 ? -21.562 11.462 20.800 1.00 87.12 380 LYS A CA 1
ATOM 2973 C C . LYS A 1 380 ? -21.214 12.824 20.180 1.00 87.12 380 LYS A C 1
ATOM 2975 O O . LYS A 1 380 ? -20.102 13.327 20.333 1.00 87.12 380 LYS A O 1
ATOM 2980 N N . GLY A 1 381 ? -22.170 13.393 19.443 1.00 88.38 381 GLY A N 1
ATOM 2981 C CA . GLY A 1 381 ? -22.032 14.667 18.723 1.00 88.38 381 GLY A CA 1
ATOM 2982 C C . GLY A 1 381 ? -21.318 14.595 17.364 1.00 88.38 381 GLY A C 1
ATOM 2983 O O . GLY A 1 381 ? -21.282 15.595 16.642 1.00 88.38 381 GLY A O 1
ATOM 2984 N N . GLU A 1 382 ? -20.773 13.441 16.977 1.00 92.38 382 GLU A N 1
ATOM 2985 C CA . GLU A 1 382 ? -20.060 13.266 15.713 1.00 92.38 382 GLU A CA 1
ATOM 2986 C C . GLU A 1 382 ? -21.020 13.026 14.545 1.00 92.38 382 GLU A C 1
ATOM 2988 O O . GLU A 1 382 ? -21.967 12.256 14.644 1.00 92.38 382 GLU A O 1
ATOM 2993 N N . HIS A 1 383 ? -20.757 13.687 13.419 1.00 95.75 383 HIS A N 1
ATOM 2994 C CA . HIS A 1 383 ? -21.582 13.621 12.219 1.00 95.75 383 HIS A CA 1
ATOM 2995 C C . HIS A 1 383 ? -20.680 13.490 10.988 1.00 95.75 383 HIS A C 1
ATOM 2997 O O . HIS A 1 383 ? -19.832 14.352 10.743 1.00 95.75 383 HIS A O 1
ATOM 3003 N N . LEU A 1 384 ? -20.816 12.407 10.221 1.00 96.19 384 LEU A N 1
ATOM 3004 C CA . LEU A 1 384 ? -19.847 12.051 9.180 1.00 96.19 384 LEU A CA 1
ATOM 3005 C C . LEU A 1 384 ? -20.420 12.185 7.764 1.00 96.19 384 LEU A C 1
ATOM 3007 O O . LEU A 1 384 ? -21.597 11.922 7.525 1.00 96.19 384 LEU A O 1
ATOM 3011 N N . GLY A 1 385 ? -19.575 12.614 6.822 1.00 95.56 385 GLY A N 1
ATOM 3012 C CA . GLY A 1 385 ? -19.838 12.499 5.384 1.00 95.56 385 GLY A CA 1
ATOM 3013 C C . GLY A 1 385 ? -19.544 11.083 4.877 1.00 95.56 385 GLY A C 1
ATOM 3014 O O . GLY A 1 385 ? -19.119 10.221 5.646 1.00 95.56 385 GLY A O 1
ATOM 3015 N N . ALA A 1 386 ? -19.726 10.840 3.581 1.00 95.94 386 ALA A N 1
ATOM 3016 C CA . ALA A 1 386 ? -19.628 9.504 2.990 1.00 95.94 386 ALA A CA 1
ATOM 3017 C C . ALA A 1 386 ? -18.258 8.838 3.177 1.00 95.94 386 ALA A C 1
ATOM 3019 O O . ALA A 1 386 ? -18.173 7.746 3.735 1.00 95.94 386 ALA A O 1
ATOM 3020 N N . LEU A 1 387 ? -17.179 9.499 2.754 1.00 94.25 387 LEU A N 1
ATOM 3021 C CA . LEU A 1 387 ? -15.834 8.929 2.832 1.00 94.25 387 LEU A CA 1
ATOM 3022 C C . LEU A 1 387 ? -15.356 8.735 4.292 1.00 94.25 387 LEU A C 1
ATOM 3024 O O . LEU A 1 387 ? -14.884 7.643 4.615 1.00 94.25 387 LEU A O 1
ATOM 3028 N N . PRO A 1 388 ? -15.549 9.701 5.216 1.00 94.25 388 PRO A N 1
ATOM 3029 C CA . PRO A 1 388 ? -15.329 9.488 6.649 1.00 94.25 388 PRO A CA 1
ATOM 3030 C C . PRO A 1 388 ? -16.154 8.347 7.255 1.00 94.25 388 PRO A C 1
ATOM 3032 O O . PRO A 1 388 ? -15.631 7.590 8.070 1.00 94.25 388 PRO A O 1
ATOM 3035 N N . ALA A 1 389 ? -17.417 8.186 6.847 1.00 96.19 389 ALA A N 1
ATOM 3036 C CA . ALA A 1 389 ? -18.254 7.074 7.288 1.00 96.19 389 ALA A CA 1
ATOM 3037 C C . ALA A 1 389 ? -17.705 5.726 6.799 1.00 96.19 389 ALA A C 1
ATOM 3039 O O . ALA A 1 389 ? -17.604 4.788 7.589 1.00 96.19 389 ALA A O 1
ATOM 3040 N N . ILE A 1 390 ? -17.277 5.639 5.532 1.00 96.06 390 ILE A N 1
ATOM 3041 C CA . ILE A 1 390 ? -16.604 4.448 4.998 1.00 96.06 390 ILE A CA 1
ATOM 3042 C C . ILE A 1 390 ? -15.358 4.136 5.820 1.00 96.06 390 ILE A C 1
ATOM 3044 O O . ILE A 1 390 ? -15.213 3.014 6.291 1.00 96.06 390 ILE A O 1
ATOM 3048 N N . LYS A 1 391 ? -14.491 5.127 6.051 1.00 93.25 391 LYS A N 1
ATOM 3049 C CA . LYS A 1 391 ? -13.269 4.959 6.849 1.00 93.25 391 LYS A CA 1
ATOM 3050 C C . LYS A 1 391 ? -13.574 4.448 8.261 1.00 93.25 391 LYS A C 1
ATOM 3052 O O . LYS A 1 391 ? -12.883 3.563 8.753 1.00 93.25 391 LYS A O 1
ATOM 3057 N N . ARG A 1 392 ? -14.634 4.953 8.896 1.00 91.31 392 ARG A N 1
ATOM 3058 C CA . ARG A 1 392 ? -15.021 4.567 10.257 1.00 91.31 392 ARG A CA 1
ATOM 3059 C C . ARG A 1 392 ? -15.620 3.160 10.344 1.00 91.31 392 ARG A C 1
ATOM 3061 O O . ARG A 1 392 ? -15.381 2.465 11.328 1.00 91.31 392 ARG A O 1
ATOM 3068 N N . LEU A 1 393 ? -16.353 2.722 9.318 1.00 94.25 393 LEU A N 1
ATOM 3069 C CA . LEU A 1 393 ? -16.942 1.377 9.253 1.00 94.25 393 LEU A CA 1
ATOM 3070 C C . LEU A 1 393 ? -16.007 0.333 8.620 1.00 94.25 393 LEU A C 1
ATOM 3072 O O . LEU A 1 393 ? -16.212 -0.863 8.834 1.00 94.25 393 LEU A O 1
ATOM 3076 N N . TRP A 1 394 ? -14.968 0.758 7.893 1.00 94.38 394 TRP A N 1
ATOM 3077 C CA . TRP A 1 394 ? -13.968 -0.107 7.258 1.00 94.38 394 TRP A CA 1
ATOM 3078 C C . TRP A 1 394 ? -13.399 -1.190 8.192 1.00 94.38 394 TRP A C 1
ATOM 3080 O O . TRP A 1 394 ? -13.407 -2.352 7.795 1.00 94.38 394 TRP A O 1
ATOM 3090 N N . PRO A 1 395 ? -13.007 -0.883 9.449 1.00 90.62 395 PRO A N 1
ATOM 3091 C CA . PRO A 1 395 ? -12.672 -1.883 10.463 1.00 90.62 395 PRO A CA 1
ATOM 3092 C C . PRO A 1 395 ? -13.631 -3.072 10.546 1.00 90.62 395 PRO A C 1
ATOM 3094 O O . PRO A 1 395 ? -13.195 -4.217 10.542 1.00 90.62 395 PRO A O 1
ATOM 3097 N N . THR A 1 396 ? -14.930 -2.796 10.654 1.00 90.50 396 THR A N 1
ATOM 3098 C CA . THR A 1 396 ? -15.960 -3.819 10.837 1.00 90.50 396 THR A CA 1
ATOM 3099 C C . THR A 1 396 ? -16.200 -4.571 9.535 1.00 90.50 396 THR A C 1
ATOM 3101 O O . THR A 1 396 ? -16.263 -5.794 9.541 1.00 90.50 396 THR A O 1
ATOM 3104 N N . LEU A 1 397 ? -16.290 -3.843 8.420 1.00 93.25 397 LEU A N 1
ATOM 3105 C CA . LEU A 1 397 ? -16.524 -4.425 7.099 1.00 93.25 397 LEU A CA 1
ATOM 3106 C C . LEU A 1 397 ? -15.401 -5.376 6.690 1.00 93.25 397 LEU A C 1
ATOM 3108 O O . LEU A 1 397 ? -15.669 -6.476 6.220 1.00 93.25 397 LEU A O 1
ATOM 3112 N N . PHE A 1 398 ? -14.153 -4.975 6.920 1.00 92.44 398 PHE A N 1
ATOM 3113 C CA . PHE A 1 398 ? -13.006 -5.796 6.569 1.00 92.44 398 PHE A CA 1
ATOM 3114 C C . PHE A 1 398 ? -12.887 -7.033 7.464 1.00 92.44 398 PHE A C 1
ATOM 3116 O O . PHE A 1 398 ? -12.561 -8.110 6.982 1.00 92.44 398 PHE A O 1
ATOM 3123 N N . VAL A 1 399 ? -13.211 -6.926 8.758 1.00 90.06 399 VAL A N 1
ATOM 3124 C CA . VAL A 1 399 ? -13.275 -8.110 9.633 1.00 90.06 399 VAL A CA 1
ATOM 3125 C C . VAL A 1 399 ? -14.300 -9.118 9.114 1.00 90.06 399 VAL A C 1
ATOM 3127 O O . VAL A 1 399 ? -14.002 -10.310 9.083 1.00 90.06 399 VAL A O 1
ATOM 3130 N N . ASP A 1 400 ? -15.473 -8.662 8.670 1.00 90.25 400 ASP A N 1
ATOM 3131 C CA . ASP A 1 400 ? -16.486 -9.545 8.081 1.00 90.25 400 ASP A CA 1
ATOM 3132 C C . ASP A 1 400 ? -15.971 -10.222 6.795 1.00 90.25 400 ASP A C 1
ATOM 3134 O O . ASP A 1 400 ? -16.178 -11.423 6.608 1.00 90.25 400 ASP A O 1
ATOM 3138 N N . GLU A 1 401 ? -15.236 -9.488 5.952 1.00 91.19 401 GLU A N 1
ATOM 3139 C CA . GLU A 1 401 ? -14.575 -10.026 4.754 1.00 91.19 401 GLU A CA 1
ATOM 3140 C C . GLU A 1 401 ? -13.549 -11.115 5.111 1.00 91.19 401 GLU A C 1
ATOM 3142 O O . GLU A 1 401 ? -13.577 -12.210 4.547 1.00 91.19 401 GLU A O 1
ATOM 3147 N N . VAL A 1 402 ? -12.684 -10.870 6.102 1.00 89.75 402 VAL A N 1
ATOM 3148 C CA . VAL A 1 402 ? -11.679 -11.851 6.541 1.00 89.75 402 VAL A CA 1
ATOM 3149 C C . VAL A 1 402 ? -12.341 -13.076 7.184 1.00 89.75 402 VAL A C 1
ATOM 3151 O O . VAL A 1 402 ? -11.928 -14.203 6.909 1.00 89.75 402 VAL A O 1
ATOM 3154 N N . ARG A 1 403 ? -13.403 -12.899 7.984 1.00 89.44 403 ARG A N 1
ATOM 3155 C CA . ARG A 1 403 ? -14.195 -14.019 8.532 1.00 89.44 403 ARG A CA 1
ATOM 3156 C C . ARG A 1 403 ? -14.748 -14.902 7.420 1.00 89.44 403 ARG A C 1
ATOM 3158 O O . ARG A 1 403 ? -14.618 -16.124 7.485 1.00 89.44 403 ARG A O 1
ATOM 3165 N N . GLN A 1 404 ? -15.320 -14.292 6.382 1.00 89.06 404 GLN A N 1
ATOM 3166 C CA . GLN A 1 404 ? -15.828 -15.016 5.220 1.00 89.06 404 GLN A CA 1
ATOM 3167 C C . GLN A 1 404 ? -14.700 -15.741 4.471 1.00 89.06 404 GLN A C 1
ATOM 3169 O O . GLN A 1 404 ? -14.869 -16.890 4.063 1.00 89.06 404 GLN A O 1
ATOM 3174 N N . ALA A 1 405 ? -13.537 -15.101 4.328 1.00 87.25 405 ALA A N 1
ATOM 3175 C CA . ALA A 1 405 ? -12.395 -15.658 3.614 1.00 87.25 405 ALA A CA 1
ATOM 3176 C C . ALA A 1 405 ? -11.704 -16.822 4.350 1.00 87.25 405 ALA A C 1
ATOM 3178 O O . ALA A 1 405 ? -11.156 -17.708 3.685 1.00 87.25 405 ALA A O 1
ATOM 3179 N N . LEU A 1 406 ? -11.699 -16.820 5.689 1.00 86.25 406 LEU A N 1
ATOM 3180 C CA . LEU A 1 406 ? -11.045 -17.838 6.523 1.00 86.25 406 LEU A CA 1
ATOM 3181 C C . LEU A 1 406 ? -12.009 -18.912 7.050 1.00 86.25 406 LEU A C 1
ATOM 3183 O O . LEU A 1 406 ? -11.557 -19.984 7.442 1.00 86.25 406 LEU A O 1
ATOM 3187 N N . GLY A 1 407 ? -13.320 -18.657 7.052 1.00 80.25 407 GLY A N 1
ATOM 3188 C CA . GLY A 1 407 ? -14.325 -19.591 7.571 1.00 80.25 407 GLY A CA 1
ATOM 3189 C C . GLY A 1 407 ? -14.293 -19.762 9.095 1.00 80.25 407 GLY A C 1
ATOM 3190 O O . GLY A 1 407 ? -14.701 -20.806 9.598 1.00 80.25 407 GLY A O 1
ATOM 3191 N N . GLY A 1 408 ? -13.794 -18.762 9.829 1.00 75.38 408 GLY A N 1
ATOM 3192 C CA . GLY A 1 408 ? -13.658 -18.780 11.288 1.00 75.38 408 GLY A CA 1
ATOM 3193 C C . GLY A 1 408 ? -13.923 -17.412 11.915 1.00 75.38 408 GLY A C 1
ATOM 3194 O O . GLY A 1 408 ? -14.091 -16.420 11.205 1.00 75.38 408 GLY A O 1
ATOM 3195 N N . ASP A 1 409 ? -13.973 -17.355 13.249 1.00 72.25 409 ASP A N 1
ATOM 3196 C CA . ASP A 1 409 ? -14.113 -16.077 13.947 1.00 72.25 409 ASP A CA 1
ATOM 3197 C C . ASP A 1 409 ? -12.782 -15.316 13.938 1.00 72.25 409 ASP A C 1
ATOM 3199 O O . ASP A 1 409 ? -11.721 -15.865 14.243 1.00 72.25 409 ASP A O 1
ATOM 3203 N N . VAL A 1 410 ? -12.854 -14.047 13.545 1.00 76.00 410 VAL A N 1
ATOM 3204 C CA . VAL A 1 410 ? -11.713 -13.146 13.434 1.00 76.00 410 VAL A CA 1
ATOM 3205 C C . VAL A 1 410 ? -12.006 -11.933 14.296 1.00 76.00 410 VAL A C 1
ATOM 3207 O O . VAL A 1 410 ? -12.961 -11.196 14.052 1.00 76.00 410 VAL A O 1
ATOM 3210 N N . GLY A 1 411 ? -11.185 -11.735 15.321 1.00 66.25 411 GLY A N 1
ATOM 3211 C CA . GLY A 1 411 ? -11.246 -10.562 16.181 1.00 66.25 411 GLY A CA 1
ATOM 3212 C C . GLY A 1 411 ? -10.267 -9.493 15.713 1.00 66.25 411 GLY A C 1
ATOM 3213 O O . GLY A 1 411 ? -9.093 -9.784 15.487 1.00 66.25 411 GLY A O 1
ATOM 3214 N N . ARG A 1 412 ? -10.720 -8.239 15.615 1.00 71.00 412 ARG A N 1
ATOM 3215 C CA . ARG A 1 412 ? -9.813 -7.089 15.521 1.00 71.00 412 ARG A CA 1
ATOM 3216 C C . ARG A 1 412 ? -9.635 -6.462 16.897 1.00 71.00 412 ARG A C 1
ATOM 3218 O O . ARG A 1 412 ? -10.612 -6.063 17.524 1.00 71.00 412 ARG A O 1
ATOM 3225 N N . PHE A 1 413 ? -8.387 -6.363 17.336 1.00 69.00 413 PHE A N 1
ATOM 3226 C CA . PHE A 1 413 ? -7.987 -5.940 18.666 1.00 69.00 413 PHE A CA 1
ATOM 3227 C C . PHE A 1 413 ? -7.218 -4.622 18.557 1.00 69.00 413 PHE A C 1
ATOM 3229 O O . PHE A 1 413 ? -6.018 -4.575 18.279 1.00 69.00 413 PHE A O 1
ATOM 3236 N N . VAL A 1 414 ? -7.924 -3.514 18.770 1.00 69.00 414 VAL A N 1
ATOM 3237 C CA . VAL A 1 414 ? -7.287 -2.196 18.790 1.00 69.00 414 VAL A CA 1
ATOM 3238 C C . VAL A 1 414 ? -6.647 -1.996 20.158 1.00 69.00 414 VAL A C 1
ATOM 3240 O O . VAL A 1 414 ? -7.346 -1.836 21.154 1.00 69.00 414 VAL A O 1
ATOM 3243 N N . VAL A 1 415 ? -5.316 -2.000 20.203 1.00 72.25 415 VAL A N 1
ATOM 3244 C CA . VAL A 1 415 ? -4.570 -1.640 21.414 1.00 72.25 415 VAL A CA 1
ATOM 3245 C C . VAL A 1 415 ? -4.726 -0.135 21.645 1.00 72.25 415 VAL A C 1
ATOM 3247 O O . VAL A 1 415 ? -4.399 0.663 20.760 1.00 72.25 415 VAL A O 1
ATOM 3250 N N . SER A 1 416 ? -5.254 0.253 22.809 1.00 78.56 416 SER A N 1
ATOM 3251 C CA . SER A 1 416 ? -5.447 1.662 23.166 1.00 78.56 416 SER A CA 1
ATOM 3252 C C . SER A 1 416 ? -4.118 2.339 23.523 1.00 78.56 416 SER A C 1
ATOM 3254 O O . SER A 1 416 ? -3.130 1.684 23.864 1.00 78.56 416 SER A O 1
ATOM 3256 N N . THR A 1 417 ? -4.075 3.671 23.450 1.00 83.88 417 THR A N 1
ATOM 3257 C CA . THR A 1 417 ? -2.895 4.456 23.859 1.00 83.88 417 THR A CA 1
ATOM 3258 C C . THR A 1 417 ? -2.574 4.251 25.336 1.00 83.88 417 THR A C 1
ATOM 3260 O O . THR A 1 417 ? -1.408 4.168 25.715 1.00 83.88 417 THR A O 1
ATOM 3263 N N . HIS A 1 418 ? -3.614 4.102 26.157 1.00 83.06 418 HIS A N 1
ATOM 3264 C CA . HIS A 1 418 ? -3.490 3.829 27.579 1.00 83.06 418 HIS A CA 1
ATOM 3265 C C . HIS A 1 418 ? -2.903 2.438 27.846 1.00 83.06 418 HIS A C 1
ATOM 3267 O O . HIS A 1 418 ? -1.956 2.302 28.619 1.00 83.06 418 HIS A O 1
ATOM 3273 N N . THR A 1 419 ? -3.384 1.424 27.118 1.00 87.75 419 THR A N 1
ATOM 3274 C CA . THR A 1 419 ? -2.792 0.081 27.153 1.00 87.75 419 THR A CA 1
ATOM 3275 C C . THR A 1 419 ? -1.309 0.113 26.807 1.00 87.75 419 THR A C 1
ATOM 3277 O O . THR A 1 419 ? -0.501 -0.528 27.475 1.00 87.75 419 THR A O 1
ATOM 3280 N N . MET A 1 420 ? -0.935 0.862 25.768 1.00 91.25 420 MET A N 1
ATOM 3281 C CA . MET A 1 420 ? 0.454 0.900 25.325 1.00 91.25 420 MET A CA 1
ATOM 3282 C C . MET A 1 420 ? 1.381 1.595 26.326 1.00 91.25 420 MET A C 1
ATOM 3284 O O . MET A 1 420 ? 2.503 1.135 26.519 1.00 91.25 420 MET A O 1
ATOM 3288 N N . ALA A 1 421 ? 0.914 2.651 26.997 1.00 91.19 421 ALA A N 1
ATOM 3289 C CA . ALA A 1 421 ? 1.684 3.312 28.052 1.00 91.19 421 ALA A CA 1
ATOM 3290 C C . ALA A 1 421 ? 2.014 2.344 29.203 1.00 91.19 421 ALA A C 1
ATOM 3292 O O . ALA A 1 421 ? 3.149 2.283 29.670 1.00 91.19 421 ALA A O 1
ATOM 3293 N N . LEU A 1 422 ? 1.043 1.515 29.600 1.00 91.50 422 LEU A N 1
ATOM 3294 C CA . LEU A 1 422 ? 1.177 0.584 30.724 1.00 91.50 422 LEU A CA 1
ATOM 3295 C C . LEU A 1 422 ? 1.754 -0.786 30.358 1.00 91.50 422 LEU A C 1
ATOM 3297 O O . LEU A 1 422 ? 2.048 -1.574 31.257 1.00 91.50 422 LEU A O 1
ATOM 3301 N N . ALA A 1 423 ? 1.940 -1.085 29.071 1.00 92.88 423 ALA A N 1
ATOM 3302 C CA . ALA A 1 423 ? 2.343 -2.410 28.600 1.00 92.88 423 ALA A CA 1
ATOM 3303 C C . ALA A 1 423 ? 3.614 -2.930 29.289 1.00 92.88 423 ALA A C 1
ATOM 3305 O O . ALA A 1 423 ? 3.669 -4.097 29.668 1.00 92.88 423 ALA A O 1
ATOM 3306 N N . HIS A 1 424 ? 4.610 -2.064 29.506 1.00 92.50 424 HIS A N 1
ATOM 3307 C CA . HIS A 1 424 ? 5.855 -2.447 30.175 1.00 92.50 424 HIS A CA 1
ATOM 3308 C C . HIS A 1 424 ? 5.655 -2.766 31.667 1.00 92.50 424 HIS A C 1
ATOM 3310 O O . HIS A 1 424 ? 6.186 -3.757 32.161 1.00 92.50 424 HIS A O 1
ATOM 3316 N N . GLN A 1 425 ? 4.855 -1.969 32.385 1.00 91.38 425 GLN A N 1
ATOM 3317 C CA . GLN A 1 425 ? 4.558 -2.226 33.800 1.00 91.38 425 GLN A CA 1
ATOM 3318 C C . GLN A 1 425 ? 3.714 -3.492 33.978 1.00 91.38 425 GLN A C 1
ATOM 3320 O O . GLN A 1 425 ? 3.941 -4.252 34.915 1.00 91.38 425 GLN A O 1
ATOM 3325 N N . LEU A 1 426 ? 2.776 -3.748 33.061 1.00 91.88 426 LEU A N 1
ATOM 3326 C CA . LEU A 1 426 ? 2.009 -4.992 33.038 1.00 91.88 426 LEU A CA 1
ATOM 3327 C C . LEU A 1 426 ? 2.904 -6.203 32.767 1.00 91.88 426 LEU A C 1
ATOM 3329 O O . LEU A 1 426 ? 2.749 -7.216 33.440 1.00 91.88 426 LEU A O 1
ATOM 3333 N N . ASP A 1 427 ? 3.850 -6.100 31.830 1.00 92.75 427 ASP A N 1
ATOM 3334 C CA . ASP A 1 427 ? 4.808 -7.175 31.552 1.00 92.75 427 ASP A CA 1
ATOM 3335 C C . ASP A 1 427 ? 5.650 -7.496 32.797 1.00 92.75 427 ASP A C 1
ATOM 3337 O O . ASP A 1 427 ? 5.738 -8.657 33.193 1.00 92.75 427 ASP A O 1
ATOM 3341 N N . GLN A 1 428 ? 6.166 -6.473 33.489 1.00 91.19 428 GLN A N 1
ATOM 3342 C CA . GLN A 1 428 ? 6.885 -6.640 34.758 1.00 91.19 428 GLN A CA 1
ATOM 3343 C C . GLN A 1 428 ? 6.007 -7.258 35.852 1.00 91.19 428 GLN A C 1
ATOM 3345 O O . GLN A 1 428 ? 6.447 -8.160 36.562 1.00 91.19 428 GLN A O 1
ATOM 3350 N N . TRP A 1 429 ? 4.765 -6.801 36.013 1.00 90.38 429 TRP A N 1
ATOM 3351 C CA . TRP A 1 429 ? 3.845 -7.355 37.008 1.00 90.38 429 TRP A CA 1
ATOM 3352 C C . TRP A 1 429 ? 3.530 -8.836 36.735 1.00 90.38 429 TRP A C 1
ATOM 3354 O O . TRP A 1 429 ? 3.571 -9.658 37.655 1.00 90.38 429 TRP A O 1
ATOM 3364 N N . LEU A 1 430 ? 3.304 -9.201 35.470 1.00 91.75 430 LEU A N 1
ATOM 3365 C CA . LEU A 1 430 ? 3.062 -10.581 35.042 1.00 91.75 430 LEU A CA 1
ATOM 3366 C C . LEU A 1 430 ? 4.295 -11.478 35.211 1.00 91.75 430 LEU A C 1
ATOM 3368 O O . LEU A 1 430 ? 4.155 -12.614 35.664 1.00 91.75 430 LEU A O 1
ATOM 3372 N N . GLU A 1 431 ? 5.502 -10.969 34.935 1.00 90.75 431 GLU A N 1
ATOM 3373 C CA . GLU A 1 431 ? 6.763 -11.674 35.222 1.00 90.75 431 GLU A CA 1
ATOM 3374 C C . GLU A 1 431 ? 6.894 -12.053 36.706 1.00 90.75 431 GLU A C 1
ATOM 3376 O O . GLU A 1 431 ? 7.446 -13.103 37.030 1.00 90.75 431 GLU A O 1
ATOM 3381 N N . HIS A 1 432 ? 6.348 -11.231 37.607 1.00 88.38 432 HIS A N 1
ATOM 3382 C CA . HIS A 1 432 ? 6.339 -11.472 39.053 1.00 88.38 432 HIS A CA 1
ATOM 3383 C C . HIS A 1 432 ? 5.095 -12.241 39.531 1.00 88.38 432 HIS A C 1
ATOM 3385 O O . HIS A 1 432 ? 4.744 -12.183 40.708 1.00 88.38 432 HIS A O 1
ATOM 3391 N N . GLY A 1 433 ? 4.427 -12.968 38.631 1.00 85.31 433 GLY A N 1
ATOM 3392 C CA . GLY A 1 433 ? 3.307 -13.855 38.949 1.00 85.31 433 GLY A CA 1
ATOM 3393 C C . GLY A 1 433 ? 1.924 -13.221 38.814 1.00 85.31 433 GLY A C 1
ATOM 3394 O O . GLY A 1 433 ? 0.934 -13.939 38.945 1.00 85.31 433 GLY A O 1
ATOM 3395 N N . GLY A 1 434 ? 1.836 -11.917 38.521 1.00 87.19 434 GLY A N 1
ATOM 3396 C CA . GLY A 1 434 ? 0.560 -11.231 38.312 1.00 87.19 434 GLY A CA 1
ATOM 3397 C C . GLY A 1 434 ? -0.347 -11.252 39.544 1.00 87.19 434 GLY A C 1
ATOM 3398 O O . GLY A 1 434 ? -1.551 -11.459 39.436 1.00 87.19 434 GLY A O 1
ATOM 3399 N N . HIS A 1 435 ? 0.233 -11.116 40.737 1.00 86.25 435 HIS A N 1
ATOM 3400 C CA . HIS A 1 435 ? -0.520 -11.203 41.983 1.00 86.25 435 HIS A CA 1
ATOM 3401 C C . HIS A 1 435 ? -1.424 -9.979 42.182 1.00 86.25 435 HIS A C 1
ATOM 3403 O O . HIS A 1 435 ? -0.957 -8.839 42.133 1.00 86.25 435 HIS A O 1
ATOM 3409 N N . THR A 1 436 ? -2.705 -10.224 42.454 1.00 83.62 436 THR A N 1
ATOM 3410 C CA . THR A 1 436 ? -3.694 -9.201 42.815 1.00 83.62 436 THR A CA 1
ATOM 3411 C C . THR A 1 436 ? -3.789 -9.055 44.334 1.00 83.62 436 THR A C 1
ATOM 3413 O O . THR A 1 436 ? -3.929 -10.055 45.044 1.00 83.62 436 THR A O 1
ATOM 3416 N N . ASP A 1 437 ? -3.765 -7.825 44.844 1.00 82.62 437 ASP A N 1
ATOM 3417 C CA . ASP A 1 437 ? -4.100 -7.551 46.245 1.00 82.62 437 ASP A CA 1
ATOM 3418 C C . ASP A 1 437 ? -5.628 -7.555 46.485 1.00 82.62 437 ASP A C 1
ATOM 3420 O O . ASP A 1 437 ? -6.433 -7.691 45.556 1.00 82.62 437 ASP A O 1
ATOM 3424 N N . SER A 1 438 ? -6.044 -7.443 47.753 1.00 83.25 438 SER A N 1
ATOM 3425 C CA . SER A 1 438 ? -7.464 -7.454 48.130 1.00 83.25 438 SER A CA 1
ATOM 3426 C C . SER A 1 438 ? -8.257 -6.287 47.544 1.00 83.25 438 SER A C 1
ATOM 3428 O O . SER A 1 438 ? -9.453 -6.437 47.286 1.00 83.25 438 SER A O 1
ATOM 3430 N N . ASP A 1 439 ? -7.608 -5.142 47.336 1.00 83.88 439 ASP A N 1
ATOM 3431 C CA . ASP A 1 439 ? -8.256 -3.915 46.886 1.00 83.88 439 ASP A CA 1
ATOM 3432 C C . ASP A 1 439 ? -8.521 -3.999 45.381 1.00 83.88 439 ASP A C 1
ATOM 3434 O O . ASP A 1 439 ? -9.646 -3.757 44.937 1.00 83.88 439 ASP A O 1
ATOM 3438 N N . LEU A 1 440 ? -7.542 -4.450 44.594 1.00 85.00 440 LEU A N 1
ATOM 3439 C CA . LEU A 1 440 ? -7.729 -4.699 43.171 1.00 85.00 440 LEU A CA 1
ATOM 3440 C C . LEU A 1 440 ? -8.757 -5.808 42.924 1.00 85.00 440 LEU A C 1
ATOM 3442 O O . LEU A 1 440 ? -9.650 -5.630 42.094 1.00 85.00 440 LEU A O 1
ATOM 3446 N N . ALA A 1 441 ? -8.697 -6.916 43.670 1.00 86.44 441 ALA A N 1
ATOM 3447 C CA . ALA A 1 441 ? -9.680 -7.993 43.549 1.00 86.44 441 ALA A CA 1
ATOM 3448 C C . ALA A 1 441 ? -11.112 -7.499 43.840 1.00 86.44 441 ALA A C 1
ATOM 3450 O O . ALA A 1 441 ? -12.069 -7.887 43.160 1.00 86.44 441 ALA A O 1
ATOM 3451 N N . PHE A 1 442 ? -11.271 -6.603 44.821 1.00 87.50 442 PHE A N 1
ATOM 3452 C CA . PHE A 1 442 ? -12.552 -5.966 45.116 1.00 87.50 442 PHE A CA 1
ATOM 3453 C C . PHE A 1 442 ? -13.033 -5.083 43.958 1.00 87.50 442 PHE A C 1
ATOM 3455 O O . PHE A 1 442 ? -14.182 -5.217 43.529 1.00 87.50 442 PHE A O 1
ATOM 3462 N N . VAL A 1 443 ? -12.169 -4.213 43.429 1.00 87.19 443 VAL A N 1
ATOM 3463 C CA . VAL A 1 443 ? -12.510 -3.287 42.338 1.00 87.19 443 VAL A CA 1
ATOM 3464 C C . VAL A 1 443 ? -12.845 -4.052 41.049 1.00 87.19 443 VAL A C 1
ATOM 3466 O O . VAL A 1 443 ? -13.892 -3.799 40.450 1.00 87.19 443 VAL A O 1
ATOM 3469 N N . LEU A 1 444 ? -12.046 -5.056 40.670 1.00 85.69 444 LEU A N 1
ATOM 3470 C CA . LEU A 1 444 ? -12.316 -5.934 39.522 1.00 85.69 444 LEU A CA 1
ATOM 3471 C C . LEU A 1 444 ? -13.694 -6.600 39.631 1.00 85.69 444 LEU A C 1
ATOM 3473 O O . LEU A 1 444 ? -14.473 -6.604 38.674 1.00 85.69 444 LEU A O 1
ATOM 3477 N N . LYS A 1 445 ? -14.034 -7.114 40.818 1.00 86.94 445 LYS A N 1
ATOM 3478 C CA . LYS A 1 445 ? -15.319 -7.778 41.066 1.00 86.94 445 LYS A CA 1
ATOM 3479 C C . LYS A 1 445 ? -16.500 -6.807 41.111 1.00 86.94 445 LYS A C 1
ATOM 3481 O O . LYS A 1 445 ? -17.594 -7.187 40.682 1.00 86.94 445 LYS A O 1
ATOM 3486 N N . ARG A 1 446 ? -16.302 -5.599 41.654 1.00 86.44 446 ARG A N 1
ATOM 3487 C CA . ARG A 1 446 ? -17.335 -4.562 41.799 1.00 86.44 446 ARG A CA 1
ATOM 3488 C C . ARG A 1 446 ? -17.740 -3.986 40.449 1.00 86.44 446 ARG A C 1
ATOM 3490 O O . ARG A 1 446 ? -18.929 -3.971 40.150 1.00 86.44 446 ARG A O 1
ATOM 3497 N N . TYR A 1 447 ? -16.769 -3.525 39.666 1.00 82.69 447 TYR A N 1
ATOM 3498 C CA . TYR A 1 447 ? -17.041 -2.784 38.432 1.00 82.69 447 TYR A CA 1
ATOM 3499 C C . TYR A 1 447 ? -17.137 -3.687 37.204 1.00 82.69 447 TYR A C 1
ATOM 3501 O O . TYR A 1 447 ? -17.813 -3.322 36.250 1.00 82.69 447 TYR A O 1
ATOM 3509 N N . ARG A 1 448 ? -16.515 -4.879 37.233 1.00 79.81 448 ARG A N 1
ATOM 3510 C CA . ARG A 1 448 ? -16.541 -5.861 36.132 1.00 79.81 448 ARG A CA 1
ATOM 3511 C C . ARG A 1 448 ? -16.262 -5.227 34.766 1.00 79.81 448 ARG A C 1
ATOM 3513 O O . ARG A 1 448 ? -16.969 -5.516 33.803 1.00 79.81 448 ARG A O 1
ATOM 3520 N N . ALA A 1 449 ? -15.246 -4.368 34.706 1.00 79.25 449 ALA A N 1
ATOM 3521 C CA . ALA A 1 449 ? -14.893 -3.671 33.481 1.00 79.25 449 ALA A CA 1
ATOM 3522 C C . ALA A 1 449 ? -14.642 -4.647 32.325 1.00 79.25 449 ALA A C 1
ATOM 3524 O O . ALA A 1 449 ? -14.182 -5.782 32.527 1.00 79.25 449 ALA A O 1
ATOM 3525 N N . GLU A 1 450 ? -14.963 -4.193 31.117 1.00 79.00 450 GLU A N 1
ATOM 3526 C CA . GLU A 1 450 ? -14.741 -4.976 29.912 1.00 79.00 450 GLU A CA 1
ATOM 3527 C C . GLU A 1 450 ? -13.235 -5.203 29.691 1.00 79.00 450 GLU A C 1
ATOM 3529 O O . GLU A 1 450 ? -12.426 -4.300 29.916 1.00 79.00 450 GLU A O 1
ATOM 3534 N N . PRO A 1 451 ? -12.820 -6.413 29.284 1.00 81.19 451 PRO A N 1
ATOM 3535 C CA . PRO A 1 451 ? -11.417 -6.700 29.026 1.00 81.19 451 PRO A CA 1
ATOM 3536 C C . PRO A 1 451 ? -10.921 -5.960 27.776 1.00 81.19 451 PRO A C 1
ATOM 3538 O O . PRO A 1 451 ? -11.538 -6.033 26.714 1.00 81.19 451 PRO A O 1
ATOM 3541 N N . VAL A 1 452 ? -9.754 -5.321 27.880 1.00 83.12 452 VAL A N 1
ATOM 3542 C CA . VAL A 1 452 ? -9.110 -4.592 26.772 1.00 83.12 452 VAL A CA 1
ATOM 3543 C C . VAL A 1 452 ? -8.078 -5.472 26.048 1.00 83.12 452 VAL A C 1
ATOM 3545 O O . VAL A 1 452 ? -7.588 -6.473 26.574 1.00 83.12 452 VAL A O 1
ATOM 3548 N N . ALA A 1 453 ? -7.752 -5.131 24.801 1.00 83.62 453 ALA A N 1
ATOM 3549 C CA . ALA A 1 453 ? -6.740 -5.814 23.999 1.00 83.62 453 ALA A CA 1
ATOM 3550 C C . ALA A 1 453 ? -5.307 -5.541 24.489 1.00 83.62 453 ALA A C 1
ATOM 3552 O O . ALA A 1 453 ? -4.910 -4.386 24.581 1.00 83.62 453 ALA A O 1
ATOM 3553 N N . LEU A 1 454 ? -4.501 -6.590 24.689 1.00 86.75 454 LEU A N 1
ATOM 3554 C CA . LEU A 1 454 ? -3.084 -6.493 25.076 1.00 86.75 454 LEU A CA 1
ATOM 3555 C C . LEU A 1 454 ? -2.137 -6.688 23.876 1.00 86.75 454 LEU A C 1
ATOM 3557 O O . LEU A 1 454 ? -2.503 -7.386 22.925 1.00 86.75 454 LEU A O 1
ATOM 3561 N N . PRO A 1 455 ? -0.903 -6.143 23.919 1.00 88.81 455 PRO A N 1
ATOM 3562 C CA . PRO A 1 455 ? 0.113 -6.409 22.902 1.00 88.81 455 PRO A CA 1
ATOM 3563 C C . PRO A 1 455 ? 0.402 -7.907 22.722 1.00 88.81 455 PRO A C 1
ATOM 3565 O O . PRO A 1 455 ? 0.444 -8.676 23.686 1.00 88.81 455 PRO A O 1
ATOM 3568 N N . ASN A 1 456 ? 0.653 -8.324 21.476 1.00 86.31 456 ASN A N 1
ATOM 3569 C CA . ASN A 1 456 ? 0.833 -9.737 21.122 1.00 86.31 456 ASN A CA 1
ATOM 3570 C C . ASN A 1 456 ? 2.003 -10.397 21.870 1.00 86.31 456 ASN A C 1
ATOM 3572 O O . ASN A 1 456 ? 1.858 -11.522 22.350 1.00 86.31 456 ASN A O 1
ATOM 3576 N N . ARG A 1 457 ? 3.139 -9.705 22.030 1.00 89.81 457 ARG A N 1
ATOM 3577 C CA . ARG A 1 457 ? 4.275 -10.228 22.800 1.00 89.81 457 ARG A CA 1
ATOM 3578 C C . ARG A 1 457 ? 3.908 -10.512 24.255 1.00 89.81 457 ARG A C 1
ATOM 3580 O O . ARG A 1 457 ? 4.254 -11.580 24.747 1.00 89.81 457 ARG A O 1
ATOM 3587 N N . LEU A 1 458 ? 3.173 -9.614 24.909 1.00 90.25 458 LEU A N 1
ATOM 3588 C CA . LEU A 1 458 ? 2.740 -9.777 26.300 1.00 90.25 458 LEU A CA 1
ATOM 3589 C C . LEU A 1 458 ? 1.828 -11.005 26.444 1.00 90.25 458 LEU A C 1
ATOM 3591 O O . LEU A 1 458 ? 2.064 -11.866 27.291 1.00 90.25 458 LEU A O 1
ATOM 3595 N N . MET A 1 459 ? 0.855 -11.145 25.537 1.00 89.31 459 MET A N 1
ATOM 3596 C CA . MET A 1 459 ? -0.030 -12.313 25.480 1.00 89.31 459 MET A CA 1
ATOM 3597 C C . MET A 1 459 ? 0.731 -13.626 25.258 1.00 89.31 459 MET A C 1
ATOM 3599 O O . MET A 1 459 ? 0.419 -14.625 25.901 1.00 89.31 459 MET A O 1
ATOM 3603 N N . ARG A 1 460 ? 1.716 -13.643 24.350 1.00 87.12 460 ARG A N 1
ATOM 3604 C CA . ARG A 1 460 ? 2.522 -14.839 24.051 1.00 87.12 460 ARG A CA 1
ATOM 3605 C C . ARG A 1 460 ? 3.445 -15.210 25.203 1.00 87.12 460 ARG A C 1
ATOM 3607 O O . ARG A 1 460 ? 3.522 -16.378 25.565 1.00 87.12 460 ARG A O 1
ATOM 3614 N N . ARG A 1 461 ? 4.128 -14.219 25.778 1.00 88.94 461 ARG A N 1
ATOM 3615 C CA . ARG A 1 461 ? 5.116 -14.403 26.843 1.00 88.94 461 ARG A CA 1
ATOM 3616 C C . ARG A 1 461 ? 4.498 -14.984 28.111 1.00 88.94 461 ARG A C 1
ATOM 3618 O O . ARG A 1 461 ? 5.102 -15.851 28.732 1.00 88.94 461 ARG A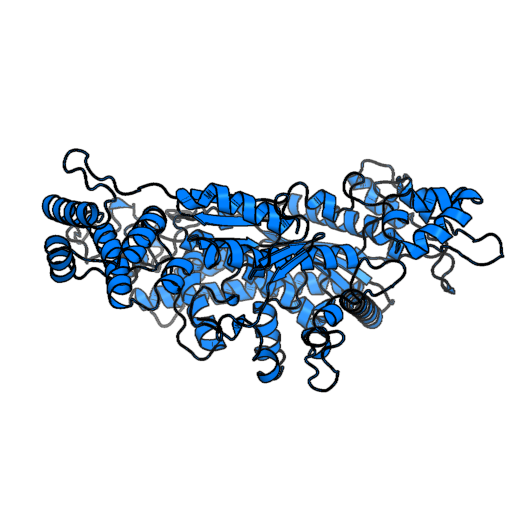 O 1
ATOM 3625 N N . HIS A 1 462 ? 3.284 -14.551 28.449 1.00 91.12 462 HIS A N 1
ATOM 3626 C CA . HIS A 1 462 ? 2.594 -14.941 29.684 1.00 91.12 462 HIS A CA 1
ATOM 3627 C C . HIS A 1 462 ? 1.416 -15.890 29.459 1.00 91.12 462 HIS A C 1
ATOM 3629 O O . HIS A 1 462 ? 0.598 -16.082 30.354 1.00 91.12 462 HIS A O 1
ATOM 3635 N N . TYR A 1 463 ? 1.324 -16.523 28.283 1.00 87.62 463 TYR A N 1
ATOM 3636 C CA . TYR A 1 463 ? 0.195 -17.380 27.893 1.00 87.62 463 TYR A CA 1
ATOM 3637 C C . TYR A 1 463 ? -0.125 -18.500 28.903 1.00 87.62 463 TYR A C 1
ATOM 3639 O O . TYR A 1 463 ? -1.283 -18.904 29.040 1.00 87.62 463 TYR A O 1
ATOM 3647 N N . ALA A 1 464 ? 0.888 -18.993 29.622 1.00 89.31 464 ALA A N 1
ATOM 3648 C CA . ALA A 1 464 ? 0.729 -20.016 30.653 1.00 89.31 464 ALA A CA 1
ATOM 3649 C C . ALA A 1 464 ? -0.085 -19.532 31.873 1.00 89.31 464 ALA A C 1
ATOM 3651 O O . ALA A 1 464 ? -0.785 -20.337 32.485 1.00 89.31 464 ALA A O 1
ATOM 3652 N N . ASN A 1 465 ? -0.046 -18.236 32.206 1.00 90.00 465 ASN A N 1
ATOM 3653 C CA . ASN A 1 465 ? -0.778 -17.646 33.330 1.00 90.00 465 ASN A CA 1
ATOM 3654 C C . ASN A 1 465 ? -2.043 -16.921 32.839 1.00 90.00 465 ASN A C 1
ATOM 3656 O O . ASN A 1 465 ? -2.116 -15.693 32.773 1.00 90.00 465 ASN A O 1
ATOM 3660 N N . ARG A 1 466 ? -3.050 -17.708 32.446 1.00 88.00 466 ARG A N 1
ATOM 3661 C CA . ARG A 1 466 ? -4.291 -17.183 31.854 1.00 88.00 466 ARG A CA 1
ATOM 3662 C C . ARG A 1 466 ? -5.108 -16.308 32.803 1.00 88.00 466 ARG A C 1
ATOM 3664 O O . ARG A 1 466 ? -5.770 -15.396 32.323 1.00 88.00 466 ARG A O 1
ATOM 3671 N N . GLU A 1 467 ? -5.077 -16.596 34.102 1.00 89.19 467 GLU A N 1
ATOM 3672 C CA . GLU A 1 467 ? -5.818 -15.837 35.117 1.00 89.19 467 GLU A CA 1
ATOM 3673 C C . GLU A 1 467 ? -5.252 -14.421 35.243 1.00 89.19 467 GLU A C 1
ATOM 3675 O O . GLU A 1 467 ? -5.969 -13.455 34.999 1.00 89.19 467 GLU A O 1
ATOM 3680 N N . ALA A 1 468 ? -3.937 -14.294 35.449 1.00 90.06 468 ALA A N 1
ATOM 3681 C CA . ALA A 1 468 ? -3.296 -12.985 35.523 1.00 90.06 468 ALA A CA 1
ATOM 3682 C C . ALA A 1 468 ? -3.391 -12.194 34.206 1.00 90.06 468 ALA A C 1
ATOM 3684 O O . ALA A 1 468 ? -3.483 -10.967 34.218 1.00 90.06 468 ALA A O 1
ATOM 3685 N N . LEU A 1 469 ? -3.396 -12.876 33.054 1.00 90.12 469 LEU A N 1
ATOM 3686 C CA . LEU A 1 469 ? -3.662 -12.228 31.768 1.00 90.12 469 LEU A CA 1
ATOM 3687 C C . LEU A 1 469 ? -5.096 -11.689 31.661 1.00 90.12 469 LEU A C 1
ATOM 3689 O O . LEU A 1 469 ? -5.285 -10.640 31.048 1.00 90.12 469 LEU A O 1
ATOM 3693 N N . ASP A 1 470 ? -6.104 -12.378 32.203 1.00 88.75 470 ASP A N 1
ATOM 3694 C CA . ASP A 1 470 ? -7.479 -11.859 32.230 1.00 88.75 470 ASP A CA 1
ATOM 3695 C C . ASP A 1 470 ? -7.572 -10.631 33.141 1.00 88.75 470 ASP A C 1
ATOM 3697 O O . ASP A 1 470 ? -8.137 -9.608 32.746 1.00 88.75 470 ASP A O 1
ATOM 3701 N N . ASP A 1 471 ? -6.918 -10.684 34.301 1.00 90.56 471 ASP A N 1
ATOM 3702 C CA . ASP A 1 471 ? -6.817 -9.544 35.209 1.00 90.56 471 ASP A CA 1
ATOM 3703 C C . ASP A 1 471 ? -6.098 -8.360 34.553 1.00 90.56 471 ASP A C 1
ATOM 3705 O O . ASP A 1 471 ? -6.608 -7.245 34.610 1.00 90.56 471 ASP A O 1
ATOM 3709 N N . ALA A 1 472 ? -4.990 -8.578 33.831 1.00 90.69 472 ALA A N 1
ATOM 3710 C CA . ALA A 1 472 ? -4.290 -7.528 33.080 1.00 90.69 472 ALA A CA 1
ATOM 3711 C C . ALA A 1 472 ? -5.223 -6.785 32.109 1.00 90.69 472 ALA A C 1
ATOM 3713 O O . ALA A 1 472 ? -5.214 -5.553 32.042 1.00 90.69 472 ALA A O 1
ATOM 3714 N N . LYS A 1 473 ? -6.064 -7.523 31.373 1.00 89.31 473 LYS A N 1
ATOM 3715 C CA . LYS A 1 473 ? -7.042 -6.933 30.445 1.00 89.31 473 LYS A CA 1
ATOM 3716 C C . LYS A 1 473 ? -8.089 -6.099 31.174 1.00 89.31 473 LYS A C 1
ATOM 3718 O O . LYS A 1 473 ? -8.486 -5.046 30.678 1.00 89.31 473 LYS A O 1
ATOM 3723 N N . ARG A 1 474 ? -8.553 -6.572 32.332 1.00 89.94 474 ARG A N 1
ATOM 3724 C CA . ARG A 1 474 ? -9.587 -5.901 33.131 1.00 89.94 474 ARG A CA 1
ATOM 3725 C C . ARG A 1 474 ? -9.049 -4.711 33.916 1.00 89.94 474 ARG A C 1
ATOM 3727 O O . ARG A 1 474 ? -9.777 -3.741 34.077 1.00 89.94 474 ARG A O 1
ATOM 3734 N N . ILE A 1 475 ? -7.793 -4.745 34.364 1.00 89.62 475 ILE A N 1
ATOM 3735 C CA . ILE A 1 475 ? -7.103 -3.600 34.978 1.00 89.62 475 ILE A CA 1
ATOM 3736 C C . ILE A 1 475 ? -7.130 -2.404 34.023 1.00 89.62 475 ILE A C 1
ATOM 3738 O O . ILE A 1 475 ? -7.452 -1.291 34.430 1.00 89.62 475 ILE A O 1
ATOM 3742 N N . LEU A 1 476 ? -6.845 -2.635 32.741 1.00 87.75 476 LEU A N 1
ATOM 3743 C CA . LEU A 1 476 ? -6.910 -1.586 31.725 1.00 87.75 476 LEU A CA 1
ATOM 3744 C C . LEU A 1 476 ? -8.341 -1.108 31.484 1.00 87.75 476 LEU A C 1
ATOM 3746 O O . LEU A 1 476 ? -8.573 0.097 31.446 1.00 87.75 476 LEU A O 1
ATOM 3750 N N . GLY A 1 477 ? -9.303 -2.031 31.404 1.00 84.31 477 GLY A N 1
ATOM 3751 C CA . GLY A 1 477 ? -10.721 -1.680 31.294 1.00 84.31 477 GLY A CA 1
ATOM 3752 C C . GLY A 1 477 ? -11.216 -0.828 32.465 1.00 84.31 477 GLY A C 1
ATOM 3753 O O . GLY A 1 477 ? -11.997 0.098 32.274 1.00 84.31 477 GLY A O 1
ATOM 3754 N N . LEU A 1 478 ? -10.730 -1.094 33.681 1.00 86.31 478 LEU A N 1
ATOM 3755 C CA . LEU A 1 478 ? -11.033 -0.287 34.862 1.00 86.31 478 LEU A CA 1
ATOM 3756 C C . LEU A 1 478 ? -10.499 1.143 34.731 1.00 86.31 478 LEU A C 1
ATOM 3758 O O . LEU A 1 478 ? -11.193 2.082 35.112 1.00 86.31 478 LEU A O 1
ATOM 3762 N N . LEU A 1 479 ? -9.282 1.320 34.214 1.00 84.31 479 LEU A N 1
ATOM 3763 C CA . LEU A 1 479 ? -8.709 2.652 34.017 1.00 84.31 479 LEU A CA 1
ATOM 3764 C C . LEU A 1 479 ? -9.423 3.430 32.905 1.00 84.31 479 LEU A C 1
ATOM 3766 O O . LEU A 1 479 ? -9.611 4.637 33.047 1.00 84.31 479 LEU A O 1
ATOM 3770 N N . GLU A 1 480 ? -9.860 2.753 31.838 1.00 79.94 480 GLU A N 1
ATOM 3771 C CA . GLU A 1 480 ? -10.699 3.368 30.801 1.00 79.94 480 GLU A CA 1
ATOM 3772 C C . GLU A 1 480 ? -12.047 3.814 31.386 1.00 79.94 480 GLU A C 1
ATOM 3774 O O . GLU A 1 480 ? -12.414 4.976 31.215 1.00 79.94 480 GLU A O 1
ATOM 3779 N N . LEU A 1 481 ? -12.704 2.957 32.179 1.00 81.38 481 LEU A N 1
ATOM 3780 C CA . LEU A 1 481 ? -13.933 3.292 32.906 1.00 81.38 481 LEU A CA 1
ATOM 3781 C C . LEU A 1 481 ? -13.733 4.497 33.840 1.00 81.38 481 LEU A C 1
ATOM 3783 O O . LEU A 1 481 ? -14.533 5.424 33.842 1.00 81.38 481 LEU A O 1
ATOM 3787 N N . ALA A 1 482 ? -12.643 4.526 34.610 1.00 81.25 482 ALA A N 1
ATOM 3788 C CA . ALA A 1 482 ? -12.344 5.625 35.531 1.00 81.25 482 ALA A CA 1
ATOM 3789 C C . ALA A 1 482 ? -12.090 6.973 34.828 1.00 81.25 482 ALA A C 1
ATOM 3791 O O . ALA A 1 482 ? -12.115 8.013 35.486 1.00 81.25 482 ALA A O 1
ATOM 3792 N N . GLY A 1 483 ? -11.809 6.964 33.521 1.00 72.69 483 GLY A N 1
ATOM 3793 C CA . GLY A 1 483 ? -11.641 8.164 32.702 1.00 72.69 483 GLY A CA 1
ATOM 3794 C C . GLY A 1 483 ? -12.938 8.691 32.077 1.00 72.69 483 GLY A C 1
ATOM 3795 O O . GLY A 1 483 ? -12.911 9.748 31.442 1.00 72.69 483 GLY A O 1
ATOM 3796 N N . GLU A 1 484 ? -14.060 7.982 32.218 1.00 75.44 484 GLU A N 1
ATOM 3797 C CA . GLU A 1 484 ? -15.342 8.395 31.647 1.00 75.44 484 GLU A CA 1
ATOM 3798 C C . GLU A 1 484 ? -15.990 9.530 32.453 1.00 75.44 484 GLU A C 1
ATOM 3800 O O . GLU A 1 484 ? -16.032 9.513 33.680 1.00 75.44 484 GLU A O 1
ATOM 3805 N N . ALA A 1 485 ? -16.550 10.520 31.749 1.00 60.22 485 ALA A N 1
ATOM 3806 C CA . ALA A 1 485 ? -17.113 11.731 32.359 1.00 60.22 485 ALA A CA 1
ATOM 3807 C C . ALA A 1 485 ? -18.347 11.483 33.250 1.00 60.22 485 ALA A C 1
ATOM 3809 O O . ALA A 1 485 ? -18.714 12.355 34.035 1.00 60.22 485 ALA A O 1
ATOM 3810 N N . ASP A 1 486 ? -18.987 10.321 33.109 1.00 67.19 486 ASP A N 1
ATOM 3811 C CA . ASP A 1 486 ? -20.187 9.941 33.856 1.00 67.19 486 ASP A CA 1
ATOM 3812 C C . ASP A 1 486 ? -19.863 9.160 35.151 1.00 67.19 486 ASP A C 1
ATOM 3814 O O . ASP A 1 486 ? -20.780 8.831 35.908 1.00 67.19 486 ASP A O 1
ATOM 3818 N N . VAL A 1 487 ? -18.581 8.874 35.426 1.00 73.94 487 VAL A N 1
ATOM 3819 C CA . VAL A 1 487 ? -18.125 8.183 36.644 1.00 73.94 487 VAL A CA 1
ATOM 3820 C C . VAL A 1 487 ? -17.827 9.188 37.758 1.00 73.94 487 VAL A C 1
ATOM 3822 O O . VAL A 1 487 ? -17.210 10.228 37.538 1.00 73.94 487 VAL A O 1
ATOM 3825 N N . ASP A 1 488 ? -18.270 8.870 38.977 1.00 82.56 488 ASP A N 1
ATOM 3826 C CA . ASP A 1 488 ? -18.058 9.716 40.152 1.00 82.56 488 ASP A CA 1
ATOM 3827 C C . ASP A 1 488 ? -16.564 9.848 40.497 1.00 82.56 488 ASP A C 1
ATOM 3829 O O . ASP A 1 488 ? -15.802 8.878 40.456 1.00 82.56 488 ASP A O 1
ATOM 3833 N N . GLU A 1 489 ? -16.138 11.053 40.884 1.00 83.38 489 GLU A N 1
ATOM 3834 C CA . GLU A 1 489 ? -14.732 11.370 41.157 1.00 83.38 489 GLU A CA 1
ATOM 3835 C C . GLU A 1 489 ? -14.142 10.507 42.292 1.00 83.38 489 GLU A C 1
ATOM 3837 O O . GLU A 1 489 ? -12.959 10.151 42.263 1.00 83.38 489 GLU A O 1
ATOM 3842 N N . GLN A 1 490 ? -14.959 10.099 43.272 1.00 83.50 490 GLN A N 1
ATOM 3843 C CA . GLN A 1 490 ? -14.522 9.210 44.350 1.00 83.50 490 GLN A CA 1
ATOM 3844 C C . GLN A 1 490 ? -14.318 7.778 43.851 1.00 83.50 490 GLN A C 1
ATOM 3846 O O . GLN A 1 490 ? -13.343 7.128 44.242 1.00 83.50 490 GLN A O 1
ATOM 3851 N N . GLU A 1 491 ? -15.197 7.292 42.972 1.00 83.38 491 GLU A N 1
ATOM 3852 C CA . GLU A 1 491 ? -15.073 5.964 42.362 1.00 83.38 491 GLU A CA 1
ATOM 3853 C C . GLU A 1 491 ? -13.858 5.894 41.432 1.00 83.38 491 GLU A C 1
ATOM 3855 O O . GLU A 1 491 ? -13.036 4.981 41.556 1.00 83.38 491 GLU A O 1
ATOM 3860 N N . ALA A 1 492 ? -13.669 6.909 40.584 1.00 83.94 492 ALA A N 1
ATOM 3861 C CA . ALA A 1 492 ? -12.489 7.034 39.735 1.00 83.94 492 ALA A CA 1
ATOM 3862 C C . ALA A 1 492 ? -11.194 7.079 40.567 1.00 83.94 492 ALA A C 1
ATOM 3864 O O . ALA A 1 492 ? -10.202 6.425 40.232 1.00 83.94 492 ALA A O 1
ATOM 3865 N N . SER A 1 493 ? -11.189 7.805 41.691 1.00 85.31 493 SER A N 1
ATOM 3866 C CA . SER A 1 493 ? -10.043 7.864 42.609 1.00 85.31 493 SER A CA 1
ATOM 3867 C C . SER A 1 493 ? -9.742 6.509 43.263 1.00 85.31 493 SER A C 1
ATOM 3869 O O . SER A 1 493 ? -8.574 6.127 43.386 1.00 85.31 493 SER A O 1
ATOM 3871 N N . ALA A 1 494 ? -10.775 5.749 43.646 1.00 85.81 494 ALA A N 1
ATOM 3872 C CA . ALA A 1 494 ? -10.624 4.418 44.231 1.00 85.81 494 ALA A CA 1
ATOM 3873 C C . ALA A 1 494 ? -10.021 3.415 43.234 1.00 85.81 494 ALA A C 1
ATOM 3875 O O . ALA A 1 494 ? -9.067 2.715 43.579 1.00 85.81 494 ALA A O 1
ATOM 3876 N N . ILE A 1 495 ? -10.517 3.404 41.991 1.00 86.75 495 ILE A N 1
ATOM 3877 C CA . ILE A 1 495 ? -9.980 2.568 40.907 1.00 86.75 495 ILE A CA 1
ATOM 3878 C C . ILE A 1 495 ? -8.503 2.894 40.667 1.00 86.75 495 ILE A C 1
ATOM 3880 O O . ILE A 1 495 ? -7.646 2.012 40.737 1.00 86.75 495 ILE A O 1
ATOM 3884 N N . ASN A 1 496 ? -8.190 4.175 40.449 1.00 86.38 496 ASN A N 1
ATOM 3885 C CA . ASN A 1 496 ? -6.825 4.623 40.180 1.00 86.38 496 ASN A CA 1
ATOM 3886 C C . ASN A 1 496 ? -5.856 4.259 41.313 1.00 86.38 496 ASN A C 1
ATOM 3888 O O . ASN A 1 496 ? -4.704 3.912 41.054 1.00 86.38 496 ASN A O 1
ATOM 3892 N N . ARG A 1 497 ? -6.307 4.326 42.571 1.00 86.00 497 ARG A N 1
ATOM 3893 C CA . ARG A 1 497 ? -5.493 3.958 43.735 1.00 86.00 497 ARG A CA 1
ATOM 3894 C C . ARG A 1 497 ? -5.186 2.465 43.771 1.00 86.00 497 ARG A C 1
ATOM 3896 O O . ARG A 1 497 ? -4.021 2.121 43.954 1.00 86.00 497 ARG A O 1
ATOM 3903 N N . ALA A 1 498 ? -6.194 1.612 43.586 1.00 87.00 498 ALA A N 1
ATOM 3904 C CA . ALA A 1 498 ? -6.012 0.161 43.590 1.00 87.00 498 ALA A CA 1
ATOM 3905 C C . ALA A 1 498 ? -5.031 -0.267 42.488 1.00 87.00 498 ALA A C 1
ATOM 3907 O O . ALA A 1 498 ? -4.039 -0.938 42.756 1.00 87.00 498 ALA A O 1
ATOM 3908 N N . VAL A 1 499 ? -5.224 0.235 41.264 1.00 87.56 499 VAL A N 1
ATOM 3909 C CA . VAL A 1 499 ? -4.340 -0.101 40.139 1.00 87.56 499 VAL A CA 1
ATOM 3910 C C . VAL A 1 499 ? -2.907 0.401 40.358 1.00 87.56 499 VAL A C 1
ATOM 3912 O O . VAL A 1 499 ? -1.954 -0.331 40.093 1.00 87.56 499 VAL A O 1
ATOM 3915 N N . ARG A 1 500 ? -2.727 1.618 40.897 1.00 86.00 500 ARG A N 1
ATOM 3916 C CA . ARG A 1 500 ? -1.398 2.153 41.258 1.00 86.00 500 ARG A CA 1
ATOM 3917 C C . ARG A 1 500 ? -0.676 1.288 42.284 1.00 86.00 500 ARG A C 1
ATOM 3919 O O . ARG A 1 500 ? 0.534 1.121 42.178 1.00 86.00 500 ARG A O 1
ATOM 3926 N N . GLN A 1 501 ? -1.389 0.778 43.284 1.00 83.44 501 GLN A N 1
ATOM 3927 C CA . GLN A 1 501 ? -0.790 -0.065 44.317 1.00 83.44 501 GLN A CA 1
ATOM 3928 C C . GLN A 1 501 ? -0.352 -1.419 43.758 1.00 83.44 501 GLN A C 1
ATOM 3930 O O . GLN A 1 501 ? 0.733 -1.880 44.107 1.00 83.44 501 GLN A O 1
ATOM 3935 N N . THR A 1 502 ? -1.131 -2.006 42.846 1.00 85.25 502 THR A N 1
ATOM 3936 C CA . THR A 1 502 ? -0.794 -3.304 42.251 1.00 85.25 502 THR A CA 1
ATOM 3937 C C . THR A 1 502 ? 0.315 -3.220 41.197 1.00 85.25 502 THR A C 1
ATOM 3939 O O . THR A 1 502 ? 1.247 -4.019 41.230 1.00 85.25 502 THR A O 1
ATOM 3942 N N . LEU A 1 503 ? 0.252 -2.262 40.263 1.00 83.56 503 LEU A N 1
ATOM 3943 C CA . LEU A 1 503 ? 1.239 -2.137 39.173 1.00 83.56 503 LEU A CA 1
ATOM 3944 C C . LEU A 1 503 ? 2.522 -1.401 39.589 1.00 83.56 503 LEU A C 1
ATOM 3946 O O . LEU A 1 503 ? 3.427 -1.177 38.782 1.00 83.56 503 LEU A O 1
ATOM 3950 N N . GLY A 1 504 ? 2.596 -0.977 40.847 1.00 70.38 504 GLY A N 1
ATOM 3951 C CA . GLY A 1 504 ? 3.707 -0.209 41.359 1.00 70.38 504 GLY A CA 1
ATOM 3952 C C . GLY A 1 504 ? 4.969 -1.004 41.613 1.00 70.38 504 GLY A C 1
ATOM 3953 O O . GLY A 1 504 ? 4.975 -1.964 42.371 1.00 70.38 504 GLY A O 1
ATOM 3954 N N . THR A 1 505 ? 6.084 -0.529 41.065 1.00 58.03 505 THR A N 1
ATOM 3955 C CA . THR A 1 505 ? 7.404 -1.154 41.232 1.00 58.03 505 THR A CA 1
ATOM 3956 C C . THR A 1 505 ? 8.109 -0.784 42.545 1.00 58.03 505 THR A C 1
ATOM 3958 O O . THR A 1 505 ? 9.142 -1.366 42.874 1.00 58.03 505 THR A O 1
ATOM 3961 N N . SER A 1 506 ? 7.576 0.157 43.336 1.00 49.00 506 SER A N 1
ATOM 3962 C CA . SER A 1 506 ? 8.220 0.630 44.569 1.00 49.00 506 SER A CA 1
ATOM 3963 C C . SER A 1 506 ? 7.727 -0.109 45.818 1.00 49.00 506 SER A C 1
ATOM 3965 O O . SER A 1 506 ? 6.568 0.011 46.210 1.00 49.00 506 SER A O 1
ATOM 3967 N N . LYS A 1 507 ? 8.647 -0.789 46.519 1.00 47.66 507 LYS A N 1
ATOM 3968 C CA . LYS A 1 507 ? 8.456 -1.256 47.909 1.00 47.66 507 LYS A CA 1
ATOM 3969 C C . LYS A 1 507 ? 8.561 -0.122 48.943 1.00 47.66 507 LYS A C 1
ATOM 3971 O O . LYS A 1 507 ? 8.282 -0.347 50.122 1.00 47.66 507 LYS A O 1
ATOM 3976 N N . ASP A 1 508 ? 8.946 1.086 48.528 1.00 45.25 508 ASP A N 1
ATOM 3977 C CA . ASP A 1 508 ? 9.035 2.248 49.408 1.00 45.25 508 ASP A CA 1
ATOM 3978 C C . ASP A 1 508 ? 7.669 2.916 49.563 1.00 45.25 508 ASP A C 1
ATOM 3980 O O . ASP A 1 508 ? 7.234 3.698 48.719 1.00 45.25 508 ASP A O 1
ATOM 3984 N N . LYS A 1 509 ? 7.030 2.686 50.717 1.00 49.22 509 LYS A N 1
ATOM 3985 C CA . LYS A 1 509 ? 5.770 3.326 51.149 1.00 49.22 509 LYS A CA 1
ATOM 3986 C C . LYS A 1 509 ? 5.821 4.868 51.220 1.00 49.22 509 LYS A C 1
ATOM 3988 O O . LYS A 1 509 ? 4.823 5.481 51.586 1.00 49.22 509 LYS A O 1
ATOM 3993 N N . LYS A 1 510 ? 6.972 5.496 50.942 1.00 48.44 510 LYS A N 1
ATOM 3994 C CA . LYS A 1 510 ? 7.192 6.950 51.031 1.00 48.44 510 LYS A CA 1
ATOM 3995 C C . LYS A 1 510 ? 7.112 7.693 49.696 1.00 48.44 510 LYS A C 1
ATOM 3997 O O . LYS A 1 510 ? 6.867 8.893 49.732 1.00 48.44 510 LYS A O 1
ATOM 4002 N N . ASN A 1 511 ? 7.283 7.019 48.556 1.00 50.19 511 ASN A N 1
ATOM 4003 C CA . ASN A 1 511 ? 7.136 7.645 47.241 1.00 50.19 511 ASN A CA 1
ATOM 4004 C C . ASN A 1 511 ? 5.851 7.155 46.575 1.00 50.19 511 ASN A C 1
ATOM 4006 O O . ASN A 1 511 ? 5.616 5.954 46.463 1.00 50.19 511 ASN A O 1
ATOM 4010 N N . GLU A 1 512 ? 5.020 8.101 46.144 1.00 57.19 512 GLU A N 1
ATOM 4011 C CA . GLU A 1 512 ? 3.789 7.826 45.412 1.00 57.19 512 GLU A CA 1
ATOM 4012 C C . GLU A 1 512 ? 4.130 7.062 44.124 1.00 57.19 512 GLU A C 1
ATOM 4014 O O . GLU A 1 512 ? 4.859 7.563 43.265 1.00 57.19 512 GLU A O 1
ATOM 4019 N N . VAL A 1 513 ? 3.648 5.823 44.007 1.00 63.81 513 VAL A N 1
ATOM 4020 C CA . VAL A 1 513 ? 3.838 5.025 42.797 1.00 63.81 513 VAL A CA 1
ATOM 4021 C C . VAL A 1 513 ? 3.112 5.714 41.644 1.00 63.81 513 VAL A C 1
ATOM 4023 O O . VAL A 1 513 ? 1.889 5.873 41.674 1.00 63.81 513 VAL A O 1
ATOM 4026 N N . LYS A 1 514 ? 3.863 6.088 40.605 1.00 74.12 514 LYS A N 1
ATOM 4027 C CA . LYS A 1 514 ? 3.302 6.642 39.374 1.00 74.12 514 LYS A CA 1
ATOM 4028 C C . LYS A 1 514 ? 3.137 5.550 38.324 1.00 74.12 514 LYS A C 1
ATOM 4030 O O . LYS A 1 514 ? 4.058 4.782 38.060 1.00 74.12 514 LYS A O 1
ATOM 4035 N N . LEU A 1 515 ? 1.945 5.510 37.743 1.00 84.94 515 LEU A N 1
ATOM 4036 C CA . LEU A 1 515 ? 1.684 4.783 36.510 1.00 84.94 515 LEU A CA 1
ATOM 4037 C C . LEU A 1 515 ? 2.317 5.538 35.343 1.00 84.94 515 LEU A C 1
ATOM 4039 O O . LEU A 1 515 ? 2.306 6.772 35.328 1.00 84.94 515 LEU A O 1
ATOM 4043 N N . GLU A 1 516 ? 2.844 4.794 34.380 1.00 87.56 516 GLU A N 1
ATOM 4044 C CA . GLU A 1 516 ? 3.301 5.353 33.122 1.00 87.56 516 GLU A CA 1
ATOM 4045 C C . GLU A 1 516 ? 2.096 5.898 32.349 1.00 87.56 516 GLU A C 1
ATOM 4047 O O . GLU A 1 516 ? 1.070 5.237 32.187 1.00 87.56 516 GLU A O 1
ATOM 4052 N N . ALA A 1 517 ? 2.217 7.144 31.906 1.00 88.12 517 ALA A N 1
ATOM 4053 C CA . ALA A 1 517 ? 1.182 7.854 31.161 1.00 88.12 517 ALA A CA 1
ATOM 4054 C C . ALA A 1 517 ? 1.617 8.138 29.719 1.00 88.12 517 ALA A C 1
ATOM 4056 O O . ALA A 1 517 ? 0.805 8.575 28.901 1.00 88.12 517 ALA A O 1
ATOM 4057 N N . TYR A 1 518 ? 2.892 7.898 29.410 1.00 91.00 518 TYR A N 1
ATOM 4058 C CA . TYR A 1 518 ? 3.473 8.143 28.108 1.00 91.00 518 TYR A CA 1
ATOM 4059 C C . TYR A 1 518 ? 3.613 6.848 27.314 1.00 91.00 518 TYR A C 1
ATOM 4061 O O . TYR A 1 518 ? 4.014 5.797 27.805 1.00 91.00 518 TYR A O 1
ATOM 4069 N N . TYR A 1 519 ? 3.318 6.964 26.030 1.00 92.81 519 TYR A N 1
ATOM 4070 C CA . TYR A 1 519 ? 3.627 5.985 25.003 1.00 92.81 519 TYR A CA 1
ATOM 4071 C C . TYR A 1 519 ? 4.390 6.712 23.895 1.00 92.81 519 TYR A C 1
ATOM 4073 O O . TYR A 1 519 ? 4.386 7.945 23.824 1.00 92.81 519 TYR A O 1
ATOM 4081 N N . ALA A 1 520 ? 5.038 5.958 23.021 1.00 94.25 520 ALA A N 1
ATOM 4082 C CA . ALA A 1 520 ? 5.739 6.502 21.874 1.00 94.25 520 ALA A CA 1
ATOM 4083 C C . ALA A 1 520 ? 4.988 6.186 20.579 1.00 94.25 520 ALA A C 1
ATOM 4085 O O . ALA A 1 520 ? 4.497 5.071 20.389 1.00 94.25 520 ALA A O 1
ATOM 4086 N N . LEU A 1 521 ? 4.941 7.165 19.674 1.00 92.06 521 LEU A N 1
ATOM 4087 C CA . LEU A 1 521 ? 4.646 6.938 18.263 1.00 92.06 521 LEU A CA 1
ATOM 4088 C C . LEU A 1 521 ? 5.967 6.943 17.502 1.00 92.06 521 LEU A C 1
ATOM 4090 O O . LEU A 1 521 ? 6.681 7.944 17.496 1.00 92.06 521 LEU A O 1
ATOM 4094 N N . LEU A 1 522 ? 6.285 5.814 16.883 1.00 92.81 522 LEU A N 1
ATOM 4095 C CA . LEU A 1 522 ? 7.449 5.650 16.030 1.00 92.81 522 LEU A CA 1
ATOM 4096 C C . LEU A 1 522 ? 7.019 5.833 14.581 1.00 92.81 522 LEU A C 1
ATOM 4098 O O . LEU A 1 522 ? 6.202 5.054 14.098 1.00 92.81 522 LEU A O 1
ATOM 4102 N N . MET A 1 523 ? 7.595 6.824 13.906 1.00 91.25 523 MET A N 1
ATOM 4103 C CA . MET A 1 523 ? 7.468 7.028 12.467 1.00 91.25 523 MET A CA 1
ATOM 4104 C C . MET A 1 523 ? 8.856 6.908 11.833 1.00 91.25 523 MET A C 1
ATOM 4106 O O . MET A 1 523 ? 9.784 7.589 12.271 1.00 91.25 523 MET A O 1
ATOM 4110 N N . MET A 1 524 ? 9.003 6.030 10.845 1.00 90.94 524 MET A N 1
ATOM 4111 C CA . MET A 1 524 ? 10.228 5.839 10.066 1.00 90.94 524 MET A CA 1
ATOM 4112 C C . MET A 1 524 ? 9.894 5.951 8.580 1.00 90.94 524 MET A C 1
ATOM 4114 O O . MET A 1 524 ? 8.824 5.506 8.173 1.00 90.94 524 MET A O 1
ATOM 4118 N N . ASP A 1 525 ? 10.812 6.535 7.817 1.00 89.50 525 ASP A N 1
ATOM 4119 C CA . ASP A 1 525 ? 10.721 6.771 6.373 1.00 89.50 525 ASP A CA 1
ATOM 4120 C C . ASP A 1 525 ? 12.098 6.468 5.756 1.00 89.50 525 ASP A C 1
ATOM 4122 O O . ASP A 1 525 ? 13.136 6.670 6.406 1.00 89.50 525 ASP A O 1
ATOM 4126 N N . GLY A 1 526 ? 12.118 5.921 4.544 1.00 87.81 526 GLY A N 1
ATOM 4127 C CA . GLY A 1 526 ? 13.331 5.545 3.838 1.00 87.81 526 GLY A CA 1
ATOM 4128 C C . GLY A 1 526 ? 14.026 6.750 3.206 1.00 87.81 526 GLY A C 1
ATOM 4129 O O . GLY A 1 526 ? 13.513 7.422 2.310 1.00 87.81 526 GLY A O 1
ATOM 4130 N N . ASP A 1 527 ? 15.281 6.982 3.588 1.00 88.50 527 ASP A N 1
ATOM 4131 C CA . ASP A 1 527 ? 16.057 8.079 3.016 1.00 88.50 527 ASP A CA 1
ATOM 4132 C C . ASP A 1 527 ? 16.258 7.913 1.500 1.00 88.50 527 ASP A C 1
ATOM 4134 O O . ASP A 1 527 ? 16.881 6.963 1.020 1.00 88.50 527 ASP A O 1
ATOM 4138 N N . ARG A 1 528 ? 15.808 8.916 0.734 1.00 86.50 528 ARG A N 1
ATOM 4139 C CA . ARG A 1 528 ? 16.049 9.044 -0.715 1.00 86.50 528 ARG A CA 1
ATOM 4140 C C . ARG A 1 528 ? 15.546 7.854 -1.543 1.00 86.50 528 ARG A C 1
ATOM 4142 O O . ARG A 1 528 ? 16.115 7.570 -2.601 1.00 86.50 528 ARG A O 1
ATOM 4149 N N . MET A 1 529 ? 14.454 7.205 -1.140 1.00 84.62 529 MET A N 1
ATOM 4150 C CA . MET A 1 529 ? 13.894 6.077 -1.896 1.00 84.62 529 MET A CA 1
ATOM 4151 C C . MET A 1 529 ? 13.575 6.414 -3.354 1.00 84.62 529 MET A C 1
ATOM 4153 O O . MET A 1 529 ? 13.869 5.619 -4.243 1.00 84.62 529 MET A O 1
ATOM 4157 N N . GLY A 1 530 ? 13.095 7.628 -3.639 1.00 79.44 530 GLY A N 1
ATOM 4158 C CA . GLY A 1 530 ? 12.912 8.098 -5.018 1.00 79.44 530 GLY A CA 1
ATOM 4159 C C . GLY A 1 530 ? 14.215 8.162 -5.831 1.00 79.44 530 GLY A C 1
ATOM 4160 O O . GLY A 1 530 ? 14.218 7.832 -7.015 1.00 79.44 530 GLY A O 1
ATOM 4161 N N . ALA A 1 531 ? 15.341 8.522 -5.205 1.00 82.25 531 ALA A N 1
ATOM 4162 C CA . ALA A 1 531 ? 16.657 8.548 -5.853 1.00 82.25 531 ALA A CA 1
ATOM 4163 C C . ALA A 1 531 ? 17.181 7.123 -6.114 1.00 82.25 531 ALA A C 1
ATOM 4165 O O . ALA A 1 531 ? 17.702 6.828 -7.188 1.00 82.25 531 ALA A O 1
ATOM 4166 N N . ILE A 1 532 ? 16.968 6.207 -5.164 1.00 85.19 532 ILE A N 1
ATOM 4167 C CA . ILE A 1 532 ? 17.313 4.785 -5.311 1.00 85.19 532 ILE A CA 1
ATOM 4168 C C . ILE A 1 532 ? 16.491 4.150 -6.446 1.00 85.19 532 ILE A C 1
ATOM 4170 O O . ILE A 1 532 ? 17.045 3.468 -7.311 1.00 85.19 532 ILE A O 1
ATOM 4174 N N . LEU A 1 533 ? 15.184 4.429 -6.482 1.00 79.88 533 LEU A N 1
ATOM 4175 C CA . LEU A 1 533 ? 14.242 3.965 -7.506 1.00 79.88 533 LEU A CA 1
ATOM 4176 C C . LEU A 1 533 ? 14.362 4.695 -8.848 1.00 79.88 533 LEU A C 1
ATOM 4178 O O . LEU A 1 533 ? 13.692 4.292 -9.791 1.00 79.88 533 LEU A O 1
ATOM 4182 N N . SER A 1 534 ? 15.170 5.745 -8.971 1.00 76.12 534 SER A N 1
ATOM 4183 C CA . SER A 1 534 ? 15.506 6.368 -10.265 1.00 76.12 534 SER A CA 1
ATOM 4184 C C . SER A 1 534 ? 16.923 6.024 -10.727 1.00 76.12 534 SER A C 1
ATOM 4186 O O . SER A 1 534 ? 17.271 6.267 -11.879 1.00 76.12 534 SER A O 1
ATOM 4188 N N . GLY A 1 535 ? 17.725 5.386 -9.867 1.00 76.56 535 GLY A N 1
ATOM 4189 C CA . GLY A 1 535 ? 19.103 5.018 -10.177 1.00 76.56 535 GLY A CA 1
ATOM 4190 C C . GLY A 1 535 ? 20.071 6.199 -10.111 1.00 76.56 535 GLY A C 1
ATOM 4191 O O . GLY A 1 535 ? 21.022 6.228 -10.889 1.00 76.56 535 GLY A O 1
ATOM 4192 N N . ASP A 1 536 ? 19.839 7.147 -9.194 1.00 82.12 536 ASP A N 1
ATOM 4193 C CA . ASP A 1 536 ? 20.697 8.317 -8.973 1.00 82.12 536 ASP A CA 1
ATOM 4194 C C . ASP A 1 536 ? 22.175 7.930 -8.814 1.00 82.12 536 ASP A C 1
ATOM 4196 O O . ASP A 1 536 ? 22.507 6.923 -8.174 1.00 82.12 536 ASP A O 1
ATOM 4200 N N . GLU A 1 537 ? 23.078 8.757 -9.346 1.00 76.94 537 GLU A N 1
ATOM 4201 C CA . GLU A 1 537 ? 24.515 8.464 -9.399 1.00 76.94 537 GLU A CA 1
ATOM 4202 C C . GLU A 1 537 ? 25.139 8.212 -8.016 1.00 76.94 537 GLU A C 1
ATOM 4204 O O . GLU A 1 537 ? 26.095 7.433 -7.902 1.00 76.94 537 GLU A O 1
ATOM 4209 N N . ASN A 1 538 ? 24.581 8.808 -6.955 1.00 83.06 538 ASN A N 1
ATOM 4210 C CA . ASN A 1 538 ? 25.064 8.637 -5.585 1.00 83.06 538 ASN A CA 1
ATOM 4211 C C . ASN A 1 538 ? 24.608 7.319 -4.945 1.00 83.06 538 ASN A C 1
ATOM 4213 O O . ASN A 1 538 ? 25.206 6.876 -3.967 1.00 83.06 538 ASN A O 1
ATOM 4217 N N . THR A 1 539 ? 23.557 6.694 -5.479 1.00 83.62 539 THR A N 1
ATOM 4218 C CA . THR A 1 539 ? 22.953 5.467 -4.928 1.00 83.62 539 THR A CA 1
ATOM 4219 C C . THR A 1 539 ? 23.237 4.234 -5.786 1.00 83.62 539 THR A C 1
ATOM 4221 O O . THR A 1 539 ? 23.198 3.101 -5.306 1.00 83.62 539 THR A O 1
ATOM 4224 N N . ALA A 1 540 ? 23.549 4.428 -7.068 1.00 86.81 540 ALA A N 1
ATOM 4225 C CA . ALA A 1 540 ? 23.850 3.346 -7.987 1.00 86.81 540 ALA A CA 1
ATOM 4226 C C . ALA A 1 540 ? 25.279 2.802 -7.813 1.00 86.81 540 ALA A C 1
ATOM 4228 O O . ALA A 1 540 ? 26.264 3.540 -7.680 1.00 86.81 540 ALA A O 1
ATOM 4229 N N . ILE A 1 541 ? 25.398 1.476 -7.895 1.00 90.31 541 ILE A N 1
ATOM 4230 C CA . ILE A 1 541 ? 26.680 0.789 -8.077 1.00 90.31 541 ILE A CA 1
ATOM 4231 C C . ILE A 1 541 ? 27.130 0.891 -9.540 1.00 90.31 541 ILE A C 1
ATOM 4233 O O . ILE A 1 541 ? 26.319 1.157 -10.428 1.00 90.31 541 ILE A O 1
ATOM 4237 N N . SER A 1 542 ? 28.418 0.686 -9.811 1.00 93.00 542 SER A N 1
ATOM 4238 C CA . SER A 1 542 ? 28.906 0.620 -11.193 1.00 93.00 542 SER A CA 1
ATOM 4239 C C . SER A 1 542 ? 28.561 -0.715 -11.860 1.00 93.00 542 SER A C 1
ATOM 4241 O O . SER A 1 542 ? 28.304 -1.707 -11.172 1.00 93.00 542 SER A O 1
ATOM 4243 N N . TYR A 1 543 ? 28.605 -0.776 -13.196 1.00 91.94 543 TYR A N 1
ATOM 4244 C CA . TYR A 1 543 ? 28.463 -2.049 -13.917 1.00 91.94 543 TYR A CA 1
ATOM 4245 C C . TYR A 1 543 ? 29.479 -3.085 -13.433 1.00 91.94 543 TYR A C 1
ATOM 4247 O O . TYR A 1 543 ? 29.092 -4.207 -13.111 1.00 91.94 543 TYR A O 1
ATOM 4255 N N . ARG A 1 544 ? 30.750 -2.696 -13.266 1.00 94.25 544 ARG A N 1
ATOM 4256 C CA . ARG A 1 544 ? 31.789 -3.594 -12.741 1.00 94.25 544 ARG A CA 1
ATOM 4257 C C . ARG A 1 544 ? 31.416 -4.161 -11.366 1.00 94.25 544 ARG A C 1
ATOM 4259 O O . ARG A 1 544 ? 31.607 -5.347 -11.126 1.00 94.25 544 ARG A O 1
ATOM 4266 N N . ALA A 1 545 ? 30.890 -3.329 -10.465 1.00 93.44 545 ALA A N 1
ATOM 4267 C CA . ALA A 1 545 ? 30.519 -3.757 -9.116 1.00 93.44 545 ALA A CA 1
ATOM 4268 C C . ALA A 1 545 ? 29.319 -4.720 -9.096 1.00 93.44 545 ALA A C 1
ATOM 4270 O O . ALA A 1 545 ? 29.187 -5.492 -8.153 1.00 93.44 545 ALA A O 1
ATOM 4271 N N . SER A 1 546 ? 28.471 -4.698 -10.131 1.00 91.81 546 SER A N 1
ATOM 4272 C CA . SER A 1 546 ? 27.345 -5.633 -10.262 1.00 91.81 546 SER A CA 1
ATOM 4273 C C . SER A 1 546 ? 27.750 -7.039 -10.714 1.00 91.81 546 SER A C 1
ATOM 4275 O O . SER A 1 546 ? 26.957 -7.970 -10.607 1.00 91.81 546 SER A O 1
ATOM 4277 N N . PHE A 1 547 ? 28.968 -7.208 -11.231 1.00 94.44 547 PHE A N 1
ATOM 4278 C CA . PHE A 1 547 ? 29.428 -8.499 -11.726 1.00 94.44 547 PHE A CA 1
ATOM 4279 C C . PHE A 1 547 ? 29.829 -9.424 -10.586 1.00 94.44 547 PHE A C 1
ATOM 4281 O O . PHE A 1 547 ? 30.392 -8.990 -9.578 1.00 94.44 547 PHE A O 1
ATOM 4288 N N . HIS A 1 548 ? 29.633 -10.722 -10.794 1.00 94.44 548 HIS A N 1
ATOM 4289 C CA . HIS A 1 548 ? 30.151 -11.748 -9.906 1.00 94.44 548 HIS A CA 1
ATOM 4290 C C . HIS A 1 548 ? 31.676 -11.580 -9.727 1.00 94.44 548 HIS A C 1
ATOM 4292 O O . HIS A 1 548 ? 32.371 -11.330 -10.718 1.00 94.44 548 HIS A O 1
ATOM 4298 N N . PRO A 1 549 ? 32.246 -11.747 -8.515 1.00 92.69 549 PRO A N 1
ATOM 4299 C CA . PRO A 1 549 ? 33.669 -11.487 -8.263 1.00 92.69 549 PRO A CA 1
ATOM 4300 C C . PRO A 1 549 ? 34.637 -12.212 -9.212 1.00 92.69 549 PRO A C 1
ATOM 4302 O O . PRO A 1 549 ? 35.666 -11.660 -9.592 1.00 92.69 549 PRO A O 1
ATOM 4305 N N . GLN A 1 550 ? 34.293 -13.426 -9.658 1.00 92.38 550 GLN A N 1
ATOM 4306 C CA . GLN A 1 550 ? 35.099 -14.160 -10.646 1.00 92.38 550 GLN A CA 1
ATOM 4307 C C . GLN A 1 550 ? 35.068 -13.513 -12.041 1.00 92.38 550 GLN A C 1
ATOM 4309 O O . GLN A 1 550 ? 36.079 -13.508 -12.738 1.00 92.38 550 GLN A O 1
ATOM 4314 N N . VAL A 1 551 ? 33.930 -12.932 -12.434 1.00 93.75 551 VAL A N 1
ATOM 4315 C CA . VAL A 1 551 ? 33.763 -12.220 -13.711 1.00 93.75 551 VAL A CA 1
ATOM 4316 C C . VAL A 1 551 ? 34.477 -10.872 -13.672 1.00 93.75 551 VAL A C 1
ATOM 4318 O O . VAL A 1 551 ? 35.074 -10.481 -14.672 1.00 93.75 551 VAL A O 1
ATOM 4321 N N . GLN A 1 552 ? 34.493 -10.194 -12.517 1.00 94.50 552 GLN A N 1
ATOM 4322 C CA . GLN A 1 552 ? 35.222 -8.931 -12.344 1.00 94.50 552 GLN A CA 1
ATOM 4323 C C . GLN A 1 552 ? 36.698 -9.069 -12.719 1.00 94.50 552 GLN A C 1
ATOM 4325 O O . GLN A 1 552 ? 37.228 -8.203 -13.405 1.00 94.50 552 GLN A O 1
ATOM 4330 N N . LYS A 1 553 ? 37.346 -10.175 -12.329 1.00 91.12 553 LYS A N 1
ATOM 4331 C CA . LYS A 1 553 ? 38.757 -10.416 -12.651 1.00 91.12 553 LYS A CA 1
ATOM 4332 C C . LYS A 1 553 ? 39.000 -10.457 -14.164 1.00 91.12 553 LYS A C 1
ATOM 4334 O O . LYS A 1 553 ? 39.852 -9.726 -14.658 1.00 91.12 553 LYS A O 1
ATOM 4339 N N . GLY A 1 554 ? 38.235 -11.275 -14.891 1.00 89.50 554 GLY A N 1
ATOM 4340 C CA . GLY A 1 554 ? 38.350 -11.358 -16.351 1.00 89.50 554 GLY A CA 1
ATOM 4341 C C . GLY A 1 554 ? 38.008 -10.027 -17.023 1.00 89.50 554 GLY A C 1
ATOM 4342 O O . GLY A 1 554 ? 38.740 -9.555 -17.888 1.00 89.50 554 GLY A O 1
ATOM 4343 N N . PHE A 1 555 ? 36.946 -9.363 -16.563 1.00 92.38 555 PHE A N 1
ATOM 4344 C CA . PHE A 1 555 ? 36.570 -8.036 -17.041 1.00 92.38 555 PHE A CA 1
ATOM 4345 C C . PHE A 1 555 ? 37.705 -7.012 -16.878 1.00 92.38 555 PHE A C 1
ATOM 4347 O O . PHE A 1 555 ? 38.008 -6.286 -17.824 1.00 92.38 555 PHE A O 1
ATOM 4354 N N . ASP A 1 556 ? 38.359 -6.971 -15.714 1.00 93.31 556 ASP A N 1
ATOM 4355 C CA . ASP A 1 556 ? 39.445 -6.030 -15.427 1.00 93.31 556 ASP A CA 1
ATOM 4356 C C . ASP A 1 556 ? 40.657 -6.256 -16.343 1.00 93.31 556 ASP A C 1
ATOM 4358 O O . ASP A 1 556 ? 41.234 -5.292 -16.850 1.00 93.31 556 ASP A O 1
ATOM 4362 N N . GLU A 1 557 ? 41.013 -7.513 -16.626 1.00 90.75 557 GLU A N 1
ATOM 4363 C CA . GLU A 1 557 ? 42.105 -7.859 -17.547 1.00 90.75 557 GLU A CA 1
ATOM 4364 C C . GLU A 1 557 ? 41.863 -7.306 -18.965 1.00 90.75 557 GLU A C 1
ATOM 4366 O O . GLU A 1 557 ? 42.780 -6.751 -19.586 1.00 90.75 557 GLU A O 1
ATOM 4371 N N . HIS A 1 558 ? 40.623 -7.378 -19.460 1.00 88.25 558 HIS A N 1
ATOM 4372 C CA . HIS A 1 558 ? 40.230 -6.780 -20.740 1.00 88.25 558 HIS A CA 1
ATOM 4373 C C . HIS A 1 558 ? 40.130 -5.245 -20.663 1.00 88.25 558 HIS A C 1
ATOM 4375 O O . HIS A 1 558 ? 40.622 -4.545 -21.554 1.00 88.25 558 HIS A O 1
ATOM 4381 N N . ALA A 1 559 ? 39.571 -4.694 -19.582 1.00 91.31 559 ALA A N 1
ATOM 4382 C CA . ALA A 1 559 ? 39.431 -3.251 -19.362 1.00 91.31 559 ALA A CA 1
ATOM 4383 C C . ALA A 1 559 ? 40.785 -2.516 -19.275 1.00 91.31 559 ALA A C 1
ATOM 4385 O O . ALA A 1 559 ? 40.896 -1.336 -19.633 1.00 91.31 559 ALA A O 1
ATOM 4386 N N . VAL A 1 560 ? 41.852 -3.195 -18.840 1.00 91.94 560 VAL A N 1
ATOM 4387 C CA . VAL A 1 560 ? 43.219 -2.648 -18.889 1.00 91.94 560 VAL A CA 1
ATOM 4388 C C . VAL A 1 560 ? 43.648 -2.372 -20.332 1.00 91.94 560 VAL A C 1
ATOM 4390 O O . VAL A 1 560 ? 44.285 -1.352 -20.593 1.00 91.94 560 VAL A O 1
ATOM 4393 N N . ARG A 1 561 ? 43.259 -3.229 -21.278 1.00 88.38 561 ARG A N 1
ATOM 4394 C CA . ARG A 1 561 ? 43.688 -3.160 -22.683 1.00 88.38 561 ARG A CA 1
ATOM 4395 C C . ARG A 1 561 ? 42.741 -2.344 -23.563 1.00 88.38 561 ARG A C 1
ATOM 4397 O O . ARG A 1 561 ? 43.144 -1.920 -24.640 1.00 88.38 561 ARG A O 1
ATOM 4404 N N . GLN A 1 562 ? 41.504 -2.109 -23.117 1.00 89.81 562 GLN A N 1
ATOM 4405 C CA . GLN A 1 562 ? 40.465 -1.452 -23.914 1.00 89.81 562 GLN A CA 1
ATOM 4406 C C . GLN A 1 562 ? 39.756 -0.337 -23.141 1.00 89.81 562 GLN A C 1
ATOM 4408 O O . GLN A 1 562 ? 38.995 -0.577 -22.202 1.00 89.81 562 GLN A O 1
ATOM 4413 N N . ALA A 1 563 ? 39.967 0.906 -23.584 1.00 90.31 563 ALA A N 1
ATOM 4414 C CA . ALA A 1 563 ? 39.428 2.100 -22.932 1.00 90.31 563 ALA A CA 1
ATOM 4415 C C . ALA A 1 563 ? 37.890 2.110 -22.860 1.00 90.31 563 ALA A C 1
ATOM 4417 O O . ALA A 1 563 ? 37.335 2.496 -21.834 1.00 90.31 563 ALA A O 1
ATOM 4418 N N . ARG A 1 564 ? 37.199 1.630 -23.905 1.00 90.06 564 ARG A N 1
ATOM 4419 C CA . ARG A 1 564 ? 35.727 1.562 -23.938 1.00 90.06 564 ARG A CA 1
ATOM 4420 C C . ARG A 1 564 ? 35.147 0.599 -22.906 1.00 90.06 564 ARG A C 1
ATOM 4422 O O . ARG A 1 564 ? 34.200 0.957 -22.214 1.00 90.06 564 ARG A O 1
ATOM 4429 N N . ILE A 1 565 ? 35.745 -0.581 -22.745 1.00 92.38 565 ILE A N 1
ATOM 4430 C CA . ILE A 1 565 ? 35.330 -1.550 -21.719 1.00 92.38 565 ILE A CA 1
ATOM 4431 C C . ILE A 1 565 ? 35.562 -0.968 -20.324 1.00 92.38 565 ILE A C 1
ATOM 4433 O O . ILE A 1 565 ? 34.683 -1.035 -19.467 1.00 92.38 565 ILE A O 1
ATOM 4437 N N . ARG A 1 566 ? 36.705 -0.306 -20.104 1.00 93.50 566 ARG A N 1
ATOM 4438 C CA . ARG A 1 566 ? 36.973 0.401 -18.844 1.00 93.50 566 ARG A CA 1
ATOM 4439 C C . ARG A 1 566 ? 35.925 1.471 -18.550 1.00 93.50 566 ARG A C 1
ATOM 4441 O O . ARG A 1 566 ? 35.438 1.553 -17.425 1.00 93.50 566 ARG A O 1
ATOM 4448 N N . GLN A 1 567 ? 35.568 2.265 -19.559 1.00 92.81 567 GLN A N 1
ATOM 4449 C CA . GLN A 1 567 ? 34.545 3.298 -19.443 1.00 92.81 567 GLN A CA 1
ATOM 4450 C C . GLN A 1 567 ? 33.181 2.694 -19.102 1.00 92.81 567 GLN A C 1
ATOM 4452 O O . GLN A 1 567 ? 32.535 3.198 -18.186 1.00 92.81 567 GLN A O 1
ATOM 4457 N N . TYR A 1 568 ? 32.785 1.601 -19.766 1.00 93.44 568 TYR A N 1
ATOM 4458 C CA . TYR A 1 568 ? 31.557 0.852 -19.476 1.00 93.44 568 TYR A CA 1
ATOM 4459 C C . TYR A 1 568 ? 31.515 0.380 -18.020 1.00 93.44 568 TYR A C 1
ATOM 4461 O O . TYR A 1 568 ? 30.558 0.661 -17.303 1.00 93.44 568 TYR A O 1
ATOM 4469 N N . GLY A 1 569 ? 32.582 -0.270 -17.546 1.00 93.50 569 GLY A N 1
ATOM 4470 C CA . GLY A 1 569 ? 32.649 -0.790 -16.177 1.00 93.50 569 GLY A CA 1
ATOM 4471 C C . GLY A 1 569 ? 32.592 0.292 -15.101 1.00 93.50 569 GLY A C 1
ATOM 4472 O O . GLY A 1 569 ? 32.097 0.029 -14.004 1.00 93.50 569 GLY A O 1
ATOM 4473 N N . ALA A 1 570 ? 33.082 1.495 -15.414 1.00 93.38 570 ALA A N 1
ATOM 4474 C CA . ALA A 1 570 ? 33.050 2.654 -14.529 1.00 93.38 570 ALA A CA 1
ATOM 4475 C C . ALA A 1 570 ? 31.686 3.364 -14.502 1.00 93.38 570 ALA A C 1
ATOM 4477 O O . ALA A 1 570 ? 31.399 4.057 -13.525 1.00 93.38 570 ALA A O 1
ATOM 4478 N N . GLN A 1 571 ? 30.839 3.191 -15.528 1.00 92.31 571 GLN A N 1
ATOM 4479 C CA . GLN A 1 571 ? 29.511 3.803 -15.537 1.00 92.31 571 GLN A CA 1
ATOM 4480 C C . GLN A 1 571 ? 28.650 3.260 -14.400 1.00 92.31 571 GLN A C 1
ATOM 4482 O O . GLN A 1 571 ? 28.697 2.074 -14.051 1.00 92.31 571 GLN A O 1
ATOM 4487 N N . LYS A 1 572 ? 27.828 4.150 -13.844 1.00 90.38 572 LYS A N 1
ATOM 4488 C CA . LYS A 1 572 ? 26.765 3.783 -12.916 1.00 90.38 572 LYS A CA 1
ATOM 4489 C C . LYS A 1 572 ? 25.744 2.929 -13.647 1.00 90.38 572 LYS A C 1
ATOM 4491 O O . LYS A 1 572 ? 25.369 3.220 -14.782 1.00 90.38 572 LYS A O 1
ATOM 4496 N N . ARG A 1 573 ? 25.333 1.842 -13.003 1.00 86.94 573 ARG A N 1
ATOM 4497 C CA . ARG A 1 573 ? 24.395 0.903 -13.592 1.00 86.94 573 ARG A CA 1
ATOM 4498 C C . ARG A 1 573 ? 23.028 1.559 -13.680 1.00 86.94 573 ARG A C 1
ATOM 4500 O O . ARG A 1 573 ? 22.427 1.879 -12.651 1.00 86.94 573 ARG A O 1
ATOM 4507 N N . ALA A 1 574 ? 22.575 1.739 -14.915 1.00 84.38 574 ALA A N 1
ATOM 4508 C CA . ALA A 1 574 ? 21.271 2.287 -15.224 1.00 84.38 574 ALA A CA 1
ATOM 4509 C C . ALA A 1 574 ? 20.157 1.448 -14.582 1.00 84.38 574 ALA A C 1
ATOM 4511 O O . ALA A 1 574 ? 20.333 0.259 -14.288 1.00 84.38 574 ALA A O 1
ATOM 4512 N N . ILE A 1 575 ? 19.015 2.081 -14.336 1.00 86.88 575 ILE A N 1
ATOM 4513 C CA . ILE A 1 575 ? 17.874 1.390 -13.754 1.00 86.88 575 ILE A CA 1
ATOM 4514 C C . ILE A 1 575 ? 17.227 0.433 -14.754 1.00 86.88 575 ILE A C 1
ATOM 4516 O O . ILE A 1 575 ? 17.240 0.670 -15.959 1.00 86.88 575 ILE A O 1
ATOM 4520 N N . SER A 1 576 ? 16.669 -0.660 -14.245 1.00 88.00 576 SER A N 1
ATOM 4521 C CA . SER A 1 576 ? 15.969 -1.671 -15.030 1.00 88.00 576 SER A CA 1
ATOM 4522 C C . SER A 1 576 ? 14.694 -2.110 -14.304 1.00 88.00 576 SER A C 1
ATOM 4524 O O . SER A 1 576 ? 14.634 -1.990 -13.073 1.00 88.00 576 SER A O 1
ATOM 4526 N N . PRO A 1 577 ? 13.707 -2.672 -15.025 1.00 87.69 577 PRO A N 1
ATOM 4527 C CA . PRO A 1 577 ? 12.497 -3.221 -14.411 1.00 87.69 577 PRO A CA 1
ATOM 4528 C C . PRO A 1 577 ? 12.800 -4.244 -13.308 1.00 87.69 577 PRO A C 1
ATOM 4530 O O . PRO A 1 577 ? 12.243 -4.176 -12.217 1.00 87.69 577 PRO A O 1
ATOM 4533 N N . ASN A 1 578 ? 13.758 -5.146 -13.543 1.00 87.69 578 ASN A N 1
ATOM 4534 C CA . ASN A 1 578 ? 14.119 -6.175 -12.563 1.00 87.69 578 ASN A CA 1
ATOM 4535 C C . ASN A 1 578 ? 14.737 -5.584 -11.297 1.00 87.69 578 ASN A C 1
ATOM 4537 O O . ASN A 1 578 ? 14.524 -6.110 -10.208 1.00 87.69 578 ASN A O 1
ATOM 4541 N N . ARG A 1 579 ? 15.451 -4.458 -11.408 1.00 84.75 579 ARG A N 1
ATOM 4542 C CA . ARG A 1 579 ? 15.959 -3.750 -10.232 1.00 84.75 579 ARG A CA 1
ATOM 4543 C C . ARG A 1 579 ? 14.817 -3.127 -9.423 1.00 84.75 579 ARG A C 1
ATOM 4545 O O . ARG A 1 579 ? 14.865 -3.186 -8.198 1.00 84.75 579 ARG A O 1
ATOM 4552 N N . HIS A 1 580 ? 13.784 -2.585 -10.077 1.00 85.81 580 HIS A N 1
ATOM 4553 C CA . HIS A 1 580 ? 12.562 -2.129 -9.395 1.00 85.81 580 HIS A CA 1
ATOM 4554 C C . HIS A 1 580 ? 11.842 -3.280 -8.688 1.00 85.81 580 HIS A C 1
ATOM 4556 O O . HIS A 1 580 ? 11.499 -3.136 -7.516 1.00 85.81 580 HIS A O 1
ATOM 4562 N N . LEU A 1 581 ? 11.678 -4.427 -9.355 1.00 86.44 581 LEU A N 1
ATOM 4563 C CA . LEU A 1 581 ? 11.058 -5.626 -8.777 1.00 86.44 581 LEU A CA 1
ATOM 4564 C C . LEU A 1 581 ? 11.842 -6.166 -7.575 1.00 86.44 581 LEU A C 1
ATOM 4566 O O . LEU A 1 581 ? 11.240 -6.503 -6.555 1.00 86.44 581 LEU A O 1
ATOM 4570 N N . ALA A 1 582 ? 13.175 -6.208 -7.664 1.00 86.69 582 ALA A N 1
ATOM 4571 C CA . ALA A 1 582 ? 14.039 -6.655 -6.575 1.00 86.69 582 ALA A CA 1
ATOM 4572 C C . ALA A 1 582 ? 13.944 -5.723 -5.355 1.00 86.69 582 ALA A C 1
ATOM 4574 O O . ALA A 1 582 ? 13.740 -6.196 -4.237 1.00 86.69 582 ALA A O 1
ATOM 4575 N N . ILE A 1 583 ? 14.016 -4.401 -5.566 1.00 87.44 583 ILE A N 1
ATOM 4576 C CA . ILE A 1 583 ? 13.859 -3.409 -4.488 1.00 87.44 583 ILE A CA 1
ATOM 4577 C C . ILE A 1 583 ? 12.455 -3.503 -3.883 1.00 87.44 583 ILE A C 1
ATOM 4579 O O . ILE A 1 583 ? 12.318 -3.592 -2.667 1.00 87.44 583 ILE A O 1
ATOM 4583 N N . SER A 1 584 ? 11.407 -3.540 -4.710 1.00 87.19 584 SER A N 1
ATOM 4584 C CA . SER A 1 584 ? 10.027 -3.668 -4.231 1.00 87.19 584 SER A CA 1
ATOM 4585 C C . SER A 1 584 ? 9.804 -4.968 -3.460 1.00 87.19 584 SER A C 1
ATOM 4587 O O . SER A 1 584 ? 9.086 -4.952 -2.465 1.00 87.19 584 SER A O 1
ATOM 4589 N N . GLY A 1 585 ? 10.418 -6.076 -3.884 1.00 86.94 585 GLY A N 1
ATOM 4590 C CA . GLY A 1 585 ? 10.388 -7.341 -3.154 1.00 86.94 585 GLY A CA 1
ATOM 4591 C C . GLY A 1 585 ? 11.009 -7.215 -1.765 1.00 86.94 585 GLY A C 1
ATOM 4592 O O . GLY A 1 585 ? 10.358 -7.553 -0.783 1.00 86.94 585 GLY A O 1
ATOM 4593 N N . ALA A 1 586 ? 12.210 -6.638 -1.671 1.00 88.44 586 ALA A N 1
ATOM 4594 C CA . ALA A 1 586 ? 12.882 -6.418 -0.390 1.00 88.44 586 ALA A CA 1
ATOM 4595 C C . ALA A 1 586 ? 12.078 -5.499 0.553 1.00 88.44 586 ALA A C 1
ATOM 4597 O O . ALA A 1 586 ? 11.970 -5.776 1.747 1.00 88.44 586 ALA A O 1
ATOM 4598 N N . LEU A 1 587 ? 11.466 -4.437 0.020 1.00 88.50 587 LEU A N 1
ATOM 4599 C CA . LEU A 1 587 ? 10.593 -3.531 0.776 1.00 88.50 587 LEU A CA 1
ATOM 4600 C C . LEU A 1 587 ? 9.309 -4.225 1.265 1.00 88.50 587 LEU A C 1
ATOM 4602 O O . LEU A 1 587 ? 8.857 -4.000 2.392 1.00 88.50 587 LEU A O 1
ATOM 4606 N N . ASN A 1 588 ? 8.725 -5.102 0.447 1.00 87.06 588 ASN A N 1
ATOM 4607 C CA . ASN A 1 588 ? 7.577 -5.908 0.853 1.00 87.06 588 ASN A CA 1
ATOM 4608 C C . ASN A 1 588 ? 7.962 -6.895 1.961 1.00 87.06 588 ASN A C 1
ATOM 4610 O O . ASN A 1 588 ? 7.265 -6.971 2.970 1.00 87.06 588 ASN A O 1
ATOM 4614 N N . ASP A 1 589 ? 9.087 -7.600 1.828 1.00 87.69 589 ASP A N 1
ATOM 4615 C CA . ASP A 1 589 ? 9.565 -8.532 2.854 1.00 87.69 589 ASP A CA 1
ATOM 4616 C C . ASP A 1 589 ? 9.844 -7.809 4.179 1.00 87.69 589 ASP A C 1
ATOM 4618 O O . ASP A 1 589 ? 9.440 -8.280 5.251 1.00 87.69 589 ASP A O 1
ATOM 4622 N N . PHE A 1 590 ? 10.461 -6.624 4.112 1.00 90.06 590 PHE A N 1
ATOM 4623 C CA . PHE A 1 590 ? 10.688 -5.778 5.277 1.00 90.06 590 PHE A CA 1
ATOM 4624 C C . PHE A 1 590 ? 9.367 -5.378 5.950 1.00 90.06 590 PHE A C 1
ATOM 4626 O O . PHE A 1 590 ? 9.143 -5.717 7.115 1.00 90.06 590 PHE A O 1
ATOM 4633 N N . SER A 1 591 ? 8.464 -4.718 5.221 1.00 87.06 591 SER A N 1
ATOM 4634 C CA . SER A 1 591 ? 7.208 -4.198 5.782 1.00 87.06 591 SER A CA 1
ATOM 4635 C C . SER A 1 591 ? 6.239 -5.287 6.253 1.00 87.06 591 SER A C 1
ATOM 4637 O O . SER A 1 591 ? 5.615 -5.141 7.306 1.00 87.06 591 SER A O 1
ATOM 4639 N N . GLN A 1 592 ? 6.112 -6.392 5.513 1.00 83.38 592 GLN A N 1
ATOM 4640 C CA . GLN A 1 592 ? 5.133 -7.443 5.810 1.00 83.38 592 GLN A CA 1
ATOM 4641 C C . GLN A 1 592 ? 5.611 -8.433 6.868 1.00 83.38 592 GLN A C 1
ATOM 4643 O O . GLN A 1 592 ? 4.798 -8.929 7.653 1.00 83.38 592 GLN A O 1
ATOM 4648 N N . THR A 1 593 ? 6.913 -8.719 6.901 1.00 86.19 593 THR A N 1
ATOM 4649 C CA . THR A 1 593 ? 7.463 -9.785 7.745 1.00 86.19 593 THR A CA 1
ATOM 4650 C C . THR A 1 593 ? 8.340 -9.223 8.855 1.00 86.19 593 THR A C 1
ATOM 4652 O O . THR A 1 593 ? 8.078 -9.463 10.036 1.00 86.19 593 THR A O 1
ATOM 4655 N N . VAL A 1 594 ? 9.372 -8.458 8.496 1.00 91.12 594 VAL A N 1
ATOM 4656 C CA . VAL A 1 594 ? 10.417 -8.036 9.441 1.00 91.12 594 VAL A CA 1
ATOM 4657 C C . VAL A 1 594 ? 9.884 -7.025 10.455 1.00 91.12 594 VAL A C 1
ATOM 4659 O O . VAL A 1 594 ? 10.073 -7.212 11.655 1.00 91.12 594 VAL A O 1
ATOM 4662 N N . VAL A 1 595 ? 9.166 -5.995 10.000 1.00 91.81 595 VAL A N 1
ATOM 4663 C CA . VAL A 1 595 ? 8.636 -4.924 10.860 1.00 91.81 595 VAL A CA 1
ATOM 4664 C C . VAL A 1 595 ? 7.716 -5.486 11.945 1.00 91.81 595 VAL A C 1
ATOM 4666 O O . VAL A 1 595 ? 7.893 -5.184 13.126 1.00 91.81 595 VAL A O 1
ATOM 4669 N N . ARG A 1 596 ? 6.777 -6.366 11.571 1.00 87.88 596 ARG A N 1
ATOM 4670 C CA . ARG A 1 596 ? 5.880 -7.037 12.529 1.00 87.88 596 ARG A CA 1
ATOM 4671 C C . ARG A 1 596 ? 6.634 -7.958 13.482 1.00 87.88 596 ARG A C 1
ATOM 4673 O O . ARG A 1 596 ? 6.311 -7.985 14.668 1.00 87.88 596 ARG A O 1
ATOM 4680 N N . HIS A 1 597 ? 7.630 -8.700 12.995 1.00 90.50 597 HIS A N 1
ATOM 4681 C CA . HIS A 1 597 ? 8.440 -9.551 13.863 1.00 90.50 597 HIS A CA 1
ATOM 4682 C C . HIS A 1 597 ? 9.139 -8.724 14.944 1.00 90.50 597 HIS A C 1
ATOM 4684 O O . HIS A 1 597 ? 8.975 -9.005 16.129 1.00 90.50 597 HIS A O 1
ATOM 4690 N N . VAL A 1 598 ? 9.844 -7.664 14.549 1.00 93.38 598 VAL A N 1
ATOM 4691 C CA . VAL A 1 598 ? 10.551 -6.800 15.496 1.00 93.38 598 VAL A CA 1
ATOM 4692 C C . VAL A 1 598 ? 9.555 -6.161 16.469 1.00 93.38 598 VAL A C 1
ATOM 4694 O O . VAL A 1 598 ? 9.641 -6.381 17.671 1.00 93.38 598 VAL A O 1
ATOM 4697 N N . ILE A 1 599 ? 8.546 -5.443 15.979 1.00 93.44 599 ILE A N 1
ATOM 4698 C CA . ILE A 1 599 ? 7.676 -4.629 16.843 1.00 93.44 599 ILE A CA 1
ATOM 4699 C C . ILE A 1 599 ? 6.731 -5.464 17.716 1.00 93.44 599 ILE A C 1
ATOM 4701 O O . ILE A 1 599 ? 6.506 -5.091 18.863 1.00 93.44 599 ILE A O 1
ATOM 4705 N N . GLU A 1 600 ? 6.162 -6.558 17.195 1.00 89.75 600 GLU A N 1
ATOM 4706 C CA . GLU A 1 600 ? 5.075 -7.295 17.867 1.00 89.75 600 GLU A CA 1
ATOM 4707 C C . GLU A 1 600 ? 5.495 -8.660 18.433 1.00 89.75 600 GLU A C 1
ATOM 4709 O O . GLU A 1 600 ? 4.699 -9.309 19.124 1.00 89.75 600 GLU A O 1
ATOM 4714 N N . THR A 1 601 ? 6.701 -9.138 18.100 1.00 89.69 601 THR A N 1
ATOM 4715 C CA . THR A 1 601 ? 7.262 -10.397 18.626 1.00 89.69 601 THR A CA 1
ATOM 4716 C C . THR A 1 601 ? 8.503 -10.144 19.479 1.00 89.69 601 THR A C 1
ATOM 4718 O O . THR A 1 601 ? 8.578 -10.678 20.587 1.00 89.69 601 THR A O 1
ATOM 4721 N N . GLU A 1 602 ? 9.452 -9.328 19.005 1.00 91.81 602 GLU A N 1
ATOM 4722 C CA . GLU A 1 602 ? 10.655 -8.973 19.775 1.00 91.81 602 GLU A CA 1
ATOM 4723 C C . GLU A 1 602 ? 10.413 -7.846 20.789 1.00 91.81 602 GLU A C 1
ATOM 4725 O O . GLU A 1 602 ? 11.148 -7.790 21.769 1.00 91.81 602 GLU A O 1
ATOM 4730 N N . TYR A 1 603 ? 9.390 -7.000 20.604 1.00 94.69 603 TYR A N 1
ATOM 4731 C CA . TYR A 1 603 ? 9.015 -5.892 21.501 1.00 94.69 603 TYR A CA 1
ATOM 4732 C C . TYR A 1 603 ? 7.515 -5.888 21.850 1.00 94.69 603 TYR A C 1
ATOM 4734 O O . TYR A 1 603 ? 6.732 -6.680 21.325 1.00 94.69 603 TYR A O 1
ATOM 4742 N N . LEU A 1 604 ? 7.111 -5.050 22.811 1.00 94.06 604 LEU A N 1
ATOM 4743 C CA . LEU A 1 604 ? 5.721 -4.923 23.280 1.00 94.06 604 LEU A CA 1
ATOM 4744 C C . LEU A 1 604 ? 4.880 -3.960 22.420 1.00 94.06 604 LEU A C 1
ATOM 4746 O O . LEU A 1 604 ? 3.807 -3.526 22.839 1.00 94.06 604 LEU A O 1
ATOM 4750 N N . GLY A 1 605 ? 5.367 -3.596 21.234 1.00 92.06 605 GLY A N 1
ATOM 4751 C CA . GLY A 1 605 ? 4.731 -2.612 20.373 1.00 92.06 605 GLY A CA 1
ATOM 4752 C C . GLY A 1 605 ? 3.560 -3.148 19.561 1.00 92.06 605 GLY A C 1
ATOM 4753 O O . GLY A 1 605 ? 3.211 -4.332 19.574 1.00 92.06 605 GLY A O 1
ATOM 4754 N N . ARG A 1 606 ? 2.952 -2.229 18.812 1.00 88.19 606 ARG A N 1
ATOM 4755 C CA . ARG A 1 606 ? 1.869 -2.494 17.870 1.00 88.19 606 ARG A CA 1
ATOM 4756 C C . ARG A 1 606 ? 2.119 -1.758 16.563 1.00 88.19 606 ARG A C 1
ATOM 4758 O O . ARG A 1 606 ? 2.273 -0.536 16.568 1.00 88.19 606 ARG A O 1
ATOM 4765 N N . VAL A 1 607 ? 2.105 -2.480 15.445 1.00 87.00 607 VAL A N 1
ATOM 4766 C CA . VAL A 1 607 ? 2.194 -1.855 14.120 1.00 87.00 607 VAL A CA 1
ATOM 4767 C C . VAL A 1 607 ? 0.850 -1.207 13.789 1.00 87.00 607 VAL A C 1
ATOM 4769 O O . VAL A 1 607 ? -0.193 -1.855 13.855 1.00 87.00 607 VAL A O 1
ATOM 4772 N N . ILE A 1 608 ? 0.869 0.079 13.435 1.00 78.62 608 ILE A N 1
ATOM 4773 C CA . ILE A 1 608 ? -0.305 0.790 12.906 1.00 78.62 608 ILE A CA 1
ATOM 4774 C C . ILE A 1 608 ? -0.284 0.722 11.378 1.00 78.62 608 ILE A C 1
ATOM 4776 O O . ILE A 1 608 ? -1.304 0.431 10.755 1.00 78.62 608 ILE A O 1
ATOM 4780 N N . TYR A 1 609 ? 0.883 0.974 10.786 1.00 77.50 609 TYR A N 1
ATOM 4781 C CA . TYR A 1 609 ? 1.127 0.927 9.352 1.00 77.50 609 TYR A CA 1
ATOM 4782 C C . TYR A 1 609 ? 2.562 0.467 9.075 1.00 77.50 609 TYR A C 1
ATOM 4784 O O . TYR A 1 609 ? 3.490 0.839 9.788 1.00 77.50 609 TYR A O 1
ATOM 4792 N N . ALA A 1 610 ? 2.723 -0.360 8.048 1.00 82.25 610 ALA A N 1
ATOM 4793 C CA . ALA A 1 610 ? 4.014 -0.750 7.504 1.00 82.25 610 ALA A CA 1
ATOM 4794 C C . ALA A 1 610 ? 3.811 -1.031 6.015 1.00 82.25 610 ALA A C 1
ATOM 4796 O O . ALA A 1 610 ? 3.154 -2.016 5.664 1.00 82.25 610 ALA A O 1
ATOM 4797 N N . GLY A 1 611 ? 4.326 -0.150 5.164 1.00 79.12 611 GLY A N 1
ATOM 4798 C CA . GLY A 1 611 ? 4.148 -0.223 3.719 1.00 79.12 611 GLY A CA 1
ATOM 4799 C C . GLY A 1 611 ? 5.429 0.189 3.017 1.00 79.12 611 GLY A C 1
ATOM 4800 O O . GLY A 1 611 ? 5.786 1.359 3.014 1.00 79.12 611 GLY A O 1
ATOM 4801 N N . GLY A 1 612 ? 6.121 -0.786 2.430 1.00 82.62 612 GLY A N 1
ATOM 4802 C CA . GLY A 1 612 ? 7.428 -0.562 1.828 1.00 82.62 612 GLY A CA 1
ATOM 4803 C C . GLY A 1 612 ? 8.484 -0.177 2.868 1.00 82.62 612 GLY A C 1
ATOM 4804 O O . GLY A 1 612 ? 8.843 -0.994 3.713 1.00 82.62 612 GLY A O 1
ATOM 4805 N N . ASP A 1 613 ? 8.987 1.048 2.788 1.00 85.31 613 ASP A N 1
ATOM 4806 C CA . ASP A 1 613 ? 9.958 1.647 3.709 1.00 85.31 613 ASP A CA 1
ATOM 4807 C C . ASP A 1 613 ? 9.315 2.446 4.855 1.00 85.31 613 ASP A C 1
ATOM 4809 O O . ASP A 1 613 ? 9.926 2.581 5.918 1.00 85.31 613 ASP A O 1
ATOM 4813 N N . ASP A 1 614 ? 8.072 2.901 4.683 1.00 85.88 614 ASP A N 1
ATOM 4814 C CA . ASP A 1 614 ? 7.346 3.646 5.707 1.00 85.88 614 ASP A CA 1
ATOM 4815 C C . ASP A 1 614 ? 6.871 2.729 6.843 1.00 85.88 614 ASP A C 1
ATOM 4817 O O . ASP A 1 614 ? 6.169 1.730 6.626 1.00 85.88 614 ASP A O 1
ATOM 4821 N N . VAL A 1 615 ? 7.164 3.118 8.085 1.00 87.50 615 VAL A N 1
ATOM 4822 C CA . VAL A 1 615 ? 6.689 2.429 9.293 1.00 87.50 615 VAL A CA 1
ATOM 4823 C C . VAL A 1 615 ? 6.053 3.425 10.249 1.00 87.50 615 VAL A C 1
ATOM 4825 O O . VAL A 1 615 ? 6.653 4.433 10.607 1.00 87.50 615 VAL A O 1
ATOM 4828 N N . LEU A 1 616 ? 4.856 3.096 10.732 1.00 86.56 616 LEU A N 1
ATOM 4829 C CA . LEU A 1 616 ? 4.204 3.770 11.845 1.00 86.56 616 LEU A CA 1
ATOM 4830 C C . LEU A 1 616 ? 3.772 2.748 12.895 1.00 86.56 616 LEU A C 1
ATOM 4832 O O . LEU A 1 616 ? 2.975 1.844 12.626 1.00 86.56 616 LEU A O 1
ATOM 4836 N N . ALA A 1 617 ? 4.253 2.918 14.118 1.00 90.06 617 ALA A N 1
ATOM 4837 C CA . ALA A 1 617 ? 3.978 2.007 15.215 1.00 90.06 617 ALA A CA 1
ATOM 4838 C C . ALA A 1 617 ? 3.783 2.736 16.541 1.00 90.06 617 ALA A C 1
ATOM 4840 O O . ALA A 1 617 ? 4.221 3.870 16.725 1.00 90.06 617 ALA A O 1
ATOM 4841 N N . MET A 1 618 ? 3.127 2.057 17.475 1.00 91.19 618 MET A N 1
ATOM 4842 C CA . MET A 1 618 ? 2.950 2.505 18.850 1.00 91.19 618 MET A CA 1
ATOM 4843 C C . MET A 1 618 ? 3.744 1.584 19.779 1.00 91.19 618 MET A C 1
ATOM 4845 O O . MET A 1 618 ? 3.664 0.365 19.635 1.00 91.19 618 MET A O 1
ATOM 4849 N N . LEU A 1 619 ? 4.508 2.147 20.711 1.00 94.75 619 LEU A N 1
ATOM 4850 C CA . LEU A 1 619 ? 5.416 1.409 21.599 1.00 94.75 619 LEU A CA 1
ATOM 4851 C C . LEU A 1 619 ? 5.313 1.936 23.037 1.00 94.75 619 LEU A C 1
ATOM 4853 O O . LEU A 1 619 ? 5.046 3.130 23.217 1.00 94.75 619 LEU A O 1
ATOM 4857 N N . PRO A 1 620 ? 5.570 1.107 24.067 1.00 95.31 620 PRO A N 1
ATOM 4858 C CA . PRO A 1 620 ? 5.868 1.646 25.385 1.00 95.31 620 PRO A CA 1
ATOM 4859 C C . PRO A 1 620 ? 7.201 2.402 25.322 1.00 95.31 620 PRO A C 1
ATOM 4861 O O . PRO A 1 620 ? 8.112 2.014 24.587 1.00 95.31 620 PRO A O 1
ATOM 4864 N N . VAL A 1 621 ? 7.342 3.471 26.110 1.00 94.62 621 VAL A N 1
ATOM 4865 C CA . VAL A 1 621 ? 8.551 4.321 26.095 1.00 94.62 621 VAL A CA 1
ATOM 4866 C C . VAL A 1 621 ? 9.823 3.510 26.377 1.00 94.62 621 VAL A C 1
ATOM 4868 O O . VAL A 1 621 ? 10.859 3.770 25.770 1.00 94.62 621 VAL A O 1
ATOM 4871 N N . ALA A 1 622 ? 9.724 2.483 27.228 1.00 93.75 622 ALA A N 1
ATOM 4872 C CA . ALA A 1 622 ? 10.831 1.592 27.576 1.00 93.75 622 ALA A CA 1
ATOM 4873 C C . ALA A 1 622 ? 11.430 0.842 26.367 1.00 93.75 622 ALA A C 1
ATOM 4875 O O . ALA A 1 622 ? 12.638 0.616 26.323 1.00 93.75 622 ALA A O 1
ATOM 4876 N N . ASP A 1 623 ? 10.611 0.508 25.363 1.00 95.69 623 ASP A N 1
ATOM 4877 C CA . ASP A 1 623 ? 11.041 -0.282 24.202 1.00 95.69 623 ASP A CA 1
ATOM 4878 C C . ASP A 1 623 ? 11.495 0.596 23.022 1.00 95.69 623 ASP A C 1
ATOM 4880 O O . ASP A 1 623 ? 12.095 0.082 22.074 1.00 95.69 623 ASP A O 1
ATOM 4884 N N . LEU A 1 624 ? 11.231 1.910 23.055 1.00 95.69 624 LEU A N 1
ATOM 4885 C CA . LEU A 1 624 ? 11.341 2.799 21.891 1.00 95.69 624 LEU A CA 1
ATOM 4886 C C . LEU A 1 624 ? 12.726 2.766 21.228 1.00 95.69 624 LEU A C 1
ATOM 4888 O O . LEU A 1 624 ? 12.834 2.431 20.049 1.00 95.69 624 LEU A O 1
ATOM 4892 N N . LEU A 1 625 ? 13.783 3.109 21.972 1.00 96.12 625 LEU A N 1
ATOM 4893 C CA . LEU A 1 625 ? 15.130 3.259 21.404 1.00 96.12 625 LEU A CA 1
ATOM 4894 C C . LEU A 1 625 ? 15.687 1.927 20.888 1.00 96.12 625 LEU A C 1
ATOM 4896 O O . LEU A 1 625 ? 16.267 1.876 19.803 1.00 96.12 625 LEU A O 1
ATOM 4900 N N . SER A 1 626 ? 15.449 0.845 21.632 1.00 95.12 626 SER A N 1
ATOM 4901 C CA . SER A 1 626 ? 15.883 -0.500 21.247 1.00 95.12 626 SER A CA 1
ATOM 4902 C C . SER A 1 626 ? 15.165 -0.967 19.980 1.00 95.12 626 SER A C 1
ATOM 4904 O O . SER A 1 626 ? 15.795 -1.482 19.060 1.00 95.12 626 SER A O 1
ATOM 4906 N N . THR A 1 627 ? 13.859 -0.700 19.883 1.00 95.62 627 THR A N 1
ATOM 4907 C CA . THR A 1 627 ? 13.064 -1.017 18.689 1.00 95.62 627 THR A CA 1
ATOM 4908 C C . THR A 1 627 ? 13.549 -0.232 17.470 1.00 95.62 627 THR A C 1
ATOM 4910 O O . THR A 1 627 ? 13.724 -0.815 16.402 1.00 95.62 627 THR A O 1
ATOM 4913 N N . MET A 1 628 ? 13.815 1.073 17.617 1.00 95.81 628 MET A N 1
ATOM 4914 C CA . MET A 1 628 ? 14.344 1.918 16.536 1.00 95.81 628 MET A CA 1
ATOM 4915 C C . MET A 1 628 ? 15.675 1.389 16.002 1.00 95.81 628 MET A C 1
ATOM 4917 O O . MET A 1 628 ? 15.849 1.242 14.790 1.00 95.81 628 MET A O 1
ATOM 4921 N N . GLN A 1 629 ? 16.606 1.071 16.904 1.00 94.38 629 GLN A N 1
ATOM 4922 C CA . GLN A 1 629 ? 17.903 0.511 16.539 1.00 94.38 629 GLN A CA 1
ATOM 4923 C C . GLN A 1 629 ? 17.737 -0.839 15.832 1.00 94.38 629 GLN A C 1
ATOM 4925 O O . GLN A 1 629 ? 18.301 -1.051 14.758 1.00 94.38 629 GLN A O 1
ATOM 4930 N N . ARG A 1 630 ? 16.911 -1.731 16.389 1.00 94.06 630 ARG A N 1
ATOM 4931 C CA . ARG A 1 630 ? 16.673 -3.065 15.834 1.00 94.06 630 ARG A CA 1
ATOM 4932 C C . ARG A 1 630 ? 16.048 -3.012 14.442 1.00 94.06 630 ARG A C 1
ATOM 4934 O O . ARG A 1 630 ? 16.521 -3.716 13.553 1.00 94.06 630 ARG A O 1
ATOM 4941 N N . LEU A 1 631 ? 15.051 -2.151 14.222 1.00 94.62 631 LEU A N 1
ATOM 4942 C CA . LEU A 1 631 ? 14.464 -1.920 12.897 1.00 94.62 631 LEU A CA 1
ATOM 4943 C C . LEU A 1 631 ? 15.498 -1.367 11.916 1.00 94.62 631 LEU A C 1
ATOM 4945 O O . LEU A 1 631 ? 15.572 -1.844 10.786 1.00 94.62 631 LEU A O 1
ATOM 4949 N N . ARG A 1 632 ? 16.340 -0.417 12.342 1.00 93.69 632 ARG A N 1
ATOM 4950 C CA . ARG A 1 632 ? 17.399 0.138 11.490 1.00 93.69 632 ARG A CA 1
ATOM 4951 C C . ARG A 1 632 ? 18.439 -0.912 11.100 1.00 93.69 632 ARG A C 1
ATOM 4953 O O . ARG A 1 632 ? 18.863 -0.920 9.943 1.00 93.69 632 ARG A O 1
ATOM 4960 N N . HIS A 1 633 ? 18.846 -1.777 12.029 1.00 93.38 633 HIS A N 1
ATOM 4961 C CA . HIS A 1 633 ? 19.760 -2.889 11.749 1.00 93.38 633 HIS A CA 1
ATOM 4962 C C . HIS A 1 633 ? 19.112 -3.879 10.777 1.00 93.38 633 HIS A C 1
ATOM 4964 O O . HIS A 1 633 ? 19.729 -4.258 9.777 1.00 93.38 633 HIS A O 1
ATOM 4970 N N . ALA A 1 634 ? 17.849 -4.236 11.031 1.00 92.44 634 ALA A N 1
ATOM 4971 C CA . ALA A 1 634 ? 17.092 -5.172 10.212 1.00 92.44 634 ALA A CA 1
ATOM 4972 C C . ALA A 1 634 ? 16.862 -4.652 8.786 1.00 92.44 634 ALA A C 1
ATOM 4974 O O . ALA A 1 634 ? 17.034 -5.417 7.842 1.00 92.44 634 ALA A O 1
ATOM 4975 N N . TYR A 1 635 ? 16.584 -3.354 8.619 1.00 92.19 635 TYR A N 1
ATOM 4976 C CA . TYR A 1 635 ? 16.452 -2.705 7.311 1.00 92.19 635 TYR A CA 1
ATOM 4977 C C . TYR A 1 635 ? 17.738 -2.801 6.476 1.00 92.19 635 TYR A C 1
ATOM 4979 O O . TYR A 1 635 ? 17.682 -3.018 5.272 1.00 92.19 635 TYR A O 1
ATOM 4987 N N . SER A 1 636 ? 18.913 -2.690 7.109 1.00 90.94 636 SER A N 1
ATOM 4988 C CA . SER A 1 636 ? 20.199 -2.885 6.420 1.00 90.94 636 SER A CA 1
ATOM 4989 C C . SER A 1 636 ? 20.676 -4.334 6.340 1.00 90.94 636 SER A C 1
ATOM 4991 O O . SER A 1 636 ? 21.713 -4.577 5.729 1.00 90.94 636 SER A O 1
ATOM 4993 N N . GLY A 1 637 ? 20.008 -5.281 7.008 1.00 90.38 637 GLY A N 1
ATOM 4994 C CA . GLY A 1 637 ? 20.491 -6.658 7.151 1.00 90.38 637 GLY A CA 1
ATOM 4995 C C . GLY A 1 637 ? 21.885 -6.765 7.790 1.00 90.38 637 GLY A C 1
ATOM 4996 O O . GLY A 1 637 ? 22.642 -7.686 7.479 1.00 90.38 637 GLY A O 1
ATOM 4997 N N . HIS A 1 638 ? 22.249 -5.808 8.649 1.00 89.31 638 HIS A N 1
ATOM 4998 C CA . HIS A 1 638 ? 23.544 -5.751 9.325 1.00 89.31 638 HIS A CA 1
ATOM 4999 C C . HIS A 1 638 ? 23.365 -5.332 10.782 1.00 89.31 638 HIS A C 1
ATOM 5001 O O . HIS A 1 638 ? 22.742 -4.307 11.063 1.00 89.31 638 HIS A O 1
ATOM 5007 N N . ASP A 1 639 ? 23.935 -6.124 11.687 1.00 88.00 639 ASP A N 1
ATOM 5008 C CA . ASP A 1 639 ? 24.048 -5.810 13.106 1.00 88.00 639 ASP A CA 1
ATOM 5009 C C . ASP A 1 639 ? 25.519 -5.490 13.434 1.00 88.00 639 ASP A C 1
ATOM 5011 O O . ASP A 1 639 ? 26.349 -6.406 13.416 1.00 88.00 639 ASP A O 1
ATOM 5015 N N . PRO A 1 640 ? 25.871 -4.219 13.706 1.00 86.06 640 PRO A N 1
ATOM 5016 C CA . PRO A 1 640 ? 27.245 -3.819 14.004 1.00 86.06 640 PRO A CA 1
ATOM 5017 C C . PRO A 1 640 ? 27.848 -4.532 15.219 1.00 86.06 640 PRO A C 1
ATOM 5019 O O . PRO A 1 640 ? 29.056 -4.762 15.252 1.00 86.06 640 PRO A O 1
ATOM 5022 N N . GLU A 1 641 ? 27.025 -4.894 16.206 1.00 83.50 641 GLU A N 1
ATOM 5023 C CA . GLU A 1 641 ? 27.480 -5.594 17.415 1.00 83.50 641 GLU A CA 1
ATOM 5024 C C . GLU A 1 641 ? 27.717 -7.088 17.157 1.00 83.50 641 GLU A C 1
ATOM 5026 O O . GLU A 1 641 ? 28.490 -7.735 17.865 1.00 83.50 641 GLU A O 1
ATOM 5031 N N . HIS A 1 642 ? 27.113 -7.629 16.096 1.00 81.12 642 HIS A N 1
ATOM 5032 C CA . HIS A 1 642 ? 27.186 -9.041 15.738 1.00 81.12 642 HIS A CA 1
ATOM 5033 C C . HIS A 1 642 ? 27.416 -9.220 14.227 1.00 81.12 642 HIS A C 1
ATOM 5035 O O . HIS A 1 642 ? 26.521 -9.682 13.515 1.00 81.12 642 HIS A O 1
ATOM 5041 N N . PRO A 1 643 ? 28.625 -8.921 13.708 1.00 70.75 643 PRO A N 1
ATOM 5042 C CA . PRO A 1 643 ? 28.889 -8.914 12.265 1.00 70.75 643 PRO A CA 1
ATOM 5043 C C . PRO A 1 643 ? 28.653 -10.264 11.564 1.00 70.75 643 PRO A C 1
ATOM 5045 O O . PRO A 1 643 ? 28.341 -10.293 10.377 1.00 70.75 643 PRO A O 1
ATOM 5048 N N . GLY A 1 644 ? 28.785 -11.379 12.295 1.00 68.81 644 GLY A N 1
ATOM 5049 C CA . GLY A 1 644 ? 28.501 -12.739 11.813 1.00 68.81 644 GLY A CA 1
ATOM 5050 C C . GLY A 1 644 ? 27.040 -13.185 11.966 1.00 68.81 644 GLY A C 1
ATOM 5051 O O . GLY A 1 644 ? 26.722 -14.332 11.660 1.00 68.81 644 GLY A O 1
ATOM 5052 N N . GLY A 1 645 ? 26.165 -12.297 12.444 1.00 72.31 645 GLY A N 1
ATOM 5053 C CA . GLY A 1 645 ? 24.782 -12.582 12.810 1.00 72.31 645 GLY A CA 1
ATOM 5054 C C . GLY A 1 645 ? 24.636 -13.222 14.197 1.00 72.31 645 GLY A C 1
ATOM 5055 O O . GLY A 1 645 ? 25.493 -13.972 14.660 1.00 72.31 645 GLY A O 1
ATOM 5056 N N . VAL A 1 646 ? 23.517 -12.937 14.871 1.00 67.00 646 VAL A N 1
ATOM 5057 C CA . VAL A 1 646 ? 23.123 -13.607 16.124 1.00 67.00 646 VAL A CA 1
ATOM 5058 C C . VAL A 1 646 ? 22.249 -14.815 15.809 1.00 67.00 646 VAL A C 1
ATOM 5060 O O . VAL A 1 646 ? 21.321 -14.723 15.000 1.00 67.00 646 VAL A O 1
ATOM 5063 N N . SER A 1 647 ? 22.505 -15.942 16.477 1.00 60.09 647 SER A N 1
ATOM 5064 C CA . SER A 1 647 ? 21.590 -17.087 16.460 1.00 60.09 647 SER A CA 1
ATOM 5065 C C . SER A 1 647 ? 20.318 -16.730 17.235 1.00 60.09 647 SER A C 1
ATOM 5067 O O . SER A 1 647 ? 20.335 -16.641 18.459 1.00 60.09 647 SER A O 1
ATOM 5069 N N . GLY A 1 648 ? 19.218 -16.523 16.516 1.00 69.50 648 GLY A N 1
ATOM 5070 C CA . GLY A 1 648 ? 17.900 -16.194 17.056 1.00 69.50 648 GLY A CA 1
ATOM 5071 C C . GLY A 1 648 ? 16.812 -16.482 16.022 1.00 69.50 648 GLY A C 1
ATOM 5072 O O . GLY A 1 648 ? 17.078 -17.126 15.006 1.00 69.50 648 GLY A O 1
ATOM 5073 N N . LEU A 1 649 ? 15.585 -16.012 16.269 1.00 81.62 649 LEU A N 1
ATOM 5074 C CA . LEU A 1 649 ? 14.512 -16.114 15.272 1.00 81.62 649 LEU A CA 1
ATOM 5075 C C . LEU A 1 649 ? 14.809 -15.240 14.048 1.00 81.62 649 LEU A C 1
ATOM 5077 O O . LEU A 1 649 ? 14.627 -15.711 12.929 1.00 81.62 649 LEU A O 1
ATOM 5081 N N . LEU A 1 650 ? 15.313 -14.020 14.267 1.00 87.25 650 LEU A N 1
ATOM 5082 C CA . LEU A 1 650 ? 15.759 -13.092 13.231 1.00 87.25 650 LEU A CA 1
ATOM 5083 C C . LEU A 1 650 ? 17.280 -12.893 13.293 1.00 87.25 650 LEU A C 1
ATOM 5085 O O . LEU A 1 650 ? 17.804 -12.255 14.212 1.00 87.25 650 LEU A O 1
ATOM 5089 N N . THR A 1 651 ? 17.975 -13.401 12.278 1.00 86.94 651 THR A N 1
ATOM 5090 C CA . THR A 1 651 ? 19.423 -13.251 12.092 1.00 86.94 651 THR A CA 1
ATOM 5091 C C . THR A 1 651 ? 19.704 -12.237 10.985 1.00 86.94 651 THR A C 1
ATOM 5093 O O . THR A 1 651 ? 19.134 -12.331 9.901 1.00 86.94 651 THR A O 1
ATOM 5096 N N . LEU A 1 652 ? 20.596 -11.279 11.245 1.00 89.25 652 LEU A N 1
ATOM 5097 C CA . LEU A 1 652 ? 21.002 -10.247 10.286 1.00 89.25 652 LEU A CA 1
ATOM 5098 C C . LEU A 1 652 ? 22.422 -10.536 9.803 1.00 89.25 652 LEU A C 1
ATOM 5100 O O . LEU A 1 652 ? 23.326 -10.652 10.628 1.00 89.25 652 LEU A O 1
ATOM 5104 N N . HIS A 1 653 ? 22.621 -10.687 8.496 1.00 85.31 653 HIS A N 1
ATOM 5105 C CA . HIS A 1 653 ? 23.931 -11.033 7.946 1.00 85.31 653 HIS A CA 1
ATOM 5106 C C . HIS A 1 653 ? 24.060 -10.627 6.474 1.00 85.31 653 HIS A C 1
ATOM 5108 O O . HIS A 1 653 ? 23.229 -11.002 5.650 1.00 85.31 653 HIS A O 1
ATOM 5114 N N . ASN A 1 654 ? 25.139 -9.914 6.129 1.00 83.25 654 ASN A N 1
ATOM 5115 C CA . ASN A 1 654 ? 25.496 -9.522 4.757 1.00 83.25 654 ASN A CA 1
ATOM 5116 C C . ASN A 1 654 ? 24.349 -8.899 3.940 1.00 83.25 654 ASN A C 1
ATOM 5118 O O . ASN A 1 654 ? 24.187 -9.209 2.762 1.00 83.25 654 ASN A O 1
ATOM 5122 N N . GLY A 1 655 ? 23.548 -8.027 4.557 1.00 84.25 655 GLY A N 1
ATOM 5123 C CA . GLY A 1 655 ? 22.428 -7.373 3.875 1.00 84.25 655 GLY A CA 1
ATOM 5124 C C . GLY A 1 655 ? 21.130 -8.182 3.875 1.00 84.25 655 GLY A C 1
ATOM 5125 O O . GLY A 1 655 ? 20.121 -7.699 3.375 1.00 84.25 655 GLY A O 1
ATOM 5126 N N . PHE A 1 656 ? 21.124 -9.376 4.473 1.00 85.12 656 PHE A N 1
ATOM 5127 C CA . PHE A 1 656 ? 19.937 -10.213 4.608 1.00 85.12 656 PHE A CA 1
ATOM 5128 C C . PHE A 1 656 ? 19.376 -10.178 6.028 1.00 85.12 656 PHE A C 1
ATOM 5130 O O . PHE A 1 656 ? 20.114 -10.205 7.016 1.00 85.12 656 PHE A O 1
ATOM 5137 N N . ALA A 1 657 ? 18.048 -10.191 6.109 1.00 87.38 657 ALA A N 1
ATOM 5138 C CA . ALA A 1 657 ? 17.281 -10.438 7.318 1.00 87.38 657 ALA A CA 1
ATOM 5139 C C . ALA A 1 657 ? 16.643 -11.830 7.205 1.00 87.38 657 ALA A C 1
ATOM 5141 O O . ALA A 1 657 ? 15.728 -12.047 6.413 1.00 87.38 657 ALA A O 1
ATOM 5142 N N . ILE A 1 658 ? 17.162 -12.797 7.958 1.00 85.94 658 ILE A N 1
ATOM 5143 C CA . ILE A 1 658 ? 16.776 -14.205 7.859 1.00 85.94 658 ILE A CA 1
ATOM 5144 C C . ILE A 1 658 ? 15.885 -14.549 9.046 1.00 85.94 658 ILE A C 1
ATOM 5146 O O . ILE A 1 658 ? 16.355 -14.616 10.182 1.00 85.94 658 ILE A O 1
ATOM 5150 N N . LEU A 1 659 ? 14.605 -14.792 8.768 1.00 83.31 659 LEU A N 1
ATOM 5151 C CA . LEU A 1 659 ? 13.641 -15.246 9.762 1.00 83.31 659 LEU A CA 1
ATOM 5152 C C . LEU A 1 659 ? 13.493 -16.772 9.700 1.00 83.31 659 LEU A C 1
ATOM 5154 O O . LEU A 1 659 ? 13.019 -17.319 8.702 1.00 83.31 659 LEU A O 1
ATOM 5158 N N . ARG A 1 660 ? 13.865 -17.476 10.771 1.00 75.38 660 ARG A N 1
ATOM 5159 C CA . ARG A 1 660 ? 13.680 -18.932 10.863 1.00 75.38 660 ARG A CA 1
ATOM 5160 C C . ARG A 1 660 ? 12.212 -19.256 11.128 1.00 75.38 660 ARG A C 1
ATOM 5162 O O . ARG A 1 660 ? 11.695 -19.021 12.218 1.00 75.38 660 ARG A O 1
ATOM 5169 N N . THR A 1 661 ? 11.537 -19.821 10.131 1.00 61.69 661 THR A N 1
ATOM 5170 C CA . THR A 1 661 ? 10.151 -20.296 10.240 1.00 61.69 661 THR A CA 1
ATOM 5171 C C . THR A 1 661 ? 10.136 -21.800 10.515 1.00 61.69 661 THR A C 1
ATOM 5173 O O . THR A 1 661 ? 9.900 -22.621 9.641 1.00 61.69 661 THR A O 1
ATOM 5176 N N . GLY A 1 662 ? 10.431 -22.174 11.759 1.00 43.31 662 GLY A N 1
ATOM 5177 C CA . GLY A 1 662 ? 10.427 -23.570 12.199 1.00 43.31 662 GLY A CA 1
ATOM 5178 C C . GLY A 1 662 ? 11.107 -23.729 13.555 1.00 43.31 662 GLY A C 1
ATOM 5179 O O . GLY A 1 662 ? 12.202 -23.216 13.741 1.00 43.31 662 GLY A O 1
ATOM 5180 N N . HIS A 1 663 ? 10.443 -24.438 14.477 1.00 32.88 663 HIS A N 1
ATOM 5181 C CA . HIS A 1 663 ? 10.858 -24.776 15.857 1.00 32.88 663 HIS A CA 1
ATOM 5182 C C . HIS A 1 663 ? 10.436 -23.874 17.029 1.00 32.88 663 HIS A C 1
ATOM 5184 O O . HIS A 1 663 ? 1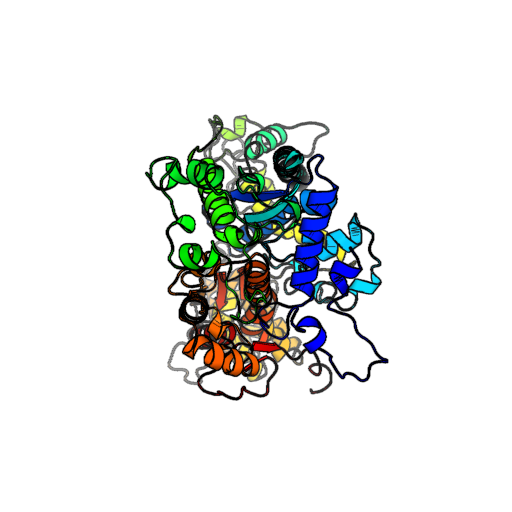0.896 -24.103 18.139 1.00 32.88 663 HIS A O 1
ATOM 5190 N N . ALA A 1 664 ? 9.465 -22.970 16.876 1.00 31.52 664 ALA A N 1
ATOM 5191 C CA . ALA A 1 664 ? 8.820 -22.374 18.060 1.00 31.52 664 ALA A CA 1
ATOM 5192 C C . ALA A 1 664 ? 7.754 -23.288 18.714 1.00 31.52 664 ALA A C 1
ATOM 5194 O O . ALA A 1 664 ? 7.351 -23.034 19.837 1.00 31.52 664 ALA A O 1
ATOM 5195 N N . GLU A 1 665 ? 7.305 -24.363 18.049 1.00 31.19 665 GLU A N 1
ATOM 5196 C CA . GLU A 1 665 ? 6.320 -25.307 18.622 1.00 31.19 665 GLU A CA 1
ATOM 5197 C C . GLU A 1 665 ? 6.944 -26.571 19.243 1.00 31.19 665 GLU A C 1
ATOM 5199 O O . GLU A 1 665 ? 6.226 -27.392 19.806 1.00 31.19 665 GLU A O 1
ATOM 5204 N N . LYS A 1 666 ? 8.269 -26.763 19.152 1.00 27.89 666 LYS A N 1
ATOM 5205 C CA . LYS A 1 666 ? 8.943 -27.946 19.730 1.00 27.89 666 LYS A CA 1
ATOM 5206 C C . LYS A 1 666 ? 9.988 -27.644 20.796 1.00 27.89 666 LYS A C 1
ATOM 5208 O O . LYS A 1 666 ? 10.380 -28.568 21.501 1.00 27.89 666 LYS A O 1
ATOM 5213 N N . GLU A 1 667 ? 10.386 -26.391 20.974 1.00 26.77 667 GLU A N 1
ATOM 5214 C CA . GLU A 1 667 ? 11.219 -26.000 22.107 1.00 26.77 667 GLU A CA 1
ATOM 5215 C C . GLU A 1 667 ? 10.502 -24.946 22.954 1.00 26.77 667 GLU A C 1
ATOM 5217 O O . GLU A 1 667 ? 10.687 -23.749 22.753 1.00 26.77 667 GLU A O 1
ATOM 5222 N N . ARG A 1 668 ? 9.788 -25.471 23.963 1.00 32.19 668 ARG A N 1
ATOM 5223 C CA . ARG A 1 668 ? 9.327 -24.855 25.225 1.00 32.19 668 ARG A CA 1
ATOM 5224 C C . ARG A 1 668 ? 7.859 -24.460 25.315 1.00 32.19 668 ARG A C 1
ATOM 5226 O O . ARG A 1 668 ? 7.459 -23.436 24.727 1.00 32.19 668 ARG A O 1
#

pL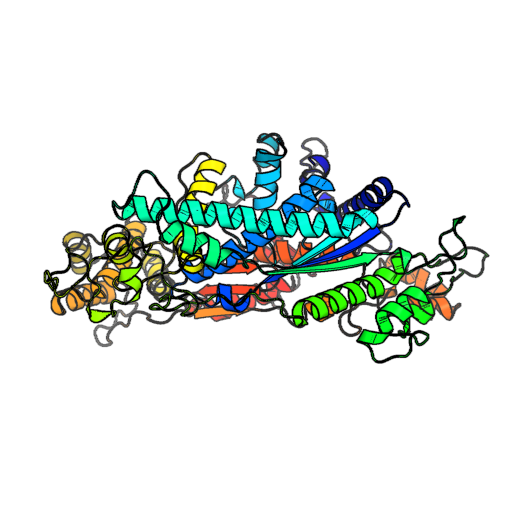DDT: mean 87.55, std 10.48, range [26.77, 98.25]